Protein AF-A0A836QI42-F1 (afdb_monomer_lite)

Radius of gyration: 22.49 Å; chains: 1; bounding box: 57×51×59 Å

Secondary structure (DSSP, 8-state):
-PPPSS--HHHHHHHHHHS--HHHH--S-SEEEETTTTEEEESSEEEEES-EEEETTEEEE-SPEEEE-S--S--HHHHHHHTT--EEEES-TT-PSPPP-SEEEE--TT---TTSSS---EEEE--GGGTT---SSSEEEE-EEETTEEEEEEEEEE-TTBTT---EEEEEEEEE-TTSPTTEEEEEETTEEEEEEBT-BPPPEEEEEEEETTEEEEEEE-EEEEE-SSS-EEEE---EE-TTS-SS--EESTHHHHHHHHHS-----SSS-S-HHHHHHTSS-HHHHHHHHHHHHHHHHHHHHHHHHH-SSSEEEE---HHHHHHHHHHHHHTGGGSGGGTTS--GGGTTHHHHHHHHHHHHHHHHHTT--TT-------S-----------HHHHHHHH-

pLDDT: mean 91.89, std 7.25, range [52.75, 98.62]

Structure (mmCIF, N/CA/C/O backbone):
data_AF-A0A836QI42-F1
#
_entry.id   AF-A0A836QI42-F1
#
loop_
_atom_site.group_PDB
_atom_site.id
_atom_site.type_symbol
_atom_site.label_atom_id
_atom_site.label_alt_id
_atom_site.label_comp_id
_atom_site.label_asym_id
_atom_site.label_entity_id
_atom_site.label_seq_id
_atom_site.pdbx_PDB_ins_code
_atom_site.Cartn_x
_atom_site.Cartn_y
_atom_site.Cartn_z
_atom_site.occupancy
_atom_site.B_iso_or_equiv
_atom_site.auth_seq_id
_atom_site.auth_comp_id
_atom_site.auth_asym_id
_atom_site.auth_atom_id
_atom_site.pdbx_PDB_model_num
ATOM 1 N N . LEU A 1 1 ? -30.436 2.222 7.026 1.00 56.81 1 LEU A N 1
ATOM 2 C CA . LEU A 1 1 ? -29.187 2.966 7.313 1.00 56.81 1 LEU A CA 1
ATOM 3 C C . LEU A 1 1 ? -28.906 3.882 6.127 1.00 56.81 1 LEU A C 1
ATOM 5 O O . LEU A 1 1 ? -28.955 3.398 5.004 1.00 56.81 1 LEU A O 1
ATOM 9 N N . GLY A 1 2 ? -28.739 5.188 6.350 1.00 73.62 2 GLY A N 1
ATOM 10 C CA . GLY A 1 2 ? -28.409 6.154 5.291 1.00 73.62 2 GLY A CA 1
ATOM 11 C C . GLY A 1 2 ? -26.894 6.284 5.102 1.00 73.62 2 GLY A C 1
ATOM 12 O O . GLY A 1 2 ? -26.147 6.050 6.048 1.00 73.62 2 GLY A O 1
ATOM 13 N N . THR A 1 3 ? -26.448 6.642 3.895 1.00 83.25 3 THR A N 1
ATOM 14 C CA . THR A 1 3 ? -25.035 6.977 3.625 1.00 83.25 3 THR A CA 1
ATOM 15 C C . THR A 1 3 ? -24.657 8.335 4.235 1.00 83.25 3 THR A C 1
ATOM 17 O O . THR A 1 3 ? -25.535 9.121 4.607 1.00 83.25 3 THR A O 1
ATOM 20 N N . THR A 1 4 ? -23.360 8.627 4.352 1.00 89.19 4 THR A N 1
ATOM 21 C CA . THR A 1 4 ? -22.888 9.957 4.755 1.00 89.19 4 THR A CA 1
ATOM 22 C C . THR A 1 4 ? -23.186 10.998 3.677 1.00 89.19 4 THR A C 1
ATOM 24 O O . THR A 1 4 ? -23.300 10.686 2.495 1.00 89.19 4 THR A O 1
ATOM 27 N N . LEU A 1 5 ? -23.287 12.266 4.078 1.00 88.81 5 LEU A N 1
ATOM 28 C CA . LEU A 1 5 ? -23.373 13.399 3.157 1.00 88.81 5 LEU A CA 1
ATOM 29 C C . LEU A 1 5 ? -22.179 14.335 3.412 1.00 88.81 5 LEU A C 1
ATOM 31 O O . LEU A 1 5 ? -22.161 14.996 4.455 1.00 88.81 5 LEU A O 1
ATOM 35 N N . PRO A 1 6 ? -21.182 14.394 2.503 1.00 90.75 6 PRO A N 1
ATOM 36 C CA . PRO A 1 6 ? -21.132 13.730 1.191 1.00 90.75 6 PRO A CA 1
ATOM 37 C C . PRO A 1 6 ? -20.833 12.217 1.271 1.00 90.75 6 PRO A C 1
ATOM 39 O O . PRO A 1 6 ? -20.301 11.721 2.270 1.00 90.75 6 PRO A O 1
ATOM 42 N N . ALA A 1 7 ? -21.202 11.487 0.214 1.00 89.94 7 ALA A N 1
ATOM 43 C CA . ALA A 1 7 ? -21.076 10.030 0.107 1.00 89.94 7 ALA A CA 1
ATOM 44 C C . ALA A 1 7 ? -19.682 9.623 -0.405 1.00 89.94 7 ALA A C 1
ATOM 46 O O . ALA A 1 7 ? -19.547 9.019 -1.464 1.00 89.94 7 ALA A O 1
ATOM 47 N N . GLU A 1 8 ? -18.652 10.005 0.348 1.00 91.69 8 GLU A N 1
ATOM 48 C CA . GLU A 1 8 ? -17.238 9.815 0.009 1.00 91.69 8 GLU A CA 1
ATOM 49 C C . GLU A 1 8 ? -16.571 8.868 1.021 1.00 91.69 8 GLU A C 1
ATOM 51 O O . GLU A 1 8 ? -16.780 9.013 2.230 1.00 91.69 8 GLU A O 1
ATOM 56 N N . SER A 1 9 ? -15.705 7.953 0.567 1.00 92.25 9 SER A N 1
ATOM 57 C CA . SER A 1 9 ? -14.950 7.013 1.422 1.00 92.25 9 SER A CA 1
ATOM 58 C C . SER A 1 9 ? -14.289 7.667 2.653 1.00 92.25 9 SER A C 1
ATOM 60 O O . SER A 1 9 ? -14.527 7.216 3.776 1.00 92.25 9 SER A O 1
ATOM 62 N N . PRO A 1 10 ? -13.507 8.767 2.538 1.00 93.69 10 PRO A N 1
ATOM 63 C CA . PRO A 1 10 ? -12.852 9.391 3.697 1.00 93.69 10 PRO A CA 1
ATOM 64 C C . PRO A 1 10 ? -13.858 9.936 4.721 1.00 93.69 10 PRO A C 1
ATOM 66 O O . PRO A 1 10 ? -13.567 10.020 5.920 1.00 93.69 10 PRO A O 1
ATOM 69 N N . VAL A 1 11 ? -15.054 10.298 4.261 1.00 94.88 11 VAL A N 1
ATOM 70 C CA . VAL A 1 11 ? -16.138 10.836 5.080 1.00 94.88 11 VAL A CA 1
ATOM 71 C C . VAL A 1 11 ? -16.857 9.712 5.812 1.00 94.88 11 VAL A C 1
ATOM 73 O O . VAL A 1 11 ? -17.022 9.801 7.031 1.00 94.88 11 VAL A O 1
ATOM 76 N N . ALA A 1 12 ? -17.184 8.631 5.104 1.00 94.69 12 ALA A N 1
ATOM 77 C CA . ALA A 1 12 ? -17.751 7.414 5.671 1.00 94.69 12 ALA A CA 1
ATOM 78 C C . ALA A 1 12 ? -16.831 6.812 6.743 1.00 94.69 12 ALA A C 1
ATOM 80 O O . ALA A 1 12 ? -17.260 6.627 7.885 1.00 94.69 12 ALA A O 1
ATOM 81 N N . TRP A 1 13 ? -15.540 6.630 6.442 1.00 94.62 13 TRP A N 1
ATOM 82 C CA . TRP A 1 13 ? -14.564 6.140 7.418 1.00 94.62 13 TRP A CA 1
ATOM 83 C C . TRP A 1 13 ? -14.434 7.062 8.626 1.00 94.62 13 TRP A C 1
ATOM 85 O O . TRP A 1 13 ? -14.341 6.580 9.751 1.00 94.62 13 TRP A O 1
ATOM 95 N N . SER A 1 14 ? -14.428 8.382 8.442 1.00 94.81 14 SER A N 1
ATOM 96 C CA . SER A 1 14 ? -14.350 9.321 9.571 1.00 94.81 14 SER A CA 1
ATOM 97 C C . SER A 1 14 ? -15.607 9.303 10.438 1.00 94.81 14 SER A C 1
ATOM 99 O O . SER A 1 14 ? -15.508 9.392 11.665 1.00 94.81 14 SER A O 1
ATOM 101 N N . SER A 1 15 ? -16.779 9.175 9.815 1.00 94.94 15 SER A N 1
ATOM 102 C CA . SER A 1 15 ? -18.059 9.071 10.513 1.00 94.94 15 SER A CA 1
ATOM 103 C C . SER A 1 15 ? -18.142 7.771 11.311 1.00 94.94 15 SER A C 1
ATOM 105 O O . SER A 1 15 ? -18.472 7.819 12.491 1.00 94.94 15 SER A O 1
ATOM 107 N N . PHE A 1 16 ? -17.735 6.639 10.724 1.00 93.06 16 PHE A N 1
ATOM 108 C CA . PHE A 1 16 ? -17.611 5.356 11.427 1.00 93.06 16 PHE A CA 1
ATOM 109 C C . PHE A 1 16 ? -16.685 5.465 12.637 1.00 93.06 16 PHE A C 1
ATOM 111 O O . PHE A 1 16 ? -17.062 5.119 13.753 1.00 93.06 16 PHE A O 1
ATOM 118 N N . GLN A 1 17 ? -15.483 6.006 12.427 1.00 95.12 17 GLN A N 1
ATOM 119 C CA . GLN A 1 17 ? -14.483 6.098 13.483 1.00 95.12 17 GLN A CA 1
ATOM 120 C C . GLN A 1 17 ? -14.981 6.933 14.664 1.00 95.12 17 GLN A C 1
ATOM 122 O O . GLN A 1 17 ? -14.631 6.625 15.793 1.00 95.12 17 GLN A O 1
ATOM 127 N N . THR A 1 18 ? -15.781 7.977 14.432 1.00 95.62 18 THR A N 1
ATOM 128 C CA . THR A 1 18 ? -16.092 8.994 15.454 1.00 95.62 18 THR A CA 1
ATOM 129 C C . THR A 1 18 ? -17.544 9.009 15.928 1.00 95.62 18 THR A C 1
ATOM 131 O O . THR A 1 18 ? -17.863 9.741 16.865 1.00 95.62 18 THR A O 1
ATOM 134 N N . GLY A 1 19 ? -18.447 8.288 15.259 1.00 94.44 19 GLY A N 1
ATOM 135 C CA . GLY A 1 19 ? -19.896 8.391 15.470 1.00 94.44 19 GLY A CA 1
ATOM 136 C C . GLY A 1 19 ? -20.477 9.781 15.163 1.00 94.44 19 GLY A C 1
ATOM 137 O O . GLY A 1 19 ? -21.606 10.085 15.540 1.00 94.44 19 GLY A O 1
ATOM 138 N N . CYS A 1 20 ? -19.703 10.662 14.526 1.00 94.56 20 CYS A N 1
ATOM 139 C CA . CYS A 1 20 ? -20.063 12.052 14.273 1.00 94.56 20 CYS A CA 1
ATOM 140 C C . CYS A 1 20 ? -20.315 12.288 12.780 1.00 94.56 20 CYS A C 1
ATOM 142 O O . CYS A 1 20 ? -19.774 11.584 11.939 1.00 94.56 20 CYS A O 1
ATOM 144 N N . ASN A 1 21 ? -21.087 13.323 12.442 1.00 93.06 21 ASN A N 1
ATOM 145 C CA . ASN A 1 21 ? -21.260 13.750 11.051 1.00 93.06 21 ASN A CA 1
ATOM 146 C C . ASN A 1 21 ? -20.074 14.617 10.552 1.00 93.06 21 ASN A C 1
ATOM 148 O O . ASN A 1 21 ? -19.277 15.108 11.370 1.00 93.06 21 ASN A O 1
ATOM 152 N N . PRO A 1 22 ? -19.982 14.886 9.233 1.00 93.25 22 PRO A N 1
ATOM 153 C CA . PRO A 1 22 ? -18.850 15.600 8.630 1.00 93.25 22 PRO A CA 1
ATOM 154 C C . PRO A 1 22 ? -18.627 17.020 9.136 1.00 93.25 22 PRO A C 1
ATOM 156 O O . PRO A 1 22 ? -17.481 17.463 9.244 1.00 93.25 22 PRO A O 1
ATOM 159 N N . GLY A 1 23 ? -19.691 17.710 9.555 1.00 93.31 23 GLY A N 1
ATOM 160 C CA . GLY A 1 23 ? -19.591 19.029 10.179 1.00 93.31 23 GLY A CA 1
ATOM 161 C C . GLY A 1 23 ? -18.785 19.016 11.482 1.00 93.31 23 GLY A C 1
ATOM 162 O O . GLY A 1 23 ? -18.101 19.991 11.790 1.00 93.31 23 GLY A O 1
ATOM 163 N N . LYS A 1 24 ? -18.800 17.896 12.217 1.00 94.38 24 LYS A N 1
ATOM 164 C CA . LYS A 1 24 ? -18.097 17.744 13.497 1.00 94.38 24 LYS A CA 1
ATOM 165 C C . LYS A 1 24 ? -16.696 17.145 13.335 1.00 94.38 24 LYS A C 1
ATOM 167 O O . LYS A 1 24 ? -15.746 17.671 13.915 1.00 94.38 24 LYS A O 1
ATOM 172 N N . HIS A 1 25 ? -16.523 16.106 12.510 1.00 94.19 25 HIS A N 1
ATOM 173 C CA . HIS A 1 25 ? -15.196 15.501 12.306 1.00 94.19 25 HIS A CA 1
ATOM 174 C C . HIS A 1 25 ? -14.309 16.245 11.292 1.00 94.19 25 HIS A C 1
ATOM 176 O O . HIS A 1 25 ? -13.092 16.050 11.317 1.00 94.19 25 HIS A O 1
ATOM 182 N N . ARG A 1 26 ? -14.885 17.138 10.470 1.00 93.19 26 ARG A N 1
ATOM 183 C CA . ARG A 1 26 ? -14.218 18.039 9.502 1.00 93.19 26 ARG A CA 1
ATOM 184 C C . ARG A 1 26 ? -13.503 17.378 8.321 1.00 93.19 26 ARG A C 1
ATOM 186 O O . ARG A 1 26 ? -12.658 18.011 7.688 1.00 93.19 26 ARG A O 1
ATOM 193 N N . ILE A 1 27 ? -13.853 16.139 8.005 1.00 93.38 27 ILE A N 1
ATOM 194 C CA . ILE A 1 27 ? -13.372 15.466 6.795 1.00 93.38 27 ILE A CA 1
ATOM 195 C C . ILE A 1 27 ? -14.497 15.509 5.771 1.00 93.38 27 ILE A C 1
ATOM 197 O O . ILE A 1 27 ? -15.617 15.126 6.092 1.00 93.38 27 ILE A O 1
ATOM 201 N N . PHE A 1 28 ? -14.186 15.989 4.571 1.00 93.19 28 PHE A N 1
ATOM 202 C CA . PHE A 1 28 ? -15.134 16.106 3.458 1.00 93.19 28 PHE A CA 1
ATOM 203 C C . PHE A 1 28 ? -14.642 15.391 2.193 1.00 93.19 28 PHE A C 1
ATOM 205 O O . PHE A 1 28 ? -15.456 15.091 1.333 1.00 93.19 28 PHE A O 1
ATOM 212 N N . ASP A 1 29 ? -13.336 15.124 2.105 1.00 92.44 29 ASP A N 1
ATOM 213 C CA . ASP A 1 29 ? -12.632 14.474 0.997 1.00 92.44 29 ASP A CA 1
ATOM 214 C C . ASP A 1 29 ? -11.205 14.125 1.504 1.00 92.44 29 ASP A C 1
ATOM 216 O O . ASP A 1 29 ? -10.760 14.646 2.539 1.00 92.44 29 ASP A O 1
ATOM 220 N N . PHE A 1 30 ? -10.485 13.249 0.803 1.00 89.94 30 PHE A N 1
ATOM 221 C CA . PHE A 1 30 ? -9.047 13.040 0.950 1.00 89.94 30 PHE A CA 1
ATOM 222 C C . PHE A 1 30 ? -8.268 14.299 0.570 1.00 89.94 30 PHE A C 1
ATOM 224 O O . PHE A 1 30 ? -7.195 14.540 1.125 1.00 89.94 30 PHE A O 1
ATOM 231 N N . LEU A 1 31 ? -8.800 15.103 -0.355 1.00 89.94 31 LEU A N 1
ATOM 232 C CA . LEU A 1 31 ? -8.208 16.361 -0.789 1.00 89.94 31 LEU A CA 1
ATOM 233 C C . LEU A 1 31 ? -8.916 17.561 -0.158 1.00 89.94 31 LEU A C 1
ATOM 235 O O . LEU A 1 31 ? -10.125 17.729 -0.233 1.00 89.94 31 LEU A O 1
ATOM 239 N N . VAL A 1 32 ? -8.142 18.462 0.435 1.00 88.25 32 VAL A N 1
ATOM 240 C CA . VAL A 1 32 ? -8.625 19.743 0.951 1.00 88.25 32 VAL A CA 1
ATOM 241 C C . VAL A 1 32 ? -7.904 20.884 0.237 1.00 88.25 32 VAL A C 1
ATOM 243 O O . VAL A 1 32 ? -6.729 20.746 -0.105 1.00 88.25 32 VAL A O 1
ATOM 246 N N . PRO A 1 33 ? -8.552 22.038 0.008 1.00 86.62 33 PRO A N 1
ATOM 247 C CA . PRO A 1 33 ? -7.870 23.177 -0.588 1.00 86.62 33 PRO A CA 1
ATOM 248 C C . PRO A 1 33 ? -6.856 23.763 0.401 1.00 86.62 33 PRO A C 1
ATOM 250 O O . PRO A 1 33 ? -7.196 24.092 1.545 1.00 86.62 33 PRO A O 1
ATOM 253 N N . ASP A 1 34 ? -5.612 23.960 -0.035 1.00 85.12 34 ASP A N 1
ATOM 254 C CA . ASP A 1 34 ? -4.720 24.894 0.644 1.00 85.12 34 ASP A CA 1
ATOM 255 C C . ASP A 1 34 ? -5.186 26.317 0.323 1.00 85.12 34 ASP A C 1
ATOM 257 O O . ASP A 1 34 ? -4.945 26.838 -0.761 1.00 85.12 34 ASP A O 1
ATOM 261 N N . ARG A 1 35 ? -5.863 26.959 1.279 1.00 83.94 35 ARG A N 1
ATOM 262 C CA . ARG A 1 35 ? -6.456 28.294 1.096 1.00 83.94 35 ARG A CA 1
ATOM 263 C C . ARG A 1 35 ? -5.437 29.412 0.854 1.00 83.94 35 ARG A C 1
ATOM 265 O O . ARG A 1 35 ? -5.847 30.508 0.499 1.00 83.94 35 ARG A O 1
ATOM 272 N N . ARG A 1 36 ? -4.138 29.176 1.072 1.00 85.00 36 ARG A N 1
ATOM 273 C CA . ARG A 1 36 ? -3.096 30.181 0.807 1.00 85.00 36 ARG A CA 1
ATOM 274 C C . ARG A 1 36 ? -2.673 30.186 -0.654 1.00 85.00 36 ARG A C 1
ATOM 276 O O . ARG A 1 36 ? -2.422 31.248 -1.205 1.00 85.00 36 ARG A O 1
ATOM 283 N N . VAL A 1 37 ? -2.570 29.002 -1.256 1.00 87.62 37 VAL A N 1
ATOM 284 C CA . VAL A 1 37 ? -2.049 28.820 -2.624 1.00 87.62 37 VAL A CA 1
ATOM 285 C C . VAL A 1 37 ? -3.091 28.287 -3.607 1.00 87.62 37 VAL A C 1
ATOM 287 O O . VAL A 1 37 ? -2.788 28.128 -4.784 1.00 87.62 37 VAL A O 1
ATOM 290 N N . MET A 1 38 ? -4.306 28.005 -3.131 1.00 85.31 38 MET A N 1
ATOM 291 C CA . MET A 1 38 ? -5.441 27.471 -3.891 1.00 85.31 38 MET A CA 1
ATOM 292 C C . MET A 1 38 ? -5.117 26.179 -4.659 1.00 85.31 38 MET A C 1
ATOM 294 O O . MET A 1 38 ? -5.633 25.945 -5.748 1.00 85.31 38 MET A O 1
ATOM 298 N N . ARG A 1 39 ? -4.263 25.322 -4.084 1.00 86.62 39 ARG A N 1
ATOM 299 C CA . ARG A 1 39 ? -3.912 24.000 -4.630 1.00 86.62 39 ARG A CA 1
ATOM 300 C C . ARG A 1 39 ? -4.522 22.880 -3.784 1.00 86.62 39 ARG A C 1
ATOM 302 O O . ARG A 1 39 ? -4.663 23.067 -2.571 1.00 86.62 39 ARG A O 1
ATOM 309 N N . PRO A 1 40 ? -4.870 21.726 -4.381 1.00 86.31 40 PRO A N 1
ATOM 310 C CA . PRO A 1 40 ? -5.281 20.562 -3.609 1.00 86.31 40 PRO A CA 1
ATOM 311 C C . PRO A 1 40 ? -4.110 20.055 -2.759 1.00 86.31 40 PRO A C 1
ATOM 313 O O . PRO A 1 40 ? -2.959 20.051 -3.195 1.00 86.31 40 PRO A O 1
ATOM 316 N N . GLN A 1 41 ? -4.409 19.625 -1.540 1.00 85.81 41 GLN A N 1
ATOM 317 C CA . GLN A 1 41 ? -3.477 18.944 -0.643 1.00 85.81 41 GLN A CA 1
ATOM 318 C C . GLN A 1 41 ? -4.216 17.829 0.096 1.00 85.81 41 GLN A C 1
ATOM 320 O O . GLN A 1 41 ? -5.432 17.896 0.249 1.00 85.81 41 GLN A O 1
ATOM 325 N N . LEU A 1 42 ? -3.498 16.830 0.603 1.00 86.69 42 LEU A N 1
ATOM 326 C CA . LEU A 1 42 ? -4.114 15.772 1.405 1.00 86.69 42 LEU A CA 1
ATOM 327 C C . LEU A 1 42 ? -4.671 16.310 2.730 1.00 86.69 42 LEU A C 1
ATOM 329 O O . LEU A 1 42 ? -4.129 17.242 3.332 1.00 86.69 42 LEU A O 1
ATOM 333 N N . CYS A 1 43 ? -5.737 15.674 3.215 1.00 83.75 43 CYS A N 1
ATOM 334 C CA . CYS A 1 43 ? -6.339 15.965 4.511 1.00 83.75 43 CYS A CA 1
ATOM 335 C C . CYS A 1 43 ? -5.394 15.649 5.682 1.00 83.75 43 CYS A C 1
ATOM 337 O O . CYS A 1 43 ? -5.537 16.237 6.754 1.00 83.75 43 CYS A O 1
ATOM 339 N N . SER A 1 44 ? -4.402 14.780 5.470 1.00 83.25 44 SER A N 1
ATOM 340 C CA . SER A 1 44 ? -3.271 14.562 6.376 1.00 83.25 44 SER A CA 1
ATOM 341 C C . SER A 1 44 ? -2.021 15.255 5.835 1.00 83.25 44 SER A C 1
ATOM 343 O O . SER A 1 44 ? -1.679 15.117 4.663 1.00 83.25 44 SER A O 1
ATOM 345 N N . ARG A 1 45 ? -1.323 16.015 6.687 1.00 81.00 45 ARG A N 1
ATOM 346 C CA . ARG A 1 45 ? -0.170 16.839 6.289 1.00 81.00 45 ARG A CA 1
ATOM 347 C C . ARG A 1 45 ? 1.115 16.318 6.906 1.00 81.00 45 ARG A C 1
ATOM 349 O O . ARG A 1 45 ? 1.135 15.934 8.073 1.00 81.00 45 ARG A O 1
ATOM 356 N N . ILE A 1 46 ? 2.202 16.412 6.148 1.00 79.56 46 ILE A N 1
ATOM 357 C CA . ILE A 1 46 ? 3.570 16.256 6.645 1.00 79.56 46 ILE A CA 1
ATOM 358 C C . ILE A 1 46 ? 4.266 17.600 6.477 1.00 79.56 46 ILE A C 1
ATOM 360 O O . ILE A 1 46 ? 4.356 18.146 5.382 1.00 79.56 46 ILE A O 1
ATOM 364 N N . GLY A 1 47 ? 4.707 18.162 7.591 1.00 70.62 47 GLY A N 1
ATOM 365 C CA . GLY A 1 47 ? 5.472 19.392 7.661 1.00 70.62 47 GLY A CA 1
ATOM 366 C C . GLY A 1 47 ? 6.959 19.132 7.871 1.00 70.62 47 GLY A C 1
ATOM 367 O O . GLY A 1 47 ? 7.395 18.029 8.203 1.00 70.62 47 GLY A O 1
ATOM 368 N N . SER A 1 48 ? 7.742 20.195 7.726 1.00 67.94 48 SER A N 1
ATOM 369 C CA . SER A 1 48 ? 9.188 20.168 7.932 1.00 67.94 48 SER A CA 1
ATOM 370 C C . SER A 1 48 ? 9.583 19.743 9.357 1.00 67.94 48 SER A C 1
ATOM 372 O O . SER A 1 48 ? 8.825 19.966 10.310 1.00 67.94 48 SER A O 1
ATOM 374 N N . PRO A 1 49 ? 10.793 19.181 9.538 1.00 70.00 49 PRO A N 1
ATOM 375 C CA . PRO A 1 49 ? 11.377 18.958 10.856 1.00 70.00 49 PRO A CA 1
ATOM 376 C C . PRO A 1 49 ? 11.355 20.236 11.698 1.00 70.00 49 PRO A C 1
ATOM 378 O O . PRO A 1 49 ? 11.699 21.313 11.211 1.00 70.00 49 PRO A O 1
ATOM 381 N N . GLY A 1 50 ? 10.969 20.115 12.970 1.00 64.38 50 GLY A N 1
ATOM 382 C CA . GLY A 1 50 ? 10.793 21.277 13.849 1.00 64.38 50 GLY A CA 1
ATOM 383 C C . GLY A 1 50 ? 12.092 22.004 14.218 1.00 64.38 50 GLY A C 1
ATOM 384 O O . GLY A 1 50 ? 12.045 23.180 14.563 1.00 64.38 50 GLY A O 1
ATOM 385 N N . ARG A 1 51 ? 13.247 21.327 14.158 1.00 77.62 51 ARG A N 1
ATOM 386 C CA . ARG A 1 51 ? 14.574 21.906 14.424 1.00 77.62 51 ARG A CA 1
ATOM 387 C C . ARG A 1 51 ? 15.584 21.395 13.409 1.00 77.62 51 ARG A C 1
ATOM 389 O O . ARG A 1 51 ? 15.588 20.212 13.069 1.00 77.62 51 ARG A O 1
ATOM 396 N N . VAL A 1 52 ? 16.447 22.291 12.952 1.00 81.69 52 VAL A N 1
ATOM 397 C CA . VAL A 1 52 ? 17.463 22.017 11.938 1.00 81.69 52 VAL A CA 1
ATOM 398 C C . VAL A 1 52 ? 18.745 22.744 12.325 1.00 81.69 52 VAL A C 1
ATOM 400 O O . VAL A 1 52 ? 18.709 23.948 12.567 1.00 81.69 52 VAL A O 1
ATOM 403 N N . LEU A 1 53 ? 19.864 22.022 12.362 1.00 82.38 53 LEU A N 1
ATOM 404 C CA . LEU A 1 53 ? 21.194 22.600 12.521 1.00 82.38 53 LEU A CA 1
ATOM 405 C C . LEU A 1 53 ? 21.766 22.924 11.139 1.00 82.38 53 LEU A C 1
ATOM 407 O O . LEU A 1 53 ? 21.815 22.055 10.269 1.00 82.38 53 LEU A O 1
ATOM 411 N N . ARG A 1 54 ? 22.204 24.166 10.935 1.00 82.19 54 ARG A N 1
ATOM 412 C CA . ARG A 1 54 ? 22.915 24.580 9.720 1.00 82.19 54 ARG A CA 1
ATOM 413 C C . ARG A 1 54 ? 24.415 24.569 10.010 1.00 82.19 54 ARG A C 1
ATOM 415 O O . ARG A 1 54 ? 24.859 25.297 10.892 1.00 82.19 54 ARG A O 1
ATOM 422 N N . LEU A 1 55 ? 25.175 23.740 9.296 1.00 80.38 55 LEU A N 1
ATOM 423 C CA . LEU A 1 55 ? 26.632 23.649 9.413 1.00 80.38 55 LEU A CA 1
ATOM 424 C C . LEU A 1 55 ? 27.267 23.688 8.017 1.00 80.38 55 LEU A C 1
ATOM 426 O O . LEU A 1 55 ? 27.320 22.680 7.309 1.00 80.38 55 LEU A O 1
ATOM 430 N N . GLY A 1 56 ? 27.738 24.868 7.609 1.00 81.06 56 GLY A N 1
ATOM 431 C CA . GLY A 1 56 ? 28.217 25.101 6.245 1.00 81.06 56 GLY A CA 1
ATOM 432 C C . GLY A 1 56 ? 27.125 24.783 5.218 1.00 81.06 56 GLY A C 1
ATOM 433 O O . GLY A 1 56 ? 26.005 25.269 5.333 1.00 81.06 56 GLY A O 1
ATOM 434 N N . LYS A 1 57 ? 27.435 23.915 4.247 1.00 75.25 57 LYS A N 1
ATOM 435 C CA . LYS A 1 57 ? 26.473 23.431 3.236 1.00 75.25 57 LYS A CA 1
ATOM 436 C C . LYS A 1 57 ? 25.461 22.403 3.758 1.00 75.25 57 LYS A C 1
ATOM 438 O O . LYS A 1 57 ? 24.565 22.011 3.014 1.00 75.25 57 LYS A O 1
ATOM 443 N N . TYR A 1 58 ? 25.642 21.910 4.987 1.00 78.94 58 TYR A N 1
ATOM 444 C CA . TYR A 1 58 ? 24.804 20.858 5.547 1.00 78.94 58 TYR A CA 1
ATOM 445 C C . TYR A 1 58 ? 23.640 21.422 6.357 1.00 78.94 58 TYR A C 1
ATOM 447 O O . TYR A 1 58 ? 23.809 22.268 7.237 1.00 78.94 58 TYR A O 1
ATOM 455 N N . ARG A 1 59 ? 22.456 20.874 6.099 1.00 80.50 59 ARG A N 1
ATOM 456 C CA . ARG A 1 59 ? 21.210 21.145 6.808 1.00 80.50 59 ARG A CA 1
ATOM 457 C C . ARG A 1 59 ? 20.790 19.890 7.568 1.00 80.50 59 ARG A C 1
ATOM 459 O O . ARG A 1 59 ? 20.118 19.033 7.021 1.00 80.50 59 ARG A O 1
ATOM 466 N N . ILE A 1 60 ? 21.200 19.746 8.821 1.00 81.06 60 ILE A N 1
ATOM 467 C CA . ILE A 1 60 ? 21.000 18.511 9.592 1.00 81.06 60 ILE A CA 1
ATOM 468 C C . ILE A 1 60 ? 19.660 18.583 10.344 1.00 81.06 60 ILE A C 1
ATOM 470 O O . ILE A 1 60 ? 19.518 19.420 11.242 1.00 81.06 60 ILE A O 1
ATOM 474 N N . PRO A 1 61 ? 18.665 17.729 10.034 1.00 77.31 61 PRO A N 1
ATOM 475 C CA . PRO A 1 61 ? 17.426 17.668 10.802 1.00 77.31 61 PRO A CA 1
ATOM 476 C C . PRO A 1 61 ? 17.691 17.126 12.211 1.00 77.31 61 PRO A C 1
ATOM 478 O O . PRO A 1 61 ? 18.214 16.026 12.365 1.00 77.31 61 PRO A O 1
ATOM 481 N N . LEU A 1 62 ? 17.289 17.870 13.242 1.00 77.94 62 LEU A N 1
ATOM 482 C CA . LEU A 1 62 ? 17.435 17.471 14.650 1.00 77.94 62 LEU A CA 1
ATOM 483 C C . LEU A 1 62 ? 16.179 16.773 15.204 1.00 77.94 62 LEU A C 1
ATOM 485 O O . LEU A 1 62 ? 16.014 16.637 16.413 1.00 77.94 62 LEU A O 1
ATOM 489 N N . GLY A 1 63 ? 15.256 16.359 14.335 1.00 73.19 63 GLY A N 1
ATOM 490 C CA . GLY A 1 63 ? 14.016 15.699 14.726 1.00 73.19 63 GLY A CA 1
ATOM 491 C C . GLY A 1 63 ? 13.239 15.160 13.531 1.00 73.19 63 GLY A C 1
ATOM 492 O O . GLY A 1 63 ? 13.568 15.446 12.378 1.00 73.19 63 GLY A O 1
ATOM 493 N N . LYS A 1 64 ? 12.194 14.378 13.813 1.00 72.19 64 LYS A N 1
ATOM 494 C CA . LYS A 1 64 ? 11.303 13.843 12.779 1.00 72.19 64 LYS A CA 1
ATOM 495 C C . LYS A 1 64 ? 10.408 14.946 12.181 1.00 72.19 64 LYS A C 1
ATOM 497 O O . LYS A 1 64 ? 10.123 15.935 12.869 1.00 72.19 64 LYS A O 1
ATOM 502 N N . PRO A 1 65 ? 9.955 14.789 10.923 1.00 76.06 65 PRO A N 1
ATOM 503 C CA . PRO A 1 65 ? 8.906 15.623 10.341 1.00 76.06 65 PRO A CA 1
ATOM 504 C C . PRO A 1 65 ? 7.670 15.663 11.246 1.00 76.06 65 PRO A C 1
ATOM 506 O O . PRO A 1 65 ? 7.303 14.649 11.843 1.00 76.06 65 PRO A O 1
ATOM 509 N N . ARG A 1 66 ? 7.027 16.830 11.365 1.00 78.81 66 ARG A N 1
ATOM 510 C CA . ARG A 1 66 ? 5.755 16.945 12.094 1.00 78.81 66 ARG A CA 1
ATOM 511 C C . ARG A 1 66 ? 4.617 16.577 11.160 1.00 78.81 66 ARG A C 1
ATOM 513 O O . ARG A 1 66 ? 4.466 17.212 10.127 1.00 78.81 66 ARG A O 1
ATOM 520 N N . SER A 1 67 ? 3.794 15.615 11.535 1.00 83.25 67 SER A N 1
ATOM 521 C CA . SER A 1 67 ? 2.593 15.239 10.789 1.00 83.25 67 SER A CA 1
ATOM 522 C C . SER A 1 67 ? 1.330 15.659 11.538 1.00 83.25 67 SER A C 1
ATOM 524 O O . SER A 1 67 ? 1.324 15.690 12.768 1.00 83.25 67 SER A O 1
ATOM 526 N N . SER A 1 68 ? 0.254 15.972 10.818 1.00 83.88 68 SER A N 1
ATOM 527 C CA . SER A 1 68 ? -1.052 16.279 11.411 1.00 83.88 68 SER A CA 1
ATOM 528 C C . SER A 1 68 ? -2.198 15.654 10.622 1.00 83.88 68 SER A C 1
ATOM 530 O O . SER A 1 68 ? -2.141 15.564 9.397 1.00 83.88 68 SER A O 1
ATOM 532 N N . SER A 1 69 ? -3.242 15.233 11.339 1.00 85.25 69 SER A N 1
ATOM 533 C CA . SER A 1 69 ? -4.503 14.776 10.751 1.00 85.25 69 SER A CA 1
ATOM 534 C C . SER A 1 69 ? -5.471 15.948 10.585 1.00 85.25 69 SER A C 1
ATOM 536 O O . SER A 1 69 ? -5.503 16.877 11.402 1.00 85.25 69 SER A O 1
ATOM 538 N N . GLY A 1 70 ? -6.270 15.909 9.521 1.00 85.38 70 GLY A N 1
ATOM 539 C CA . GLY A 1 70 ? -7.362 16.850 9.287 1.00 85.38 70 GLY A CA 1
ATOM 540 C C . GLY A 1 70 ? -8.570 16.605 10.192 1.00 85.38 70 GLY A C 1
ATOM 541 O O . GLY A 1 70 ? -9.351 17.531 10.425 1.00 85.38 70 GLY A O 1
ATOM 542 N N . ARG A 1 71 ? -8.706 15.389 10.739 1.00 92.31 71 ARG A N 1
ATOM 543 C CA . ARG A 1 71 ? -9.838 15.000 11.582 1.00 92.31 71 ARG A CA 1
ATOM 544 C C . ARG A 1 71 ? -9.783 15.713 12.933 1.00 92.31 71 ARG A C 1
ATOM 546 O O . ARG A 1 71 ? -8.731 15.793 13.559 1.00 92.31 71 ARG A O 1
ATOM 553 N N . ARG A 1 72 ? -10.929 16.227 13.395 1.00 91.00 72 ARG A N 1
ATOM 554 C CA . ARG A 1 72 ? -11.067 16.971 14.670 1.00 91.00 72 ARG A CA 1
ATOM 555 C C . ARG A 1 72 ? -12.016 16.330 15.680 1.00 91.00 72 ARG A C 1
ATOM 557 O O . ARG A 1 72 ? -12.469 16.994 16.604 1.00 91.00 72 ARG A O 1
ATOM 564 N N . SER A 1 73 ? -12.342 15.058 15.495 1.00 93.62 73 SER A N 1
ATOM 565 C CA . SER A 1 73 ? -13.190 14.291 16.405 1.00 93.62 73 SER A CA 1
ATOM 566 C C . SER A 1 73 ? -12.469 13.046 16.886 1.00 93.62 73 SER A C 1
ATOM 568 O O . SER A 1 73 ? -11.607 12.507 16.191 1.00 93.62 73 SER A O 1
ATOM 570 N N . LYS A 1 74 ? -12.850 12.620 18.086 1.00 94.88 74 LYS A N 1
ATOM 571 C CA . LYS A 1 74 ? -12.255 11.502 18.795 1.00 94.88 74 LYS A CA 1
ATOM 572 C C . LYS A 1 74 ? -12.764 10.171 18.226 1.00 94.88 74 LYS A C 1
ATOM 574 O O . LYS A 1 74 ? -13.983 10.009 18.145 1.00 94.88 74 LYS A O 1
ATOM 579 N N . PRO A 1 75 ? -11.886 9.238 17.820 1.00 96.62 75 PRO A N 1
ATOM 580 C CA . PRO A 1 75 ? -12.322 7.925 17.382 1.00 96.62 75 PRO A CA 1
ATOM 581 C C . PRO A 1 75 ? -12.755 7.038 18.561 1.00 96.62 75 PRO A C 1
ATOM 583 O O . PRO A 1 75 ? -12.260 7.193 19.679 1.00 96.62 75 PRO A O 1
ATOM 586 N N . PHE A 1 76 ? -13.645 6.075 18.319 1.00 97.12 76 PHE A N 1
ATOM 587 C CA . PHE A 1 76 ? -14.241 5.258 19.376 1.00 97.12 76 PHE A CA 1
ATOM 588 C C . PHE A 1 76 ? -13.211 4.412 20.136 1.00 97.12 76 PHE A C 1
ATOM 590 O O . PHE A 1 76 ? -13.363 4.237 21.336 1.00 97.12 76 PHE A O 1
ATOM 597 N N . TRP A 1 77 ? -12.117 3.963 19.512 1.00 97.25 77 TRP A N 1
ATOM 598 C CA . TRP A 1 77 ? -11.059 3.222 20.220 1.00 97.25 77 TRP A CA 1
ATOM 599 C C . TRP A 1 77 ? -10.291 4.070 21.238 1.00 97.25 77 TRP A C 1
ATOM 601 O O . TRP A 1 77 ? -9.808 3.542 22.233 1.00 97.25 77 TRP A O 1
ATOM 611 N N . GLN A 1 78 ? -10.206 5.391 21.046 1.00 96.88 78 GLN A N 1
ATOM 612 C CA . GLN A 1 78 ? -9.698 6.272 22.100 1.00 96.88 78 GLN A CA 1
ATOM 613 C C . GLN A 1 78 ? -10.702 6.405 23.251 1.00 96.88 78 GLN A C 1
ATOM 615 O O . GLN A 1 78 ? -10.309 6.685 24.378 1.00 96.88 78 GLN A O 1
ATOM 620 N N . ILE A 1 79 ? -12.005 6.276 22.979 1.00 97.19 79 ILE A N 1
ATOM 621 C CA . ILE A 1 79 ? -13.031 6.247 24.028 1.00 97.19 79 ILE A CA 1
ATOM 622 C C . ILE A 1 79 ? -12.913 4.927 24.789 1.00 97.19 79 ILE A C 1
ATOM 624 O O . ILE A 1 79 ? -12.772 4.954 26.000 1.00 97.19 79 ILE A O 1
ATOM 628 N N . LEU A 1 80 ? -12.853 3.794 24.085 1.00 97.00 80 LEU A N 1
ATOM 629 C CA . LEU A 1 80 ? -12.621 2.473 24.676 1.00 97.00 80 LEU A CA 1
ATOM 630 C C . LEU A 1 80 ? -11.389 2.454 25.592 1.00 97.00 80 LEU A C 1
ATOM 632 O O . LEU A 1 80 ? -11.497 2.004 26.731 1.00 97.00 80 LEU A O 1
ATOM 636 N N . GLY A 1 81 ? -10.266 3.023 25.142 1.00 96.62 81 GLY A N 1
ATOM 637 C CA . GLY A 1 81 ? -9.049 3.134 25.950 1.00 96.62 81 GLY A CA 1
ATOM 638 C C . GLY A 1 81 ? -9.254 3.872 27.279 1.00 96.62 81 GLY A C 1
ATOM 639 O O . GLY A 1 81 ? -8.840 3.371 28.317 1.00 96.62 81 GLY A O 1
ATOM 640 N N . GLU A 1 82 ? -9.987 4.993 27.286 1.00 96.31 82 GLU A N 1
ATOM 641 C CA . GLU A 1 82 ? -10.311 5.730 28.525 1.00 96.31 82 GLU A CA 1
ATOM 642 C C . GLU A 1 82 ? -11.154 4.920 29.520 1.00 96.31 82 GLU A C 1
ATOM 644 O O . GLU A 1 82 ? -11.099 5.176 30.721 1.00 96.31 82 GLU A O 1
ATOM 649 N N . TYR A 1 83 ? -11.911 3.934 29.035 1.00 96.81 83 TYR A N 1
ATOM 650 C CA . TYR A 1 83 ? -12.669 2.990 29.861 1.00 96.81 83 TYR A CA 1
ATOM 651 C C . TYR A 1 83 ? -11.905 1.678 30.122 1.00 96.81 83 TYR A C 1
ATOM 653 O O . TYR A 1 83 ? -12.492 0.706 30.594 1.00 96.81 83 TYR A O 1
ATOM 661 N N . GLY A 1 84 ? -10.602 1.628 29.827 1.00 96.25 84 GLY A N 1
ATOM 662 C CA . GLY A 1 84 ? -9.747 0.466 30.078 1.00 96.25 84 GLY A CA 1
ATOM 663 C C . GLY A 1 84 ? -9.919 -0.685 29.081 1.00 96.25 84 GLY A C 1
ATOM 664 O O . GLY A 1 84 ? -9.483 -1.802 29.357 1.00 96.25 84 GLY A O 1
ATOM 665 N N . VAL A 1 85 ? -10.546 -0.442 27.927 1.00 96.94 85 VAL A N 1
ATOM 666 C CA . VAL A 1 85 ? -10.736 -1.440 26.866 1.00 96.94 85 VAL A CA 1
ATOM 667 C C . VAL A 1 85 ? -9.638 -1.284 25.813 1.00 96.94 85 VAL A C 1
ATOM 669 O O . VAL A 1 85 ? -9.649 -0.358 25.000 1.00 96.94 85 VAL A O 1
ATOM 672 N N . PHE A 1 86 ? -8.692 -2.224 25.810 1.00 97.69 86 PHE A N 1
ATOM 673 C CA . PHE A 1 86 ? -7.599 -2.264 24.838 1.00 97.69 86 PHE A CA 1
ATOM 674 C C . PHE A 1 86 ? -8.129 -2.446 23.409 1.00 97.69 86 PHE A C 1
ATOM 676 O O . PHE A 1 86 ? -9.056 -3.226 23.183 1.00 97.69 86 PHE A O 1
ATOM 683 N N . SER A 1 87 ? -7.534 -1.760 22.426 1.00 98.25 87 SER A N 1
ATOM 684 C CA . SER A 1 87 ? -7.885 -1.968 21.012 1.00 98.25 87 SER A CA 1
ATOM 685 C C . SER A 1 87 ? -6.669 -2.158 20.099 1.00 98.25 87 SER A C 1
ATOM 687 O O . SER A 1 87 ? -5.679 -1.433 20.206 1.00 98.25 87 SER A O 1
ATOM 689 N N . SER A 1 88 ? -6.788 -3.090 19.151 1.00 98.31 88 SER A N 1
ATOM 690 C CA . SER A 1 88 ? -5.852 -3.314 18.046 1.00 98.31 88 SER A CA 1
ATOM 691 C C . SER A 1 88 ? -6.446 -2.777 16.742 1.00 98.31 88 SER A C 1
ATOM 693 O O . SER A 1 88 ? -7.418 -3.324 16.226 1.00 98.31 88 SER A O 1
ATOM 695 N N . ILE A 1 89 ? -5.871 -1.700 16.205 1.00 98.38 89 ILE A N 1
ATOM 696 C CA . ILE A 1 89 ? -6.377 -0.974 15.033 1.00 98.38 89 ILE A CA 1
ATOM 697 C C . ILE A 1 89 ? -5.429 -1.169 13.850 1.00 98.38 89 ILE A C 1
ATOM 699 O O . ILE A 1 89 ? -4.318 -0.645 13.814 1.00 98.38 89 ILE A O 1
ATOM 703 N N . LEU A 1 90 ? -5.869 -1.910 12.845 1.00 97.69 90 LEU A N 1
ATOM 704 C CA . LEU A 1 90 ? -5.064 -2.272 11.689 1.00 97.69 90 LEU A CA 1
ATOM 705 C C . LEU A 1 90 ? -5.606 -1.593 10.439 1.00 97.69 90 LEU A C 1
ATOM 707 O O . LEU A 1 90 ? -6.668 -1.940 9.928 1.00 97.69 90 LEU A O 1
ATOM 711 N N . ARG A 1 91 ? -4.832 -0.637 9.916 1.00 95.69 91 ARG A N 1
ATOM 712 C CA . ARG A 1 91 ? -4.969 -0.115 8.548 1.00 95.69 91 ARG A CA 1
ATOM 713 C C . ARG A 1 91 ? -6.307 0.558 8.247 1.00 95.69 91 ARG A C 1
ATOM 715 O O . ARG A 1 91 ? -6.640 0.779 7.088 1.00 95.69 91 ARG A O 1
ATOM 722 N N . VAL A 1 92 ? -7.026 0.977 9.288 1.00 96.12 92 VAL A N 1
ATOM 723 C CA . VAL A 1 92 ? -8.234 1.794 9.153 1.00 96.12 92 VAL A CA 1
ATOM 724 C C . VAL A 1 92 ? -7.878 3.104 8.428 1.00 96.12 92 VAL A C 1
ATOM 726 O O . VAL A 1 92 ? -6.917 3.768 8.832 1.00 96.12 92 VAL A O 1
ATOM 729 N N . PRO A 1 93 ? -8.600 3.507 7.369 1.00 93.94 93 PRO A N 1
ATOM 730 C CA . PRO A 1 93 ? -8.316 4.744 6.644 1.00 93.94 93 PRO A CA 1
ATOM 731 C C . PRO A 1 93 ? -8.333 5.992 7.535 1.00 93.94 93 PRO A C 1
ATOM 733 O O . PRO A 1 93 ? -9.064 6.065 8.523 1.00 93.94 93 PRO A O 1
ATOM 736 N N . LEU A 1 94 ? -7.535 7.003 7.172 1.00 92.25 94 LEU A N 1
ATOM 737 C CA . LEU A 1 94 ? -7.403 8.273 7.907 1.00 92.25 94 LEU A CA 1
ATOM 738 C C . LEU A 1 94 ? -6.885 8.146 9.345 1.00 92.25 94 LEU A C 1
ATOM 740 O O . LEU A 1 94 ? -7.179 8.972 10.211 1.00 92.25 94 LEU A O 1
ATOM 744 N N . THR A 1 95 ? -6.054 7.137 9.581 1.00 94.12 95 THR A N 1
ATOM 745 C CA . THR A 1 95 ? -5.298 6.960 10.828 1.00 94.12 95 THR A CA 1
ATOM 746 C C . THR A 1 95 ? -3.839 7.403 10.712 1.00 94.12 95 THR A C 1
ATOM 748 O O . THR A 1 95 ? -3.066 7.185 11.639 1.00 94.12 95 THR A O 1
ATOM 751 N N . PHE A 1 96 ? -3.441 8.039 9.600 1.00 92.81 96 PHE A N 1
ATOM 752 C CA . PHE A 1 96 ? -2.144 8.707 9.482 1.00 92.81 96 PHE A CA 1
ATOM 753 C C . PHE A 1 96 ? -2.259 10.224 9.751 1.00 92.81 96 PHE A C 1
ATOM 755 O O . PHE A 1 96 ? -3.078 10.895 9.112 1.00 92.81 96 PHE A O 1
ATOM 762 N N . PRO A 1 97 ? -1.401 10.804 10.613 1.00 92.25 97 PRO A N 1
ATOM 763 C CA . PRO A 1 97 ? -0.464 10.107 11.496 1.00 92.25 97 PRO A CA 1
ATOM 764 C C . PRO A 1 97 ? -1.170 9.336 12.620 1.00 92.25 97 PRO A C 1
ATOM 766 O O . PRO A 1 97 ? -2.251 9.753 13.037 1.00 92.25 97 PRO A O 1
ATOM 769 N N . PRO A 1 98 ? -0.552 8.253 13.129 1.00 93.94 98 PRO A N 1
ATOM 770 C CA . PRO A 1 98 ? -1.124 7.444 14.197 1.00 93.94 98 PRO A CA 1
ATOM 771 C C . PRO A 1 98 ? -1.273 8.278 15.471 1.00 93.94 98 PRO A C 1
ATOM 773 O O . PRO A 1 98 ? -0.314 8.896 15.941 1.00 93.94 98 PRO A O 1
ATOM 776 N N . GLU A 1 99 ? -2.484 8.300 16.018 1.00 92.25 99 GLU A N 1
ATOM 777 C CA . GLU A 1 99 ? -2.798 9.002 17.261 1.00 92.25 99 GLU A CA 1
ATOM 778 C C . GLU A 1 99 ? -2.514 8.103 18.475 1.00 92.25 99 GLU A C 1
ATOM 780 O O . GLU A 1 99 ? -2.776 6.899 18.406 1.00 92.25 99 GLU A O 1
ATOM 785 N N . PRO A 1 100 ? -2.008 8.657 19.590 1.00 93.50 100 PRO A N 1
ATOM 786 C CA . PRO A 1 100 ? -1.794 7.889 20.808 1.00 93.50 100 PRO A CA 1
ATOM 787 C C . PRO A 1 100 ? -3.116 7.541 21.501 1.00 93.50 100 PRO A C 1
ATOM 789 O O . PRO A 1 100 ? -4.027 8.366 21.561 1.00 93.50 100 PRO A O 1
ATOM 792 N N . PHE A 1 101 ? -3.199 6.321 22.030 1.00 95.69 101 PHE A N 1
ATOM 793 C CA . PHE A 1 101 ? -4.293 5.806 22.863 1.00 95.69 101 PHE A CA 1
ATOM 794 C C . PHE A 1 101 ? -3.853 4.518 23.582 1.00 95.69 101 PHE A C 1
ATOM 796 O O . PHE A 1 101 ? -2.762 4.006 23.308 1.00 95.69 101 PHE A O 1
ATOM 803 N N . ASP A 1 102 ? -4.693 3.977 24.463 1.00 94.75 102 ASP A N 1
ATOM 804 C CA . ASP A 1 102 ? -4.428 2.716 25.168 1.00 94.75 102 ASP A CA 1
ATOM 805 C C . ASP A 1 102 ? -4.700 1.504 24.265 1.00 94.75 102 ASP A C 1
ATOM 807 O O . ASP A 1 102 ? -5.723 0.823 24.342 1.00 94.75 102 ASP A O 1
ATOM 811 N N . GLY A 1 103 ? -3.768 1.263 23.346 1.00 97.19 103 GLY A N 1
ATOM 812 C CA . GLY A 1 103 ? -3.837 0.179 22.378 1.00 97.19 103 GLY A CA 1
ATOM 813 C C . GLY A 1 103 ? -2.697 0.209 21.371 1.00 97.19 103 GLY A C 1
ATOM 814 O O . GLY A 1 103 ? -1.681 0.886 21.561 1.00 97.19 103 GLY A O 1
ATOM 815 N N . VAL A 1 104 ? -2.875 -0.533 20.280 1.00 98.31 104 VAL A N 1
ATOM 816 C CA . VAL A 1 104 ? -1.928 -0.588 19.163 1.00 98.31 104 VAL A CA 1
ATOM 817 C C . VAL A 1 104 ? -2.606 -0.175 17.863 1.00 98.31 104 VAL A C 1
ATOM 819 O O . VAL A 1 104 ? -3.761 -0.509 17.617 1.00 98.31 104 VAL A O 1
ATOM 822 N N . LEU A 1 105 ? -1.897 0.566 17.016 1.00 98.25 105 LEU A N 1
ATOM 823 C CA . LEU A 1 105 ? -2.390 1.048 15.735 1.00 98.25 105 LEU A CA 1
ATOM 824 C C . LEU A 1 105 ? -1.311 0.959 14.668 1.00 98.25 105 LEU A C 1
ATOM 826 O O . LEU A 1 105 ? -0.196 1.438 14.871 1.00 98.25 105 LEU A O 1
ATOM 830 N N . LEU A 1 106 ? -1.662 0.403 13.513 1.00 97.56 106 LEU A N 1
ATOM 831 C CA . LEU A 1 106 ? -0.907 0.508 12.268 1.00 97.56 106 LEU A CA 1
ATOM 832 C C . LEU A 1 106 ? -1.687 1.411 11.306 1.00 97.56 106 LEU A C 1
ATOM 834 O O . LEU A 1 106 ? -2.834 1.113 10.976 1.00 97.56 106 LEU A O 1
ATOM 838 N N . ALA A 1 107 ? -1.079 2.515 10.873 1.00 95.81 107 ALA A N 1
ATOM 839 C CA . ALA A 1 107 ? -1.754 3.539 10.081 1.00 95.81 107 ALA A CA 1
ATOM 840 C C . ALA A 1 107 ? -2.142 3.042 8.678 1.00 95.81 107 ALA A C 1
ATOM 842 O O . ALA A 1 107 ? -1.379 2.326 8.028 1.00 95.81 107 ALA A O 1
ATOM 843 N N . GLY A 1 108 ? -3.332 3.439 8.223 1.00 92.94 108 GLY A N 1
ATOM 844 C CA . GLY A 1 108 ? -3.884 3.143 6.898 1.00 92.94 108 GLY A CA 1
ATOM 845 C C . GLY A 1 108 ? -3.693 4.275 5.882 1.00 92.94 108 GLY A C 1
ATOM 846 O O . GLY A 1 108 ? -2.674 4.967 5.869 1.00 92.94 108 GLY A O 1
ATOM 847 N N . THR A 1 109 ? -4.697 4.460 5.021 1.00 87.38 109 THR A N 1
ATOM 848 C CA . THR A 1 109 ? -4.727 5.434 3.914 1.00 87.38 109 THR A CA 1
ATOM 849 C C . THR A 1 109 ? -4.280 6.847 4.325 1.00 87.38 109 THR A C 1
ATOM 851 O O . THR A 1 109 ? -4.531 7.283 5.452 1.00 87.38 109 THR A O 1
ATOM 854 N N . CYS A 1 110 ? -3.651 7.562 3.381 1.00 86.75 110 CYS A N 1
ATOM 855 C CA . CYS A 1 110 ? -2.933 8.845 3.521 1.00 86.75 110 CYS A CA 1
ATOM 856 C C . CYS A 1 110 ? -1.516 8.769 4.107 1.00 86.75 110 CYS A C 1
ATOM 858 O O . CYS A 1 110 ? -0.836 9.795 4.171 1.00 86.75 110 CYS A O 1
ATOM 860 N N . LEU A 1 111 ? -1.038 7.585 4.492 1.00 92.25 111 LEU A N 1
ATOM 861 C CA . LEU A 1 111 ? 0.388 7.345 4.707 1.00 92.25 111 LEU A CA 1
ATOM 862 C C . LEU A 1 111 ? 1.113 7.352 3.348 1.00 92.25 111 LEU A C 1
ATOM 864 O O . LEU A 1 111 ? 0.776 6.507 2.520 1.00 92.25 111 LEU A O 1
ATOM 868 N N . PRO A 1 112 ? 2.052 8.283 3.077 1.00 92.88 112 PRO A N 1
ATOM 869 C CA . PRO A 1 112 ? 2.784 8.316 1.809 1.00 92.88 112 PRO A CA 1
ATOM 870 C C . PRO A 1 112 ? 3.882 7.254 1.717 1.00 92.88 112 PRO A C 1
ATOM 872 O O . PRO A 1 112 ? 4.238 6.599 2.700 1.00 92.88 112 PRO A O 1
ATOM 875 N N . ASP A 1 113 ? 4.468 7.157 0.527 1.00 94.12 113 ASP A N 1
ATOM 876 C CA . ASP A 1 113 ? 5.695 6.404 0.289 1.00 94.12 113 ASP A CA 1
ATOM 877 C C . ASP A 1 113 ? 6.928 7.135 0.871 1.00 94.12 113 ASP A C 1
ATOM 879 O O . ASP A 1 113 ? 6.848 8.244 1.412 1.00 94.12 113 ASP A O 1
ATOM 883 N N . LEU A 1 114 ? 8.106 6.523 0.754 1.00 93.88 114 LEU A N 1
ATOM 884 C CA . LEU A 1 114 ? 9.368 7.092 1.226 1.00 93.88 114 LEU A CA 1
ATOM 885 C C . LEU A 1 114 ? 9.731 8.411 0.521 1.00 93.88 114 LEU A C 1
ATOM 887 O O . LEU A 1 114 ? 10.421 9.234 1.121 1.00 93.88 114 LEU A O 1
ATOM 891 N N . LYS A 1 115 ? 9.273 8.624 -0.718 1.00 91.06 115 LYS A N 1
ATOM 892 C CA . LYS A 1 115 ? 9.468 9.867 -1.482 1.00 91.06 115 LYS A CA 1
ATOM 893 C C . LYS A 1 115 ? 8.465 10.959 -1.093 1.00 91.06 115 LYS A C 1
ATOM 895 O O . LYS A 1 115 ? 8.629 12.100 -1.510 1.00 91.06 115 LYS A O 1
ATOM 900 N N . GLY A 1 116 ? 7.459 10.643 -0.277 1.00 89.31 116 GLY A N 1
ATOM 901 C CA . GLY A 1 116 ? 6.387 11.560 0.105 1.00 89.31 116 GLY A CA 1
ATOM 902 C C . GLY A 1 116 ? 5.220 11.605 -0.888 1.00 89.31 116 GLY A C 1
ATOM 903 O O . GLY A 1 116 ? 4.328 12.437 -0.726 1.00 89.31 116 GLY A O 1
ATOM 904 N N . SER A 1 117 ? 5.205 10.728 -1.895 1.00 89.94 117 SER A N 1
ATOM 905 C CA . SER A 1 117 ? 4.132 10.611 -2.884 1.00 89.94 117 SER A CA 1
ATOM 906 C C . SER A 1 117 ? 2.988 9.711 -2.379 1.00 89.94 117 SER A C 1
ATOM 908 O O . SER A 1 117 ? 3.072 9.115 -1.302 1.00 89.94 117 SER A O 1
ATOM 910 N N . GLN A 1 118 ? 1.905 9.596 -3.153 1.00 89.88 118 GLN A N 1
ATOM 911 C CA . GLN A 1 118 ? 0.812 8.640 -2.910 1.00 89.88 118 GLN A CA 1
ATOM 912 C C . GLN A 1 118 ? 0.924 7.399 -3.813 1.00 89.88 118 GLN A C 1
ATOM 914 O O . GLN A 1 118 ? -0.075 6.955 -4.367 1.00 89.88 118 GLN A O 1
ATOM 919 N N . GLY A 1 119 ? 2.135 6.853 -3.965 1.00 92.44 119 GLY A N 1
ATOM 920 C CA . GLY A 1 119 ? 2.356 5.603 -4.697 1.00 92.44 119 GLY A CA 1
ATOM 921 C C . GLY A 1 119 ? 2.998 5.769 -6.070 1.00 92.44 119 GLY A C 1
ATOM 922 O O . GLY A 1 119 ? 2.561 5.150 -7.032 1.00 92.44 119 GLY A O 1
ATOM 923 N N . THR A 1 120 ? 4.046 6.585 -6.181 1.00 94.62 120 THR A N 1
ATOM 924 C CA . THR A 1 120 ? 4.848 6.674 -7.404 1.00 94.62 120 THR A CA 1
ATOM 925 C C . THR A 1 120 ? 5.640 5.389 -7.614 1.00 94.62 120 THR A C 1
ATOM 927 O O . THR A 1 120 ? 6.542 5.066 -6.839 1.00 94.62 120 THR A O 1
ATOM 930 N N . TYR A 1 121 ? 5.315 4.673 -8.684 1.00 96.88 121 TYR A N 1
ATOM 931 C CA . TYR A 1 121 ? 6.034 3.485 -9.127 1.00 96.88 121 TYR A CA 1
ATOM 932 C C . TYR A 1 121 ? 7.112 3.827 -10.155 1.00 96.88 121 TYR A C 1
ATOM 934 O O . TYR A 1 121 ? 7.161 4.942 -10.683 1.00 96.88 121 TYR A O 1
ATOM 942 N N . PHE A 1 122 ? 7.968 2.854 -10.464 1.00 97.06 122 PHE A N 1
ATOM 943 C CA . PHE A 1 122 ? 9.040 3.034 -11.437 1.00 97.06 122 PHE A CA 1
ATOM 944 C C . PHE A 1 122 ? 8.932 2.015 -12.556 1.00 97.06 122 PHE A C 1
ATOM 946 O O . PHE A 1 122 ? 8.785 0.816 -12.315 1.00 97.06 122 PHE A O 1
ATOM 953 N N . TYR A 1 123 ? 9.050 2.508 -13.780 1.00 97.00 123 TYR A N 1
ATOM 954 C CA . TYR A 1 123 ? 9.066 1.701 -14.982 1.00 97.00 123 TYR A CA 1
ATOM 955 C C . TYR A 1 123 ? 10.390 1.883 -15.709 1.00 97.00 123 TYR A C 1
ATOM 957 O O . TYR A 1 123 ? 10.814 2.998 -16.004 1.00 97.00 123 TYR A O 1
ATOM 965 N N . TYR A 1 124 ? 11.047 0.772 -15.993 1.00 96.12 124 TYR A N 1
ATOM 966 C CA . TYR A 1 124 ? 12.347 0.727 -16.630 1.00 96.12 124 TYR A CA 1
ATOM 967 C C . TYR A 1 124 ? 12.233 -0.020 -17.942 1.00 96.12 124 TYR A C 1
ATOM 969 O O . TYR A 1 124 ? 11.748 -1.148 -17.961 1.00 96.12 124 TYR A O 1
ATOM 977 N N . THR A 1 125 ? 12.708 0.588 -19.025 1.00 94.38 125 THR A N 1
ATOM 978 C CA . THR A 1 125 ? 12.649 -0.027 -20.351 1.00 94.38 125 THR A CA 1
ATOM 979 C C . THR A 1 125 ? 13.927 0.220 -21.143 1.00 94.38 125 THR A C 1
ATOM 981 O O . THR A 1 125 ? 14.554 1.280 -21.039 1.00 94.38 125 THR A O 1
ATOM 984 N N . SER A 1 126 ? 14.333 -0.782 -21.923 1.00 93.19 126 SER A N 1
ATOM 985 C CA . SER A 1 126 ? 15.356 -0.647 -22.962 1.00 93.19 126 SER A CA 1
ATOM 986 C C . SER A 1 126 ? 14.757 -0.473 -24.363 1.00 93.19 126 SER A C 1
ATOM 988 O O . SER A 1 126 ? 15.509 -0.450 -25.336 1.00 93.19 126 SER A O 1
ATOM 990 N N . ASP A 1 127 ? 13.427 -0.423 -24.494 1.00 92.12 127 ASP A N 1
ATOM 991 C CA . ASP A 1 127 ? 12.749 -0.225 -25.775 1.00 92.12 127 ASP A CA 1
ATOM 992 C C . ASP A 1 127 ? 12.823 1.258 -26.181 1.00 92.12 127 ASP A C 1
ATOM 994 O O . ASP A 1 127 ? 12.233 2.111 -25.508 1.00 92.12 127 ASP A O 1
ATOM 998 N N . PRO A 1 128 ? 13.522 1.609 -27.277 1.00 87.38 128 PRO A N 1
ATOM 999 C CA . PRO A 1 128 ? 13.659 3.000 -27.695 1.00 87.38 128 PRO A CA 1
ATOM 1000 C C . PRO A 1 128 ? 12.324 3.634 -28.107 1.00 87.38 128 PRO A C 1
ATOM 1002 O O . PRO A 1 128 ? 12.210 4.857 -28.071 1.00 87.38 128 PRO A O 1
ATOM 1005 N N . ARG A 1 129 ? 11.314 2.831 -28.471 1.00 88.12 129 ARG A N 1
ATOM 1006 C CA . ARG A 1 129 ? 9.993 3.320 -28.901 1.00 88.12 129 ARG A CA 1
ATOM 1007 C C . ARG A 1 129 ? 9.162 3.864 -27.747 1.00 88.12 129 ARG A C 1
ATOM 1009 O O . ARG A 1 129 ? 8.225 4.617 -27.980 1.00 88.12 129 ARG A O 1
ATOM 1016 N N . GLU A 1 130 ? 9.493 3.493 -26.514 1.00 87.38 130 GLU A N 1
ATOM 1017 C CA . GLU A 1 130 ? 8.750 3.932 -25.335 1.00 87.38 130 GLU A CA 1
ATOM 1018 C C . GLU A 1 130 ? 9.364 5.155 -24.662 1.00 87.38 130 GLU A C 1
ATOM 1020 O O . GLU A 1 130 ? 8.774 5.665 -23.719 1.00 87.38 130 GLU A O 1
ATOM 1025 N N . ARG A 1 131 ? 10.520 5.651 -25.125 1.00 76.62 131 ARG A N 1
ATOM 1026 C CA . ARG A 1 131 ? 11.324 6.683 -24.444 1.00 76.62 131 ARG A CA 1
ATOM 1027 C C . ARG A 1 131 ? 10.552 7.951 -24.052 1.00 76.62 131 ARG A C 1
ATOM 1029 O O . ARG A 1 131 ? 10.889 8.542 -23.031 1.00 76.62 131 ARG A O 1
ATOM 1036 N N . ASP A 1 132 ? 9.526 8.308 -24.819 1.00 77.81 132 ASP A N 1
ATOM 1037 C CA . ASP A 1 132 ? 8.726 9.528 -24.646 1.00 77.81 132 ASP A CA 1
ATOM 1038 C C . ASP A 1 132 ? 7.309 9.253 -24.108 1.00 77.81 132 ASP A C 1
ATOM 1040 O O . ASP A 1 132 ? 6.414 10.090 -24.223 1.00 77.81 132 ASP A O 1
ATOM 1044 N N . ARG A 1 133 ? 7.064 8.067 -23.540 1.00 85.25 133 ARG A N 1
ATOM 1045 C CA . ARG A 1 133 ? 5.781 7.747 -22.908 1.00 85.25 133 ARG A CA 1
ATOM 1046 C C . ARG A 1 133 ? 5.599 8.603 -21.655 1.00 85.25 133 ARG A C 1
ATOM 1048 O O . ARG A 1 133 ? 6.322 8.462 -20.671 1.00 85.25 133 ARG A O 1
ATOM 1055 N N . GLU A 1 134 ? 4.593 9.468 -21.686 1.00 85.81 134 GLU A N 1
ATOM 1056 C CA . GLU A 1 134 ? 4.175 10.236 -20.517 1.00 85.81 134 GLU A CA 1
ATOM 1057 C C . GLU A 1 134 ? 3.388 9.340 -19.553 1.00 85.81 134 GLU A C 1
ATOM 1059 O O . GLU A 1 134 ? 2.360 8.759 -19.910 1.00 85.81 134 GLU A O 1
ATOM 1064 N N . LEU A 1 135 ? 3.876 9.237 -18.318 1.00 89.62 135 LEU A N 1
ATOM 1065 C CA . LEU A 1 135 ? 3.171 8.614 -17.201 1.00 89.62 135 LEU A CA 1
ATOM 1066 C C . LEU A 1 135 ? 2.662 9.719 -16.274 1.00 89.62 135 LEU A C 1
ATOM 1068 O O . LEU A 1 135 ? 3.362 10.698 -16.015 1.00 89.62 135 LEU A O 1
ATOM 1072 N N . THR A 1 136 ? 1.433 9.577 -15.783 1.00 86.75 136 THR A N 1
ATOM 1073 C CA . THR A 1 136 ? 0.813 10.552 -14.875 1.00 86.75 136 THR A CA 1
ATOM 1074 C C . THR A 1 136 ? 1.198 10.269 -13.425 1.00 86.75 136 THR A C 1
ATOM 1076 O O . THR A 1 136 ? 1.406 11.204 -12.654 1.00 86.75 136 THR A O 1
ATOM 1079 N N . SER A 1 137 ? 1.281 8.989 -13.042 1.00 88.94 137 SER A N 1
ATOM 1080 C CA . SER A 1 137 ? 1.553 8.569 -11.656 1.00 88.94 137 SER A CA 1
ATOM 1081 C C . SER A 1 137 ? 2.939 7.953 -11.460 1.00 88.94 137 SER A C 1
ATOM 1083 O O . SER A 1 137 ? 3.549 8.131 -10.402 1.00 88.94 137 SER A O 1
ATOM 1085 N N . GLY A 1 138 ? 3.414 7.201 -12.454 1.00 91.94 138 GLY A N 1
ATOM 1086 C CA . GLY A 1 138 ? 4.719 6.546 -12.426 1.00 91.94 138 GLY A CA 1
ATOM 1087 C C . GLY A 1 138 ? 5.851 7.412 -12.964 1.00 91.94 138 GLY A C 1
ATOM 1088 O O . GLY A 1 138 ? 5.637 8.457 -13.574 1.00 91.94 138 GLY A O 1
ATOM 1089 N N . VAL A 1 139 ? 7.080 6.936 -12.776 1.00 92.19 139 VAL A N 1
ATOM 1090 C CA . VAL A 1 139 ? 8.280 7.513 -13.392 1.00 92.19 139 VAL A CA 1
ATOM 1091 C C . VAL A 1 139 ? 8.889 6.491 -14.336 1.00 92.19 139 VAL A C 1
ATOM 1093 O O . VAL A 1 139 ? 9.240 5.385 -13.923 1.00 92.19 139 VAL A O 1
ATOM 1096 N N . GLN A 1 140 ? 9.052 6.881 -15.597 1.00 92.38 140 GLN A N 1
ATOM 1097 C CA . GLN A 1 140 ? 9.780 6.081 -16.568 1.00 92.38 140 GLN A CA 1
ATOM 1098 C C . GLN A 1 140 ? 11.266 6.448 -16.577 1.00 92.38 140 GLN A C 1
ATOM 1100 O O . GLN A 1 140 ? 11.633 7.620 -16.661 1.00 92.38 140 GLN A O 1
ATOM 1105 N N . LEU A 1 141 ? 12.129 5.436 -16.515 1.00 89.81 141 LEU A N 1
ATOM 1106 C CA . LEU A 1 141 ? 13.580 5.579 -16.466 1.00 89.81 141 LEU A CA 1
ATOM 1107 C C . LEU A 1 141 ? 14.248 4.641 -17.487 1.00 89.81 141 LEU A C 1
ATOM 1109 O O . LEU A 1 141 ? 13.785 3.522 -17.708 1.00 89.81 141 LEU A O 1
ATOM 1113 N N . PRO A 1 142 ? 15.348 5.059 -18.133 1.00 87.88 142 PRO A N 1
ATOM 1114 C CA . PRO A 1 142 ? 16.031 4.213 -19.103 1.00 87.88 142 PRO A CA 1
ATOM 1115 C C . PRO A 1 142 ? 16.831 3.096 -18.419 1.00 87.88 142 PRO A C 1
ATOM 1117 O O . PRO A 1 142 ? 17.440 3.304 -17.366 1.00 87.88 142 PRO A O 1
ATOM 1120 N N . LEU A 1 143 ? 16.909 1.934 -19.073 1.00 92.25 143 LEU A N 1
ATOM 1121 C CA . LEU A 1 143 ? 17.902 0.901 -18.765 1.00 92.25 143 LEU A CA 1
ATOM 1122 C C . LEU A 1 143 ? 19.132 1.054 -19.655 1.00 92.25 143 LEU A C 1
ATOM 1124 O O . LEU A 1 143 ? 19.033 1.102 -20.880 1.00 92.25 143 LEU A O 1
ATOM 1128 N N . GLN A 1 144 ? 20.312 1.083 -19.040 1.00 91.94 144 GLN A N 1
ATOM 1129 C CA . GLN A 1 144 ? 21.578 1.081 -19.765 1.00 91.94 144 GLN A CA 1
ATOM 1130 C C . GLN A 1 144 ? 21.963 -0.362 -20.081 1.00 91.94 144 GLN A C 1
ATOM 1132 O O . GLN A 1 144 ? 22.341 -1.113 -19.183 1.00 91.94 144 GLN A O 1
ATOM 1137 N N . LEU A 1 145 ? 21.856 -0.763 -21.348 1.00 92.25 145 LEU A N 1
ATOM 1138 C CA . LEU A 1 145 ? 22.239 -2.106 -21.781 1.00 92.25 145 LEU A CA 1
ATOM 1139 C C . LEU A 1 145 ? 23.740 -2.353 -21.565 1.00 92.25 145 LEU A C 1
ATOM 1141 O O . LEU A 1 145 ? 24.578 -1.484 -21.805 1.00 92.25 145 LEU A O 1
ATOM 1145 N N . THR A 1 146 ? 24.078 -3.562 -21.126 1.00 90.69 146 THR A N 1
ATOM 1146 C CA . THR A 1 146 ? 25.455 -4.041 -20.954 1.00 90.69 146 THR A CA 1
ATOM 1147 C C . THR A 1 146 ? 25.658 -5.339 -21.738 1.00 90.69 146 THR A C 1
ATOM 1149 O O . THR A 1 146 ? 24.701 -5.922 -22.241 1.00 90.69 146 THR A O 1
ATOM 1152 N N . LYS A 1 147 ? 26.902 -5.837 -21.838 1.00 84.38 147 LYS A N 1
ATOM 1153 C CA . LYS A 1 147 ? 27.225 -7.058 -22.610 1.00 84.38 147 LYS A CA 1
ATOM 1154 C C . LYS A 1 147 ? 26.464 -8.322 -22.163 1.00 84.38 147 LYS A C 1
ATOM 1156 O O . LYS A 1 147 ? 26.453 -9.288 -22.914 1.00 84.38 147 LYS A O 1
ATOM 1161 N N . GLY A 1 148 ? 25.855 -8.337 -20.974 1.00 84.94 148 GLY A N 1
ATOM 1162 C CA . GLY A 1 148 ? 25.142 -9.501 -20.429 1.00 84.94 148 GLY A CA 1
ATOM 1163 C C . GLY A 1 148 ? 23.807 -9.184 -19.751 1.00 84.94 148 GLY A C 1
ATOM 1164 O O . GLY A 1 148 ? 23.306 -10.024 -19.004 1.00 84.94 148 GLY A O 1
ATOM 1165 N N . GLY A 1 149 ? 23.246 -7.989 -19.964 1.00 91.62 149 GLY A N 1
ATOM 1166 C CA . GLY A 1 149 ? 22.000 -7.555 -19.331 1.00 91.62 149 GLY A CA 1
ATOM 1167 C C . GLY A 1 149 ? 21.846 -6.035 -19.338 1.00 91.62 149 GLY A C 1
ATOM 1168 O O . GLY A 1 149 ? 22.019 -5.406 -20.380 1.00 91.62 149 GLY A O 1
ATOM 1169 N N . ALA A 1 150 ? 21.548 -5.427 -18.189 1.00 95.06 150 ALA A N 1
ATOM 1170 C CA . ALA A 1 150 ? 21.367 -3.978 -18.076 1.00 95.06 150 ALA A CA 1
ATOM 1171 C C . ALA A 1 150 ? 21.738 -3.427 -16.694 1.00 95.06 150 ALA A C 1
ATOM 1173 O O . ALA A 1 150 ? 21.808 -4.160 -15.714 1.00 95.06 150 ALA A O 1
ATOM 1174 N N . ARG A 1 151 ? 21.941 -2.114 -16.608 1.00 96.12 151 ARG A N 1
ATOM 1175 C CA . ARG A 1 151 ? 22.097 -1.364 -15.361 1.00 96.12 151 ARG A CA 1
ATOM 1176 C C . ARG A 1 151 ? 21.019 -0.288 -15.272 1.00 96.12 151 ARG A C 1
ATOM 1178 O O . ARG A 1 151 ? 20.706 0.367 -16.266 1.00 96.12 151 ARG A O 1
ATOM 1185 N N . GLY A 1 152 ? 20.489 -0.088 -14.073 1.00 95.44 152 GLY A N 1
ATOM 1186 C CA . GLY A 1 152 ? 19.569 0.995 -13.752 1.00 95.44 152 GLY A CA 1
ATOM 1187 C C . GLY A 1 152 ? 19.955 1.69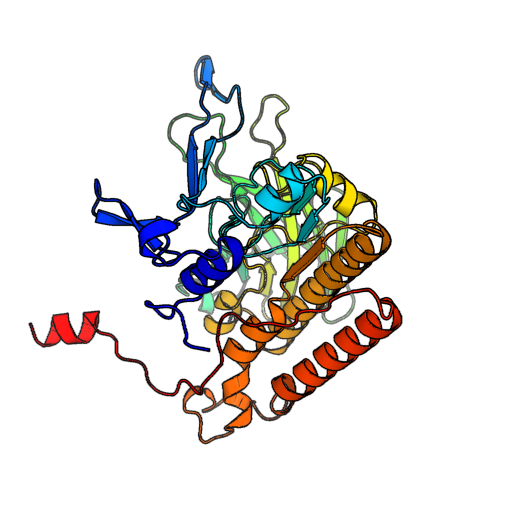2 -12.451 1.00 95.44 152 GLY A C 1
ATOM 1188 O O . GLY A 1 152 ? 20.788 1.211 -11.683 1.00 95.44 152 GLY A O 1
ATOM 1189 N N . SER A 1 153 ? 19.343 2.848 -12.214 1.00 95.50 153 SER A N 1
ATOM 1190 C CA . SER A 1 153 ? 19.466 3.581 -10.956 1.00 95.50 153 SER A CA 1
ATOM 1191 C C . SER A 1 153 ? 18.074 3.911 -10.445 1.00 95.50 153 SER A C 1
ATOM 1193 O O . SER A 1 153 ? 17.244 4.444 -11.187 1.00 95.50 153 SER A O 1
ATOM 1195 N N . LEU A 1 154 ? 17.800 3.543 -9.198 1.00 94.81 154 LEU A N 1
ATOM 1196 C CA . LEU A 1 154 ? 16.520 3.755 -8.542 1.00 94.81 154 LEU A CA 1
ATOM 1197 C C . LEU A 1 154 ? 16.538 5.040 -7.733 1.00 94.81 154 LEU A C 1
ATOM 1199 O O . LEU A 1 154 ? 17.322 5.178 -6.793 1.00 94.81 154 LEU A O 1
ATOM 1203 N N . SER A 1 155 ? 15.655 5.965 -8.110 1.00 93.12 155 SER A N 1
ATOM 1204 C CA . SER A 1 155 ? 15.450 7.226 -7.406 1.00 93.12 155 SER A CA 1
ATOM 1205 C C . SER A 1 155 ? 14.730 6.997 -6.075 1.00 93.12 155 SER A C 1
ATOM 1207 O O . SER A 1 155 ? 13.700 6.331 -5.997 1.00 93.12 155 SER A O 1
ATOM 1209 N N . GLY A 1 156 ? 15.290 7.570 -5.018 1.00 92.44 156 GLY A N 1
ATOM 1210 C CA . GLY A 1 156 ? 14.792 7.545 -3.654 1.00 92.44 156 GLY A CA 1
ATOM 1211 C C . GLY A 1 156 ? 14.292 8.909 -3.177 1.00 92.44 156 GLY A C 1
ATOM 1212 O O . GLY A 1 156 ? 13.925 9.761 -3.989 1.00 92.44 156 GLY A O 1
ATOM 1213 N N . PRO A 1 157 ? 14.239 9.127 -1.852 1.00 91.06 157 PRO A N 1
ATOM 1214 C CA . PRO A 1 157 ? 13.842 10.413 -1.290 1.00 91.06 157 PRO A CA 1
ATOM 1215 C C . PRO A 1 157 ? 14.887 11.503 -1.549 1.00 91.06 157 PRO A C 1
ATOM 1217 O O . PRO A 1 157 ? 16.072 11.219 -1.764 1.00 91.06 157 PRO A O 1
ATOM 1220 N N . ASP A 1 158 ? 14.454 12.756 -1.431 1.00 88.62 158 ASP A N 1
ATOM 1221 C CA . ASP A 1 158 ? 15.343 13.917 -1.421 1.00 88.62 158 ASP A CA 1
ATOM 1222 C C . ASP A 1 158 ? 16.398 13.811 -0.320 1.00 88.62 158 ASP A C 1
ATOM 1224 O O . ASP A 1 158 ? 16.130 13.341 0.792 1.00 88.62 158 ASP A O 1
ATOM 1228 N N . ASN A 1 159 ? 17.610 14.299 -0.599 1.00 86.88 159 ASN A N 1
ATOM 1229 C CA . ASN A 1 159 ? 18.650 14.379 0.416 1.00 86.88 159 ASN A CA 1
ATOM 1230 C C . ASN A 1 159 ? 18.293 15.443 1.476 1.00 86.88 159 ASN A C 1
ATOM 1232 O O . ASN A 1 159 ? 18.359 16.641 1.184 1.00 86.88 159 ASN A O 1
ATOM 1236 N N . PRO A 1 160 ? 18.005 15.053 2.736 1.00 80.38 160 PRO A N 1
ATOM 1237 C CA . PRO A 1 160 ? 17.605 16.008 3.764 1.00 80.38 160 PRO A CA 1
ATOM 1238 C C . PRO A 1 160 ? 18.746 16.931 4.214 1.00 80.38 160 PRO A C 1
ATOM 1240 O O . PRO A 1 160 ? 18.473 17.913 4.901 1.00 80.38 160 PRO A O 1
ATOM 1243 N N . LEU A 1 161 ? 20.002 16.614 3.862 1.00 82.06 161 LEU A N 1
ATOM 1244 C CA . LEU A 1 161 ? 21.206 17.304 4.325 1.00 82.06 161 LEU A CA 1
ATOM 1245 C C . LEU A 1 161 ? 21.625 18.510 3.481 1.00 82.06 161 LEU A C 1
ATOM 1247 O O . LEU A 1 161 ? 22.590 19.163 3.862 1.00 82.06 161 LEU A O 1
ATOM 1251 N N . VAL A 1 162 ? 20.969 18.820 2.362 1.00 76.19 162 VAL A N 1
ATOM 1252 C CA . VAL A 1 162 ? 21.416 19.877 1.433 1.00 76.19 162 VAL A CA 1
ATOM 1253 C C . VAL A 1 162 ? 20.337 20.959 1.297 1.00 76.19 162 VAL A C 1
ATOM 1255 O O . VAL A 1 162 ? 19.154 20.649 1.167 1.00 76.19 162 VAL A O 1
ATOM 1258 N N . GLU A 1 163 ? 20.726 22.237 1.357 1.00 60.44 163 GLU A N 1
ATOM 1259 C CA . GLU A 1 163 ? 19.834 23.374 1.071 1.00 60.44 163 GLU A CA 1
ATOM 1260 C C . GLU A 1 163 ? 19.656 23.501 -0.460 1.00 60.44 163 GLU A C 1
ATOM 1262 O O . GLU A 1 163 ? 20.626 23.349 -1.197 1.00 60.44 163 GLU A O 1
ATOM 1267 N N . ASN A 1 164 ? 18.426 23.732 -0.941 1.00 53.94 164 ASN A N 1
ATOM 1268 C CA . ASN A 1 164 ? 18.016 23.783 -2.365 1.00 53.94 164 ASN A CA 1
ATOM 1269 C C . ASN A 1 164 ? 17.775 22.449 -3.114 1.00 53.94 164 ASN A C 1
ATOM 1271 O O . ASN A 1 164 ? 17.820 22.426 -4.337 1.00 53.94 164 ASN A O 1
ATOM 1275 N N . GLY A 1 165 ? 17.435 21.358 -2.417 1.00 52.75 165 GLY A N 1
ATOM 1276 C CA . GLY A 1 165 ? 16.473 20.354 -2.923 1.00 52.75 165 GLY A CA 1
ATOM 1277 C C . GLY A 1 165 ? 16.699 19.706 -4.302 1.00 52.75 165 GLY A C 1
ATOM 1278 O O . GLY A 1 165 ? 15.720 19.429 -4.978 1.00 52.75 165 GLY A O 1
ATOM 1279 N N . GLN A 1 166 ? 17.935 19.462 -4.751 1.00 54.69 166 GLN A N 1
ATOM 1280 C CA . GLN A 1 166 ? 18.174 18.902 -6.099 1.00 54.69 166 GLN A CA 1
ATOM 1281 C C . GLN A 1 166 ? 19.126 17.706 -6.144 1.00 54.69 166 GLN A C 1
ATOM 1283 O O . GLN A 1 166 ? 19.856 17.503 -7.113 1.00 54.69 166 GLN A O 1
ATOM 1288 N N . ARG A 1 167 ? 19.132 16.867 -5.109 1.00 74.19 167 ARG A N 1
ATOM 1289 C CA . ARG A 1 167 ? 19.728 15.541 -5.279 1.00 74.19 167 ARG A CA 1
ATOM 1290 C C . ARG A 1 167 ? 18.897 14.496 -4.571 1.00 74.19 167 ARG A C 1
ATOM 1292 O O . ARG A 1 167 ? 19.083 14.247 -3.380 1.00 74.19 167 ARG A O 1
ATOM 1299 N N . GLU A 1 168 ? 17.987 13.904 -5.334 1.00 88.19 168 GLU A N 1
ATOM 1300 C CA . GLU A 1 168 ? 17.395 12.624 -4.978 1.00 88.19 168 GLU A CA 1
ATOM 1301 C C . GLU A 1 168 ? 18.526 11.633 -4.701 1.00 88.19 168 GLU A C 1
ATOM 1303 O O . GLU A 1 168 ? 19.546 11.584 -5.402 1.00 88.19 168 GLU A O 1
ATOM 1308 N N . LEU A 1 169 ? 18.381 10.876 -3.623 1.00 92.69 169 LEU A N 1
ATOM 1309 C CA . LEU A 1 169 ? 19.301 9.789 -3.339 1.00 92.69 169 LEU A CA 1
ATOM 1310 C C . LEU A 1 169 ? 19.014 8.655 -4.311 1.00 92.69 169 LEU A C 1
ATOM 1312 O O . LEU A 1 169 ? 17.855 8.359 -4.567 1.00 92.69 169 LEU A O 1
ATOM 1316 N N . THR A 1 170 ? 20.048 7.982 -4.798 1.00 94.31 170 THR A N 1
ATOM 1317 C CA . THR A 1 170 ? 19.872 6.856 -5.714 1.00 94.31 170 THR A CA 1
ATOM 1318 C C . THR A 1 170 ? 20.483 5.576 -5.168 1.00 94.31 170 THR A C 1
ATOM 1320 O O . THR A 1 170 ? 21.388 5.599 -4.325 1.00 94.31 170 THR A O 1
ATOM 1323 N N . VAL A 1 171 ? 19.960 4.446 -5.636 1.00 96.06 171 VAL A N 1
ATOM 1324 C CA . VAL A 1 171 ? 20.551 3.120 -5.452 1.00 96.06 171 VAL A CA 1
ATOM 1325 C C . VAL A 1 171 ? 20.680 2.470 -6.820 1.00 96.06 171 VAL A C 1
ATOM 1327 O O . VAL A 1 171 ? 19.685 2.279 -7.514 1.00 96.06 171 VAL A O 1
ATOM 1330 N N . ASP A 1 172 ? 21.905 2.122 -7.197 1.00 96.69 172 ASP A N 1
ATOM 1331 C CA . ASP A 1 172 ? 22.164 1.438 -8.459 1.00 96.69 172 ASP A CA 1
ATOM 1332 C C . ASP A 1 172 ? 21.849 -0.054 -8.348 1.00 96.69 172 ASP A C 1
ATOM 1334 O O . ASP A 1 172 ? 22.066 -0.682 -7.303 1.00 96.69 172 ASP A O 1
ATOM 1338 N N . PHE A 1 173 ? 21.363 -0.618 -9.449 1.00 97.44 173 PHE A N 1
ATOM 1339 C CA . PHE A 1 173 ? 21.106 -2.042 -9.593 1.00 97.44 173 PHE A CA 1
ATOM 1340 C C . PHE A 1 173 ? 21.557 -2.544 -10.965 1.00 97.44 173 PHE A C 1
ATOM 1342 O O . PHE A 1 173 ? 21.610 -1.794 -11.943 1.00 97.44 173 PHE A O 1
ATOM 1349 N N . GLU A 1 174 ? 21.862 -3.834 -11.040 1.00 97.06 174 GLU A N 1
ATOM 1350 C CA . GLU A 1 174 ? 22.220 -4.521 -12.279 1.00 97.06 174 GLU A CA 1
ATOM 1351 C C . GLU A 1 174 ? 21.289 -5.707 -12.506 1.00 97.06 174 GLU A C 1
ATOM 1353 O O . GLU A 1 174 ? 20.872 -6.369 -11.561 1.00 97.06 174 GLU A O 1
ATOM 1358 N N . LEU A 1 175 ? 20.959 -5.955 -13.767 1.00 96.69 175 LEU A N 1
ATOM 1359 C CA . LEU A 1 175 ? 20.250 -7.132 -14.240 1.00 96.69 175 LEU A CA 1
ATOM 1360 C C . LEU A 1 175 ? 21.222 -7.954 -15.081 1.00 96.69 175 LEU A C 1
ATOM 1362 O O . LEU A 1 175 ? 21.781 -7.436 -16.051 1.00 96.69 175 LEU A O 1
ATOM 1366 N N . HIS A 1 176 ? 21.390 -9.229 -14.746 1.00 94.88 176 HIS A N 1
ATOM 1367 C CA . HIS A 1 176 ? 22.203 -10.175 -15.504 1.00 94.88 176 HIS A CA 1
ATOM 1368 C C . HIS A 1 176 ? 21.301 -11.237 -16.140 1.00 94.88 176 HIS A C 1
ATOM 1370 O O . HIS A 1 176 ? 20.688 -12.058 -15.457 1.00 94.88 176 HIS A O 1
ATOM 1376 N N . LEU A 1 177 ? 21.217 -11.217 -17.469 1.00 90.88 177 LEU A N 1
ATOM 1377 C CA . LEU A 1 177 ? 20.484 -12.211 -18.257 1.00 90.88 177 LEU A CA 1
ATOM 1378 C C . LEU A 1 177 ? 21.361 -13.425 -18.569 1.00 90.88 177 LEU A C 1
ATOM 1380 O O . LEU A 1 177 ? 20.886 -14.557 -18.587 1.00 90.88 177 LEU A O 1
ATOM 1384 N N . ALA A 1 178 ? 22.656 -13.196 -18.801 1.00 81.69 178 ALA A N 1
ATOM 1385 C CA . ALA A 1 178 ? 23.604 -14.258 -19.106 1.00 81.69 178 ALA A CA 1
ATOM 1386 C C . ALA A 1 178 ? 23.726 -15.238 -17.925 1.00 81.69 178 ALA A C 1
ATOM 1388 O O . ALA A 1 178 ? 24.095 -14.841 -16.822 1.00 81.69 178 ALA A O 1
ATOM 1389 N N . GLY A 1 179 ? 23.425 -16.516 -18.170 1.00 78.31 179 GLY A N 1
ATOM 1390 C CA . GLY A 1 179 ? 23.460 -17.574 -17.153 1.00 78.31 179 GLY A CA 1
ATOM 1391 C C . GLY A 1 179 ? 22.176 -17.722 -16.327 1.00 78.31 179 GLY A C 1
ATOM 1392 O O . GLY A 1 179 ? 22.101 -18.638 -15.510 1.00 78.31 179 GLY A O 1
ATOM 1393 N N . SER A 1 180 ? 21.164 -16.879 -16.552 1.00 82.25 180 SER A N 1
ATOM 1394 C CA . SER A 1 180 ? 19.837 -17.051 -15.952 1.00 82.25 180 SER A CA 1
ATOM 1395 C C . SER A 1 180 ? 19.000 -18.072 -16.741 1.00 82.25 180 SER A C 1
ATOM 1397 O O . SER A 1 180 ? 19.200 -18.226 -17.950 1.00 82.25 180 SER A O 1
ATOM 1399 N N . PRO A 1 181 ? 18.040 -18.767 -16.097 1.00 85.75 181 PRO A N 1
ATOM 1400 C CA . PRO A 1 181 ? 17.035 -19.558 -16.803 1.00 85.75 181 PRO A CA 1
ATOM 1401 C C . PRO A 1 181 ? 16.293 -18.732 -17.863 1.00 85.75 181 PRO A C 1
ATOM 1403 O O . PRO A 1 181 ? 16.186 -17.509 -17.749 1.00 85.75 181 PRO A O 1
ATOM 1406 N N . ALA A 1 182 ? 15.737 -19.399 -18.876 1.00 85.44 182 ALA A N 1
ATOM 1407 C CA . ALA A 1 182 ? 14.915 -18.732 -19.883 1.00 85.44 182 ALA A CA 1
ATOM 1408 C C . ALA A 1 182 ? 13.766 -17.948 -19.217 1.00 85.44 182 ALA A C 1
ATOM 1410 O O . ALA A 1 182 ? 13.075 -18.476 -18.346 1.00 85.44 182 ALA A O 1
ATOM 1411 N N . GLY A 1 183 ? 13.584 -16.684 -19.612 1.00 86.50 183 GLY A N 1
ATOM 1412 C CA . GLY A 1 183 ? 12.576 -15.802 -19.014 1.00 86.50 183 GLY A CA 1
ATOM 1413 C C . GLY A 1 183 ? 12.913 -15.315 -17.599 1.00 86.50 183 GLY A C 1
ATOM 1414 O O . GLY A 1 183 ? 12.012 -14.925 -16.863 1.00 86.50 183 GLY A O 1
ATOM 1415 N N . ALA A 1 184 ? 14.183 -15.340 -17.191 1.00 94.50 184 ALA A N 1
ATOM 1416 C CA . ALA A 1 184 ? 14.613 -14.837 -15.892 1.00 94.50 184 ALA A CA 1
ATOM 1417 C C . ALA A 1 184 ? 15.823 -13.896 -15.999 1.00 94.50 184 ALA A C 1
ATOM 1419 O O . ALA A 1 184 ? 16.567 -13.909 -16.981 1.00 94.50 184 ALA A O 1
ATOM 1420 N N . ALA A 1 185 ? 16.024 -13.089 -14.959 1.00 96.25 185 ALA A N 1
ATOM 1421 C CA . ALA A 1 185 ? 17.178 -12.212 -14.799 1.00 96.25 185 ALA A CA 1
ATOM 1422 C C . ALA A 1 185 ? 17.662 -12.226 -13.343 1.00 96.25 185 ALA A C 1
ATOM 1424 O O . ALA A 1 185 ? 16.854 -12.173 -12.417 1.00 96.25 185 ALA A O 1
ATOM 1425 N N . GLU A 1 186 ? 18.973 -12.245 -13.117 1.00 97.19 186 GLU A N 1
ATOM 1426 C CA . GLU A 1 186 ? 19.541 -12.037 -11.783 1.00 97.19 186 GLU A CA 1
ATOM 1427 C C . GLU A 1 186 ? 19.637 -10.530 -11.499 1.00 97.19 186 GLU A C 1
ATOM 1429 O O . GLU A 1 186 ? 20.371 -9.806 -12.170 1.00 97.19 186 GLU A O 1
ATOM 1434 N N . LEU A 1 187 ? 18.896 -10.056 -10.500 1.00 97.81 187 LEU A N 1
ATOM 1435 C CA . LEU A 1 187 ? 18.974 -8.701 -9.966 1.00 97.81 187 LEU A CA 1
ATOM 1436 C C . LEU A 1 187 ? 20.080 -8.615 -8.916 1.00 97.81 187 LEU A C 1
ATOM 1438 O O . LEU A 1 187 ? 20.004 -9.277 -7.883 1.00 97.81 187 LEU A O 1
ATOM 1442 N N . SER A 1 188 ? 21.043 -7.724 -9.124 1.00 97.31 188 SER A N 1
ATOM 1443 C CA . SER A 1 188 ? 22.112 -7.403 -8.181 1.00 97.31 188 SER A CA 1
ATOM 1444 C C . SER A 1 188 ? 21.930 -5.998 -7.611 1.00 97.31 188 SER A C 1
ATOM 1446 O O .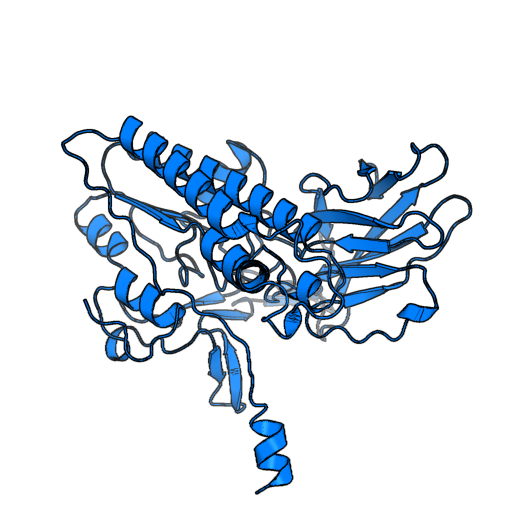 SER A 1 188 ? 21.883 -5.018 -8.353 1.00 97.31 188 SER A O 1
ATOM 1448 N N . ILE A 1 189 ? 21.901 -5.879 -6.279 1.00 97.00 189 ILE A N 1
ATOM 1449 C CA . ILE A 1 189 ? 21.951 -4.588 -5.572 1.00 97.00 189 ILE A CA 1
ATOM 1450 C C . ILE A 1 189 ? 23.055 -4.653 -4.518 1.00 97.00 189 ILE A C 1
ATOM 1452 O O . ILE A 1 189 ? 22.957 -5.343 -3.494 1.00 97.00 189 ILE A O 1
ATOM 1456 N N . GLY A 1 190 ? 24.147 -3.932 -4.767 1.00 92.62 190 GLY A N 1
ATOM 1457 C CA . GLY A 1 190 ? 25.359 -4.032 -3.959 1.00 92.62 190 GLY A CA 1
ATOM 1458 C C . GLY A 1 190 ? 25.948 -5.446 -4.005 1.00 92.62 190 GLY A C 1
ATOM 1459 O O . GLY A 1 190 ? 26.430 -5.885 -5.039 1.00 92.62 190 GLY A O 1
ATOM 1460 N N . ARG A 1 191 ? 25.942 -6.155 -2.869 1.00 92.81 191 ARG A N 1
ATOM 1461 C CA . ARG A 1 191 ? 26.459 -7.538 -2.758 1.00 92.81 191 ARG A CA 1
ATOM 1462 C C . ARG A 1 191 ? 25.366 -8.607 -2.747 1.00 92.81 191 ARG A C 1
ATOM 1464 O O . ARG A 1 191 ? 25.681 -9.786 -2.631 1.00 92.81 191 ARG A O 1
ATOM 1471 N N . ARG A 1 192 ? 24.097 -8.201 -2.766 1.00 97.06 192 ARG A N 1
ATOM 1472 C CA . ARG A 1 192 ? 22.954 -9.114 -2.692 1.00 97.06 192 ARG A CA 1
ATOM 1473 C C . ARG A 1 192 ? 22.403 -9.357 -4.086 1.00 97.06 192 ARG A C 1
ATOM 1475 O O . ARG A 1 192 ? 22.455 -8.455 -4.921 1.00 97.06 192 ARG A O 1
ATOM 1482 N N . ARG A 1 193 ? 21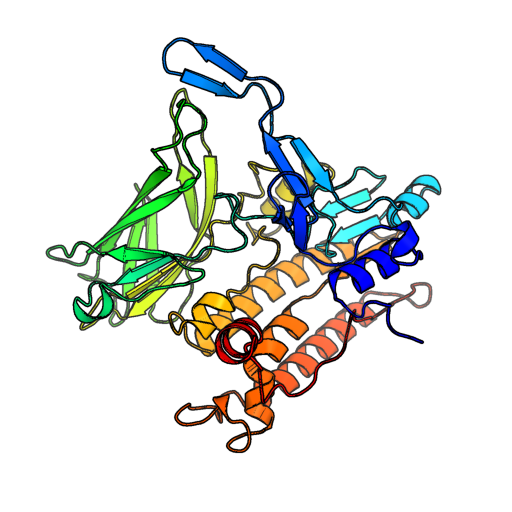.893 -10.567 -4.295 1.00 97.06 193 ARG A N 1
ATOM 1483 C CA . ARG A 1 193 ? 21.387 -11.047 -5.576 1.00 97.06 193 ARG A CA 1
ATOM 1484 C C . ARG A 1 193 ? 20.038 -11.723 -5.387 1.00 97.06 193 ARG A C 1
ATOM 1486 O O . ARG A 1 193 ? 19.834 -12.385 -4.369 1.00 97.06 193 ARG A O 1
ATOM 1493 N N . TRP A 1 194 ? 19.150 -11.553 -6.355 1.00 97.75 194 TRP A N 1
ATOM 1494 C CA . TRP A 1 194 ? 17.824 -12.162 -6.393 1.00 97.75 194 TRP A CA 1
ATOM 1495 C C . TRP A 1 194 ? 17.525 -12.635 -7.809 1.00 97.75 194 TRP A C 1
ATOM 1497 O O . TRP A 1 194 ? 17.835 -11.936 -8.768 1.00 97.75 194 TRP A O 1
ATOM 1507 N N . LEU A 1 195 ? 16.894 -13.796 -7.946 1.00 97.56 195 LEU A N 1
ATOM 1508 C CA . LEU A 1 195 ? 16.393 -14.251 -9.237 1.00 97.56 195 LEU A CA 1
ATOM 1509 C C . LEU A 1 195 ? 15.015 -13.627 -9.485 1.00 97.56 195 LEU A C 1
ATOM 1511 O O . LEU A 1 195 ? 14.096 -13.852 -8.701 1.00 97.56 195 LEU A O 1
ATOM 1515 N N . LEU A 1 196 ? 14.877 -12.865 -10.566 1.00 97.75 196 LEU A N 1
ATOM 1516 C CA . LEU A 1 196 ? 13.597 -12.364 -11.057 1.00 97.75 196 LEU A CA 1
ATOM 1517 C C . LEU A 1 196 ? 13.094 -13.292 -12.158 1.00 97.75 196 LEU A C 1
ATOM 1519 O O . LEU A 1 196 ? 13.798 -13.505 -13.146 1.00 97.75 196 LEU A O 1
ATOM 1523 N N . ARG A 1 197 ? 11.885 -13.828 -11.998 1.00 96.81 197 ARG A N 1
ATOM 1524 C CA . ARG A 1 197 ? 11.190 -14.593 -13.039 1.00 96.81 197 ARG A CA 1
ATOM 1525 C C . ARG A 1 197 ? 10.168 -13.695 -13.725 1.00 96.81 197 ARG A C 1
ATOM 1527 O O . ARG A 1 197 ? 9.612 -12.794 -13.099 1.00 96.81 197 ARG A O 1
ATOM 1534 N N . LEU A 1 198 ? 9.961 -13.916 -15.019 1.00 96.94 198 LEU A N 1
ATOM 1535 C CA . LEU A 1 198 ? 8.979 -13.181 -15.809 1.00 96.94 198 LEU A CA 1
ATOM 1536 C C . LEU A 1 198 ? 7.590 -13.274 -15.163 1.00 96.94 198 LEU A C 1
ATOM 1538 O O . LEU A 1 198 ? 7.118 -14.373 -14.889 1.00 96.94 198 LEU A O 1
ATOM 1542 N N . GLY A 1 199 ? 6.951 -12.127 -14.932 1.00 96.81 199 GLY A N 1
ATOM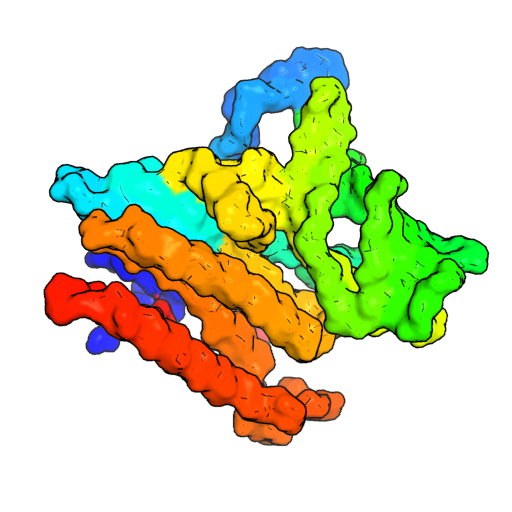 1543 C CA . GLY A 1 199 ? 5.602 -12.061 -14.363 1.00 96.81 199 GLY A CA 1
ATOM 1544 C C . GLY A 1 199 ? 5.507 -12.352 -12.859 1.00 96.81 199 GLY A C 1
ATOM 1545 O O . GLY A 1 199 ? 4.415 -12.276 -12.305 1.00 96.81 199 GLY A O 1
ATOM 1546 N N . GLU A 1 200 ? 6.621 -12.628 -12.173 1.00 97.62 200 GLU A N 1
ATOM 1547 C CA . GLU A 1 200 ? 6.634 -12.890 -10.732 1.00 97.62 200 GLU A CA 1
ATOM 1548 C C . GLU A 1 200 ? 7.280 -11.740 -9.954 1.00 97.62 200 GLU A C 1
ATOM 1550 O O . GLU A 1 200 ? 8.370 -11.256 -10.282 1.00 97.62 200 GLU A O 1
ATOM 1555 N N . TYR A 1 201 ? 6.620 -11.317 -8.875 1.00 98.44 201 TYR A N 1
ATOM 1556 C CA . TYR A 1 201 ? 7.190 -10.338 -7.962 1.00 98.44 201 TYR A CA 1
ATOM 1557 C C . TYR A 1 201 ? 8.333 -10.934 -7.143 1.00 98.44 201 TYR A C 1
ATOM 1559 O O . TYR A 1 201 ? 8.227 -12.019 -6.572 1.00 98.44 201 TYR A O 1
ATOM 1567 N N . SER A 1 202 ? 9.405 -10.161 -6.984 1.00 98.25 202 SER A N 1
ATOM 1568 C CA . SER A 1 202 ? 10.417 -10.451 -5.974 1.00 98.25 202 SER A CA 1
ATOM 1569 C C . SER A 1 202 ? 9.813 -10.411 -4.559 1.00 98.25 202 SER A C 1
ATOM 1571 O O . SER A 1 202 ? 8.825 -9.706 -4.318 1.00 98.25 202 SER A O 1
ATOM 1573 N N . PRO A 1 203 ? 10.477 -11.027 -3.563 1.00 97.25 203 PRO A N 1
ATOM 1574 C CA . PRO A 1 203 ? 10.256 -10.680 -2.161 1.00 97.25 203 PRO A CA 1
ATOM 1575 C C . PRO A 1 203 ? 10.455 -9.175 -1.919 1.00 97.25 203 PRO A C 1
ATOM 1577 O O . PRO A 1 203 ? 11.007 -8.462 -2.766 1.00 97.25 203 PRO A O 1
ATOM 1580 N N . TRP A 1 204 ? 10.064 -8.678 -0.745 1.00 97.62 204 TRP A N 1
ATOM 1581 C CA . TRP A 1 204 ? 10.397 -7.309 -0.351 1.00 97.62 204 TRP A CA 1
ATOM 1582 C C . TRP A 1 204 ? 11.917 -7.121 -0.279 1.00 97.62 204 TRP A C 1
ATOM 1584 O O . TRP A 1 204 ? 12.613 -7.741 0.527 1.00 97.62 204 TRP A O 1
ATOM 1594 N N . ILE A 1 205 ? 12.446 -6.222 -1.107 1.00 97.81 205 ILE A N 1
ATOM 1595 C CA . ILE A 1 205 ? 13.867 -5.888 -1.139 1.00 97.81 205 ILE A CA 1
ATOM 1596 C C . ILE A 1 205 ? 14.088 -4.591 -0.369 1.00 97.81 205 ILE A C 1
ATOM 1598 O O . ILE A 1 205 ? 13.563 -3.532 -0.711 1.00 97.81 205 ILE A O 1
ATOM 1602 N N . ARG A 1 206 ? 14.908 -4.671 0.683 1.00 96.94 206 ARG A N 1
ATOM 1603 C CA . ARG A 1 206 ? 15.276 -3.521 1.513 1.00 96.94 206 ARG A CA 1
ATOM 1604 C C . ARG A 1 206 ? 16.401 -2.715 0.871 1.00 96.94 206 ARG A C 1
ATOM 1606 O O . ARG A 1 206 ? 17.518 -3.209 0.708 1.00 96.94 206 ARG A O 1
ATOM 1613 N N . LEU A 1 207 ? 16.123 -1.445 0.602 1.00 96.62 207 LEU A N 1
ATOM 1614 C CA . LEU A 1 207 ? 17.054 -0.477 0.034 1.00 96.62 207 LEU A CA 1
ATOM 1615 C C . LEU A 1 207 ? 17.566 0.484 1.105 1.00 96.62 207 LEU A C 1
ATOM 1617 O O . LEU A 1 207 ? 16.852 0.839 2.044 1.00 96.62 207 LEU A O 1
ATOM 1621 N N . VAL A 1 208 ? 18.822 0.914 0.965 1.00 95.75 208 VAL A N 1
ATOM 1622 C CA . VAL A 1 208 ? 19.465 1.847 1.897 1.00 95.75 208 VAL A CA 1
ATOM 1623 C C . VAL A 1 208 ? 20.021 3.040 1.135 1.00 95.75 208 VAL A C 1
ATOM 1625 O O . VAL A 1 208 ? 21.065 2.946 0.492 1.00 95.75 208 VAL A O 1
ATOM 1628 N N . PHE A 1 209 ? 19.365 4.182 1.299 1.00 94.56 209 PHE A N 1
ATOM 1629 C CA . PHE A 1 209 ? 19.788 5.466 0.764 1.00 94.56 209 PHE A CA 1
ATOM 1630 C C . PHE A 1 209 ? 20.687 6.176 1.784 1.00 94.56 209 PHE A C 1
ATOM 1632 O O . PHE A 1 209 ? 20.372 6.253 2.977 1.00 94.56 209 PHE A O 1
ATOM 1639 N N . LYS A 1 210 ? 21.840 6.673 1.328 1.00 92.19 210 LYS A N 1
ATOM 1640 C CA . LYS A 1 210 ? 22.901 7.217 2.190 1.00 92.19 210 LYS A CA 1
ATOM 1641 C C . LYS A 1 210 ? 23.107 8.710 1.906 1.00 92.19 210 LYS A C 1
ATOM 1643 O O . LYS A 1 210 ? 23.953 9.045 1.082 1.00 92.19 210 LYS A O 1
ATOM 1648 N N . PRO A 1 211 ? 22.377 9.615 2.581 1.00 86.00 211 PRO A N 1
ATOM 1649 C CA . PRO A 1 211 ? 22.529 11.056 2.366 1.00 86.00 211 PRO A CA 1
ATOM 1650 C C . PRO A 1 211 ? 23.886 11.632 2.792 1.00 86.00 211 PRO A C 1
ATOM 1652 O O . PRO A 1 211 ? 24.269 12.695 2.307 1.00 86.00 211 PRO A O 1
ATOM 1655 N N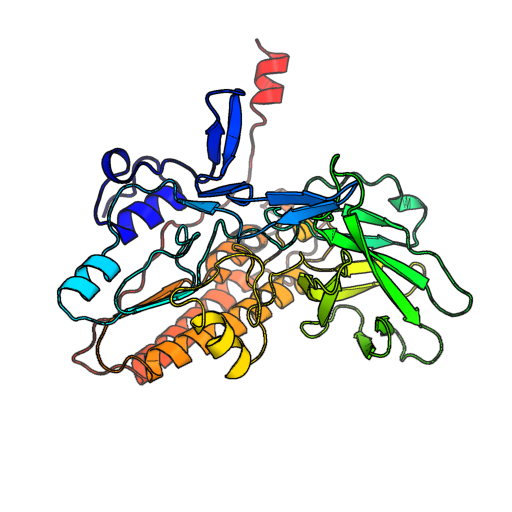 . GLY A 1 212 ? 24.609 10.946 3.684 1.00 85.81 212 GLY A N 1
ATOM 1656 C CA . GLY A 1 212 ? 25.885 11.388 4.256 1.00 85.81 212 GLY A CA 1
ATOM 1657 C C . GLY A 1 212 ? 25.869 11.353 5.787 1.00 85.81 212 GLY A C 1
ATOM 1658 O O . GLY A 1 212 ? 24.855 11.010 6.393 1.00 85.81 212 GLY A O 1
ATOM 1659 N N . LEU A 1 213 ? 27.004 11.680 6.420 1.00 83.50 213 LEU A N 1
ATOM 1660 C CA . LEU A 1 213 ? 27.145 11.806 7.886 1.00 83.50 213 LEU A CA 1
ATOM 1661 C C . LEU A 1 213 ? 26.650 10.582 8.693 1.00 83.50 213 LEU A C 1
ATOM 1663 O O . LEU A 1 213 ? 26.129 10.717 9.795 1.00 83.50 213 LEU A O 1
ATOM 1667 N N . GLY A 1 214 ? 26.756 9.374 8.129 1.00 84.94 214 GLY A N 1
ATOM 1668 C CA . GLY A 1 214 ? 26.296 8.134 8.770 1.00 84.94 214 GLY A CA 1
ATOM 1669 C C . GLY A 1 214 ? 24.773 7.926 8.798 1.00 84.94 214 GLY A C 1
ATOM 1670 O O . GLY A 1 214 ? 24.321 6.845 9.184 1.00 84.94 214 GLY A O 1
ATOM 1671 N N . ILE A 1 215 ? 23.979 8.902 8.342 1.00 85.94 215 ILE A N 1
ATOM 1672 C CA . ILE A 1 215 ? 22.520 8.798 8.240 1.00 85.94 215 ILE A CA 1
ATOM 1673 C C . ILE A 1 215 ? 22.156 7.776 7.157 1.00 85.94 215 ILE A C 1
ATOM 1675 O O . ILE A 1 215 ? 22.790 7.697 6.101 1.00 85.94 215 ILE A O 1
ATOM 1679 N N . LYS A 1 216 ? 21.123 6.975 7.429 1.00 91.12 216 LYS A N 1
ATOM 1680 C CA . LYS A 1 216 ? 20.594 5.954 6.519 1.00 91.12 216 LYS A CA 1
ATOM 1681 C C . LYS A 1 216 ? 19.080 6.087 6.451 1.00 91.12 216 LYS A C 1
ATOM 1683 O O . LYS A 1 216 ? 18.421 5.967 7.481 1.00 91.12 216 LYS A O 1
ATOM 1688 N N . LEU A 1 217 ? 18.552 6.281 5.250 1.00 92.12 217 LEU A N 1
ATOM 1689 C CA . LEU A 1 217 ? 17.125 6.186 4.962 1.00 92.12 217 LEU A CA 1
ATOM 1690 C C . LEU A 1 217 ? 16.859 4.812 4.353 1.00 92.12 217 LEU A C 1
ATOM 1692 O O . LEU A 1 217 ? 17.642 4.336 3.530 1.00 92.12 217 LEU A O 1
ATOM 1696 N N . ARG A 1 218 ? 15.803 4.142 4.808 1.00 95.25 218 ARG A N 1
ATOM 1697 C CA . ARG A 1 218 ? 15.495 2.767 4.416 1.00 95.25 218 ARG A CA 1
ATOM 1698 C C . ARG A 1 218 ? 14.101 2.697 3.826 1.00 95.25 218 ARG A C 1
ATOM 1700 O O . ARG A 1 218 ? 13.177 3.286 4.385 1.00 95.25 218 ARG A O 1
ATOM 1707 N N . GLY A 1 219 ? 13.980 1.959 2.734 1.00 96.69 219 GLY A N 1
ATOM 1708 C CA . GLY A 1 219 ? 12.699 1.654 2.115 1.00 96.69 219 GLY A CA 1
ATOM 1709 C C . GLY A 1 219 ? 12.640 0.217 1.634 1.00 96.69 219 GLY A C 1
ATOM 1710 O O . GLY A 1 219 ? 13.659 -0.481 1.634 1.00 96.69 219 GLY A O 1
ATOM 1711 N N . LEU A 1 220 ? 11.448 -0.209 1.239 1.00 97.44 220 LEU A N 1
ATOM 1712 C CA . LEU A 1 220 ? 11.199 -1.522 0.655 1.00 97.44 220 LEU A CA 1
ATOM 1713 C C . LEU A 1 220 ? 10.540 -1.349 -0.711 1.00 97.44 220 LEU A C 1
ATOM 1715 O O . LEU A 1 220 ? 9.723 -0.451 -0.899 1.00 97.44 220 LEU A O 1
ATOM 1719 N N . CYS A 1 221 ? 10.861 -2.227 -1.648 1.00 98.00 221 CYS A N 1
ATOM 1720 C CA . CYS A 1 221 ? 10.132 -2.355 -2.906 1.00 98.00 221 CYS A CA 1
ATOM 1721 C C . CYS A 1 221 ? 10.145 -3.807 -3.378 1.00 98.00 221 CYS A C 1
ATOM 1723 O O . CYS A 1 221 ? 10.992 -4.596 -2.948 1.00 98.00 221 CYS A O 1
ATOM 1725 N N . ARG A 1 222 ? 9.231 -4.146 -4.284 1.00 98.38 222 ARG A N 1
ATOM 1726 C CA . ARG A 1 222 ? 9.295 -5.370 -5.082 1.00 98.38 222 ARG A CA 1
ATOM 1727 C C . ARG A 1 222 ? 9.647 -5.021 -6.522 1.00 98.38 222 ARG A C 1
ATOM 1729 O O . ARG A 1 222 ? 9.276 -3.957 -7.014 1.00 98.38 222 ARG A O 1
ATOM 1736 N N . PHE A 1 223 ? 10.364 -5.926 -7.168 1.00 98.56 223 PHE A N 1
ATOM 1737 C CA . PHE A 1 223 ? 10.717 -5.870 -8.580 1.00 98.56 223 PHE A CA 1
ATOM 1738 C C . PHE A 1 223 ? 9.865 -6.890 -9.333 1.00 98.56 223 PHE A C 1
ATOM 1740 O O . PHE A 1 223 ? 9.618 -7.977 -8.815 1.00 98.56 223 PHE A O 1
ATOM 1747 N N . LEU A 1 224 ? 9.448 -6.550 -10.546 1.00 98.62 224 LEU A N 1
ATOM 1748 C CA . LEU A 1 224 ? 8.701 -7.419 -11.447 1.00 98.62 224 LEU A CA 1
ATOM 1749 C C . LEU A 1 224 ? 9.334 -7.343 -12.832 1.00 98.62 224 LEU A C 1
ATOM 1751 O O . LEU A 1 224 ? 9.331 -6.283 -13.465 1.00 98.62 224 LEU A O 1
ATOM 1755 N N . LEU A 1 225 ? 9.887 -8.461 -13.297 1.00 97.94 225 LEU A N 1
ATOM 1756 C CA . LEU A 1 225 ? 10.386 -8.570 -14.662 1.00 97.94 225 LEU A CA 1
ATOM 1757 C C . LEU A 1 225 ? 9.185 -8.716 -15.602 1.00 97.94 225 LEU A C 1
ATOM 1759 O O . LEU A 1 225 ? 8.467 -9.710 -15.532 1.00 97.94 225 LEU A O 1
ATOM 1763 N N . LEU A 1 226 ? 8.972 -7.719 -16.458 1.00 97.12 226 LEU A N 1
ATOM 1764 C CA . LEU A 1 226 ? 7.849 -7.668 -17.398 1.00 97.12 226 LEU A CA 1
ATOM 1765 C C . LEU A 1 226 ? 8.218 -8.251 -18.760 1.00 97.12 226 LEU A C 1
ATOM 1767 O O . LEU A 1 226 ? 7.388 -8.846 -19.434 1.00 97.12 226 LEU A O 1
ATOM 1771 N N . GLU A 1 227 ? 9.469 -8.066 -19.171 1.00 94.62 227 GLU A N 1
ATOM 1772 C CA . GLU A 1 227 ? 9.992 -8.573 -20.434 1.00 94.62 227 GLU A CA 1
ATOM 1773 C C . GLU A 1 227 ? 11.503 -8.764 -20.300 1.00 94.62 227 GLU A C 1
ATOM 1775 O O . GLU A 1 227 ? 12.195 -7.913 -19.733 1.00 94.62 227 GLU A O 1
ATOM 1780 N N . ALA A 1 228 ? 12.014 -9.884 -20.812 1.00 92.31 228 ALA A N 1
ATOM 1781 C CA . ALA A 1 228 ? 13.450 -10.168 -20.867 1.00 92.31 228 ALA A CA 1
ATOM 1782 C C . ALA A 1 228 ? 14.030 -10.054 -22.289 1.00 92.31 228 ALA A C 1
ATOM 1784 O O . ALA A 1 228 ? 15.238 -9.876 -22.446 1.00 92.31 228 ALA A O 1
ATOM 1785 N N . HIS A 1 229 ? 13.185 -10.197 -23.316 1.00 87.31 229 HIS A N 1
ATOM 1786 C CA . HIS A 1 229 ? 13.551 -10.177 -24.730 1.00 87.31 229 HIS A CA 1
ATOM 1787 C C . HIS A 1 229 ? 12.315 -9.850 -25.597 1.00 87.31 229 HIS A C 1
ATOM 1789 O O . HIS A 1 229 ? 11.248 -10.396 -25.308 1.00 87.31 229 HIS A O 1
ATOM 1795 N N . PRO A 1 230 ? 12.451 -9.090 -26.708 1.00 88.19 230 PRO A N 1
ATOM 1796 C CA . PRO A 1 230 ? 13.679 -8.461 -27.220 1.00 88.19 230 PRO A CA 1
ATOM 1797 C C . PRO A 1 230 ? 14.132 -7.235 -26.427 1.00 88.19 230 PRO A C 1
ATOM 1799 O O . PRO A 1 230 ? 15.293 -6.839 -26.539 1.00 88.19 230 PRO A O 1
ATOM 1802 N N . HIS A 1 231 ? 13.254 -6.647 -25.617 1.00 91.31 231 HIS A N 1
ATOM 1803 C CA . HIS A 1 231 ? 13.593 -5.522 -24.761 1.00 91.31 231 HIS A CA 1
ATOM 1804 C C . HIS A 1 231 ? 13.482 -5.918 -23.292 1.00 91.31 231 HIS A C 1
ATOM 1806 O O . HIS A 1 231 ? 12.688 -6.771 -22.906 1.00 91.31 231 HIS A O 1
ATOM 1812 N N . LEU A 1 232 ? 14.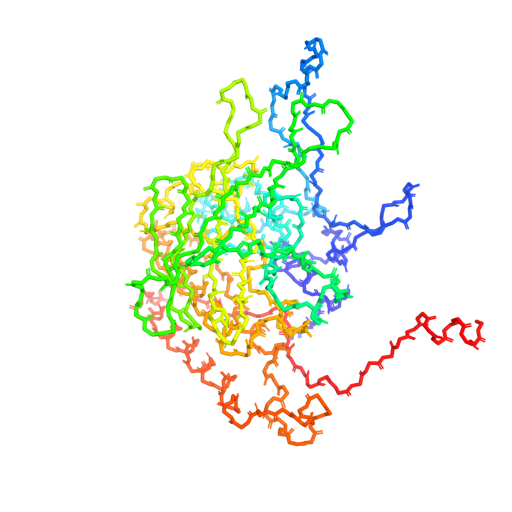303 -5.292 -22.454 1.00 93.88 232 LEU A N 1
ATOM 1813 C CA . LEU A 1 232 ? 14.172 -5.427 -21.014 1.00 93.88 232 LEU A CA 1
ATOM 1814 C C . LEU A 1 232 ? 13.131 -4.440 -20.520 1.00 93.88 232 LEU A C 1
ATOM 1816 O O . LEU A 1 232 ? 13.277 -3.236 -20.744 1.00 93.88 232 LEU A O 1
ATOM 1820 N N . ARG A 1 233 ? 12.121 -4.955 -19.820 1.00 95.81 233 ARG A N 1
ATOM 1821 C CA . ARG A 1 233 ? 11.104 -4.161 -19.134 1.00 95.81 233 ARG A CA 1
ATOM 1822 C C . ARG A 1 233 ? 10.991 -4.616 -17.693 1.00 95.81 233 ARG A C 1
ATOM 1824 O O . ARG A 1 233 ? 10.891 -5.809 -17.408 1.00 95.81 233 ARG A O 1
ATOM 1831 N N . LEU A 1 234 ? 11.025 -3.660 -16.780 1.00 97.56 234 LEU A N 1
ATOM 1832 C CA . LEU A 1 234 ? 11.052 -3.905 -15.348 1.00 97.56 234 LEU A CA 1
ATOM 1833 C C . LEU A 1 234 ? 10.139 -2.897 -14.656 1.00 97.56 234 LEU A C 1
ATOM 1835 O O . LEU A 1 234 ? 10.275 -1.689 -14.841 1.00 97.56 234 LEU A O 1
ATOM 1839 N N . TYR A 1 235 ? 9.235 -3.406 -13.833 1.00 98.31 235 TYR A N 1
ATOM 1840 C CA . TYR A 1 235 ? 8.425 -2.611 -12.924 1.00 98.31 235 TYR A CA 1
ATOM 1841 C C . TYR A 1 235 ? 8.989 -2.709 -11.507 1.00 98.31 235 TYR A C 1
ATOM 1843 O O . TYR A 1 235 ? 9.441 -3.771 -11.071 1.00 98.31 235 TYR A O 1
ATOM 1851 N N . ILE A 1 236 ? 8.956 -1.597 -10.779 1.00 98.38 236 ILE A N 1
ATOM 1852 C CA . ILE A 1 236 ? 9.295 -1.537 -9.360 1.00 98.38 236 ILE A CA 1
ATOM 1853 C C . ILE A 1 236 ? 8.157 -0.832 -8.632 1.00 98.38 236 ILE A C 1
ATOM 1855 O O . ILE A 1 236 ? 7.763 0.276 -9.005 1.00 98.38 236 ILE A O 1
ATOM 1859 N N . THR A 1 237 ? 7.658 -1.464 -7.569 1.00 98.31 237 THR A N 1
ATOM 1860 C CA . THR A 1 237 ? 6.593 -0.897 -6.732 1.00 98.31 237 THR A CA 1
ATOM 1861 C C . THR A 1 237 ? 7.014 0.441 -6.120 1.00 98.31 237 THR A C 1
ATOM 1863 O O . THR A 1 237 ? 8.213 0.668 -5.917 1.00 98.31 237 THR A O 1
ATOM 1866 N N . PRO A 1 238 ? 6.058 1.275 -5.676 1.00 97.44 238 PRO A N 1
ATOM 1867 C CA . PRO A 1 238 ? 6.376 2.430 -4.848 1.00 97.44 238 PRO A CA 1
ATOM 1868 C C . PRO A 1 238 ? 7.251 2.076 -3.639 1.00 97.44 238 PRO A C 1
ATOM 1870 O O . PRO A 1 238 ? 7.146 0.982 -3.068 1.00 97.44 238 PRO A O 1
ATOM 1873 N N . LEU A 1 239 ? 8.122 3.011 -3.249 1.00 97.12 239 LEU A N 1
ATOM 1874 C CA . LEU A 1 239 ? 9.070 2.817 -2.151 1.00 97.12 239 LEU A CA 1
ATOM 1875 C C . LEU A 1 239 ? 8.353 2.863 -0.800 1.00 97.12 239 LEU A C 1
ATOM 1877 O O . LEU A 1 239 ? 8.124 3.929 -0.237 1.00 97.12 239 LEU A O 1
ATOM 1881 N N . GLN A 1 240 ? 8.060 1.706 -0.230 1.00 97.38 240 GLN A N 1
ATOM 1882 C CA . GLN A 1 240 ? 7.489 1.589 1.106 1.00 97.38 240 GLN A CA 1
ATOM 1883 C C . GLN A 1 240 ? 8.465 2.138 2.159 1.00 97.38 240 GLN A C 1
ATOM 1885 O O . GLN A 1 240 ? 9.686 2.017 2.022 1.00 97.38 240 GLN A O 1
ATOM 1890 N N . LEU A 1 241 ? 7.944 2.688 3.254 1.00 96.38 241 LEU A N 1
ATOM 1891 C CA . LEU A 1 241 ? 8.734 2.956 4.457 1.00 96.38 241 LEU A CA 1
ATOM 1892 C C . LEU A 1 241 ? 9.140 1.628 5.108 1.00 96.38 241 LEU A C 1
ATOM 1894 O O . LEU A 1 241 ? 8.313 0.729 5.231 1.00 96.38 241 LEU A O 1
ATOM 1898 N N . ASP A 1 242 ? 10.387 1.515 5.569 1.00 96.69 242 ASP A N 1
ATOM 1899 C CA . ASP A 1 242 ? 10.855 0.332 6.305 1.00 96.69 242 ASP A CA 1
ATOM 1900 C C . ASP A 1 242 ? 10.167 0.236 7.686 1.00 96.69 242 ASP A C 1
ATOM 1902 O O . ASP A 1 242 ? 10.437 1.088 8.538 1.00 96.69 242 ASP A O 1
ATOM 1906 N N . PRO A 1 243 ? 9.325 -0.778 7.961 1.00 96.44 243 PRO A N 1
ATOM 1907 C CA . PRO A 1 243 ? 8.558 -0.869 9.202 1.00 96.44 243 PRO A CA 1
ATOM 1908 C C . PRO A 1 243 ? 9.422 -1.128 10.445 1.00 96.44 243 PRO A C 1
ATOM 1910 O O . PRO A 1 243 ? 9.011 -0.818 11.561 1.00 96.44 243 PRO A O 1
ATOM 1913 N N . GLU A 1 244 ? 10.652 -1.628 10.288 1.00 95.38 244 GLU A N 1
ATOM 1914 C CA . GLU A 1 244 ? 11.577 -1.774 11.418 1.00 95.38 244 GLU A CA 1
ATOM 1915 C C . GLU A 1 244 ? 12.223 -0.446 11.834 1.00 95.38 244 GLU A C 1
ATOM 1917 O O . GLU A 1 244 ? 12.647 -0.286 12.979 1.00 95.38 244 GLU A O 1
ATOM 1922 N N . ARG A 1 245 ? 12.375 0.499 10.897 1.00 92.56 245 ARG A N 1
ATOM 1923 C CA . ARG A 1 245 ? 12.995 1.814 11.139 1.00 92.56 245 ARG A CA 1
ATOM 1924 C C . ARG A 1 245 ? 12.360 2.888 10.250 1.00 92.56 245 ARG A C 1
ATOM 1926 O O . ARG A 1 245 ? 13.049 3.446 9.390 1.00 92.56 245 ARG A O 1
ATOM 1933 N N . PRO A 1 246 ? 11.072 3.202 10.452 1.00 92.00 246 PRO A N 1
ATOM 1934 C CA . PRO A 1 246 ? 10.335 4.022 9.507 1.00 92.00 246 PRO A CA 1
ATOM 1935 C C . PRO A 1 246 ? 10.751 5.493 9.609 1.00 92.00 246 PRO A C 1
ATOM 1937 O O . PRO A 1 246 ? 10.960 6.037 10.702 1.00 92.00 246 PRO A O 1
ATOM 1940 N N . ALA A 1 247 ? 10.859 6.154 8.452 1.00 88.56 247 ALA A N 1
ATOM 1941 C CA . ALA A 1 247 ? 11.193 7.579 8.369 1.00 88.56 247 ALA A CA 1
ATOM 1942 C C . ALA A 1 247 ? 10.058 8.484 8.894 1.00 88.56 247 ALA A C 1
ATOM 1944 O O . ALA A 1 247 ? 10.310 9.603 9.343 1.00 88.56 247 ALA A O 1
ATOM 1945 N N . LEU A 1 248 ? 8.823 7.971 8.894 1.00 90.12 248 LEU A N 1
ATOM 1946 C CA . LEU A 1 248 ? 7.611 8.613 9.406 1.00 90.12 248 LEU A CA 1
ATOM 1947 C C . LEU A 1 248 ? 6.967 7.745 10.502 1.00 90.12 248 LEU A C 1
ATOM 1949 O O . LEU A 1 248 ? 7.232 6.545 10.567 1.00 90.12 248 LEU A O 1
ATOM 1953 N N . PRO A 1 249 ? 6.149 8.314 11.403 1.00 91.44 249 PRO A N 1
ATOM 1954 C CA . PRO A 1 249 ? 5.408 7.517 12.375 1.00 91.44 249 PRO A CA 1
ATOM 1955 C C . PRO A 1 249 ? 4.298 6.735 11.662 1.00 91.44 249 PRO A C 1
ATOM 1957 O O . PRO A 1 249 ? 3.293 7.316 11.272 1.00 91.44 249 PRO A O 1
ATOM 1960 N N . ILE A 1 250 ? 4.483 5.426 11.485 1.00 95.06 250 ILE A N 1
ATOM 1961 C CA . ILE A 1 250 ? 3.487 4.556 10.831 1.00 95.06 250 ILE A CA 1
ATOM 1962 C C . ILE A 1 250 ? 2.643 3.752 11.823 1.00 95.06 250 ILE A C 1
ATOM 1964 O O . ILE A 1 250 ? 1.660 3.138 11.427 1.00 95.06 250 ILE A O 1
ATOM 1968 N N . SER A 1 251 ? 3.021 3.734 13.104 1.00 97.19 251 SER A N 1
ATOM 1969 C CA . SER A 1 251 ? 2.302 2.997 14.141 1.00 97.19 251 SER A CA 1
ATOM 1970 C C . SER A 1 251 ? 2.295 3.711 15.493 1.00 97.19 251 SER A C 1
ATOM 1972 O O . SER A 1 251 ? 3.186 4.516 15.783 1.00 97.19 251 SER A O 1
ATOM 1974 N N . HIS A 1 252 ? 1.321 3.360 16.334 1.00 97.06 252 HIS A N 1
ATOM 1975 C CA . HIS A 1 252 ? 1.288 3.652 17.768 1.00 97.06 252 HIS A CA 1
ATOM 1976 C C . HIS A 1 252 ? 1.192 2.336 18.563 1.00 97.06 252 HIS A C 1
ATOM 1978 O O . HIS A 1 252 ? 0.403 1.482 18.184 1.00 97.06 252 HIS A O 1
ATOM 1984 N N . PRO A 1 253 ? 1.986 2.138 19.627 1.00 97.00 253 PRO A N 1
ATOM 1985 C CA . PRO A 1 253 ? 3.251 2.823 19.848 1.00 97.00 253 PRO A CA 1
ATOM 1986 C C . PRO A 1 253 ? 4.180 2.640 18.634 1.00 97.00 253 PRO A C 1
ATOM 1988 O O . PRO A 1 253 ? 3.986 1.776 17.774 1.00 97.00 253 PRO A O 1
ATOM 1991 N N . SER A 1 254 ? 5.222 3.463 18.541 1.00 93.81 254 SER A N 1
ATOM 1992 C CA . SER A 1 254 ? 6.140 3.436 17.391 1.00 93.81 254 SER A CA 1
ATOM 1993 C C . SER A 1 254 ? 6.809 2.070 17.178 1.00 93.81 254 SER A C 1
ATOM 1995 O O . SER A 1 254 ? 7.109 1.711 16.044 1.00 93.81 254 SER A O 1
ATOM 1997 N N . ILE A 1 255 ? 6.987 1.290 18.248 1.00 95.88 255 ILE A N 1
ATOM 1998 C CA . ILE A 1 255 ? 7.577 -0.054 18.209 1.00 95.88 255 ILE A CA 1
ATOM 1999 C C . ILE A 1 255 ? 6.650 -1.113 17.593 1.00 95.88 255 ILE A C 1
ATOM 2001 O O . ILE A 1 255 ? 7.127 -2.170 17.191 1.00 95.88 255 ILE A O 1
ATOM 2005 N N . TYR A 1 256 ? 5.343 -0.849 17.485 1.00 97.50 256 TYR A N 1
ATOM 2006 C CA . TYR A 1 256 ? 4.374 -1.839 17.012 1.00 97.50 256 TYR A CA 1
ATOM 2007 C C . TYR A 1 256 ? 4.642 -2.286 15.566 1.00 97.50 256 TYR A C 1
ATOM 2009 O O . TYR A 1 256 ? 4.621 -3.477 15.271 1.00 97.50 256 TYR A O 1
ATOM 2017 N N . SER A 1 257 ? 5.012 -1.357 14.679 1.00 96.94 257 SER A N 1
ATOM 2018 C CA . SER A 1 257 ? 5.431 -1.687 13.307 1.00 96.94 257 SER A CA 1
ATOM 2019 C C . SER A 1 257 ? 6.679 -2.573 13.256 1.00 96.94 257 SER A C 1
ATOM 2021 O O . SER A 1 257 ? 6.733 -3.517 12.472 1.00 96.94 257 SER A O 1
ATOM 2023 N N . THR A 1 258 ? 7.658 -2.329 14.133 1.00 96.94 258 THR A N 1
ATOM 2024 C CA . THR A 1 258 ? 8.848 -3.187 14.265 1.00 96.94 258 THR A CA 1
ATOM 2025 C C . THR A 1 258 ? 8.489 -4.570 14.786 1.00 96.94 258 THR A C 1
ATOM 2027 O O . THR A 1 258 ? 9.061 -5.560 14.342 1.00 96.94 258 THR A O 1
ATOM 2030 N N . TYR A 1 259 ? 7.555 -4.643 15.730 1.00 97.06 259 TYR A N 1
ATOM 2031 C CA . TYR A 1 259 ? 7.051 -5.902 16.251 1.00 97.06 259 TYR A CA 1
ATOM 2032 C C . TYR A 1 259 ? 6.394 -6.742 15.140 1.00 97.06 259 TYR A C 1
ATOM 2034 O O . TYR A 1 259 ? 6.783 -7.895 14.971 1.00 97.06 259 TYR A O 1
ATOM 2042 N N . LEU A 1 260 ? 5.500 -6.154 14.333 1.00 96.56 260 LEU A N 1
ATOM 2043 C CA . LEU A 1 260 ? 4.858 -6.843 13.204 1.00 96.56 260 LEU A CA 1
ATOM 2044 C C . LEU A 1 260 ? 5.888 -7.320 12.170 1.00 96.56 260 LEU A C 1
ATOM 2046 O O . LEU A 1 260 ? 5.846 -8.467 11.737 1.00 96.56 260 LEU A O 1
ATOM 2050 N N . ALA A 1 261 ? 6.862 -6.468 11.836 1.00 95.94 261 ALA A N 1
ATOM 2051 C CA . ALA A 1 261 ? 7.903 -6.808 10.868 1.00 95.94 261 ALA A CA 1
ATOM 2052 C C . ALA A 1 261 ? 8.805 -7.965 11.333 1.00 95.94 261 ALA A C 1
ATOM 2054 O O . ALA A 1 261 ? 9.315 -8.724 10.518 1.00 95.94 261 ALA A O 1
ATOM 2055 N N . LYS A 1 262 ? 9.025 -8.094 12.648 1.00 94.38 262 LYS A N 1
ATOM 2056 C CA . LYS A 1 262 ? 9.852 -9.161 13.227 1.00 94.38 262 LYS A CA 1
ATOM 2057 C C . LYS A 1 262 ? 9.100 -10.466 13.465 1.00 94.38 262 LYS A C 1
ATOM 2059 O O . LYS A 1 262 ? 9.747 -11.504 13.549 1.00 94.38 262 LYS A O 1
ATOM 2064 N N . SER A 1 263 ? 7.783 -10.419 13.658 1.00 89.81 263 SER A N 1
ATOM 2065 C CA . SER A 1 263 ? 6.984 -11.608 13.973 1.00 89.81 263 SER A CA 1
ATOM 2066 C C . SER A 1 263 ? 6.556 -12.399 12.737 1.00 89.81 263 SER A C 1
ATOM 2068 O O . SER A 1 263 ? 6.224 -13.574 12.875 1.00 89.81 263 SER A O 1
ATOM 2070 N N . ARG A 1 264 ? 6.548 -11.774 11.554 1.00 81.56 264 ARG A N 1
ATOM 2071 C CA . ARG A 1 264 ? 6.141 -12.391 10.284 1.00 81.56 264 ARG A CA 1
ATOM 2072 C C . ARG A 1 264 ? 7.229 -12.187 9.231 1.00 81.56 264 ARG A C 1
ATOM 2074 O O . ARG A 1 264 ? 8.116 -13.021 9.101 1.00 81.56 264 ARG A O 1
ATOM 2081 N N . ASP A 1 265 ? 7.181 -11.050 8.552 1.00 88.25 265 ASP A N 1
ATOM 2082 C CA . ASP A 1 265 ? 8.196 -10.512 7.651 1.00 88.25 265 ASP A CA 1
ATOM 2083 C C . ASP A 1 265 ? 7.904 -9.007 7.474 1.00 88.25 265 ASP A C 1
ATOM 2085 O O . ASP A 1 265 ? 6.915 -8.474 7.995 1.00 88.25 265 ASP A O 1
ATOM 2089 N N . VAL A 1 266 ? 8.754 -8.293 6.745 1.00 95.12 266 VAL A N 1
ATOM 2090 C CA . VAL A 1 266 ? 8.465 -6.926 6.308 1.00 95.12 266 VAL A CA 1
ATOM 2091 C C . VAL A 1 266 ? 7.229 -6.875 5.399 1.00 95.12 266 VAL A C 1
ATOM 2093 O O . VAL A 1 266 ? 6.910 -7.833 4.703 1.00 95.12 266 VAL A O 1
ATOM 2096 N N . PHE A 1 267 ? 6.543 -5.732 5.390 1.00 96.50 267 PHE A N 1
ATOM 2097 C CA . PHE A 1 267 ? 5.228 -5.574 4.764 1.00 96.50 267 PHE A CA 1
ATOM 2098 C C . PHE A 1 267 ? 5.053 -4.197 4.109 1.00 96.50 267 PHE A C 1
ATOM 2100 O O . PHE A 1 267 ? 5.815 -3.261 4.386 1.00 96.50 267 PHE A O 1
ATOM 2107 N N . ALA A 1 268 ? 4.026 -4.057 3.267 1.00 96.69 268 ALA A N 1
ATOM 2108 C CA . ALA A 1 268 ? 3.658 -2.792 2.635 1.00 96.69 268 ALA A CA 1
ATOM 2109 C C . ALA A 1 268 ? 3.171 -1.750 3.659 1.00 96.69 268 ALA A C 1
ATOM 2111 O O . ALA A 1 268 ? 2.246 -1.990 4.435 1.00 96.69 268 ALA A O 1
ATOM 2112 N N . THR A 1 269 ? 3.752 -0.549 3.640 1.00 96.62 269 THR A N 1
ATOM 2113 C CA . THR A 1 269 ? 3.411 0.529 4.586 1.00 96.62 269 THR A CA 1
ATOM 2114 C C . THR A 1 269 ? 2.619 1.669 3.955 1.00 96.62 269 THR A C 1
ATOM 2116 O O . THR A 1 269 ? 1.844 2.313 4.652 1.00 96.62 269 THR A O 1
ATOM 2119 N N . LEU A 1 270 ? 2.736 1.892 2.648 1.00 95.31 270 LEU A N 1
ATOM 2120 C CA . LEU A 1 270 ? 1.981 2.872 1.874 1.00 95.31 270 LEU A CA 1
ATOM 2121 C C . LEU A 1 270 ? 0.475 2.694 2.099 1.00 95.31 270 LEU A C 1
ATOM 2123 O O . LEU A 1 270 ? -0.031 1.573 2.202 1.00 95.31 270 LEU A O 1
ATOM 2127 N N . GLY A 1 271 ? -0.247 3.810 2.204 1.00 91.88 271 GLY A N 1
ATOM 2128 C CA . GLY A 1 271 ? -1.673 3.811 2.522 1.00 91.88 271 GLY A CA 1
ATOM 2129 C C . GLY A 1 271 ? -2.547 3.075 1.499 1.00 91.88 271 GLY A C 1
ATOM 2130 O O . GLY A 1 271 ? -3.571 2.528 1.889 1.00 91.88 271 GLY A O 1
ATOM 2131 N N . VAL A 1 272 ? -2.122 3.045 0.234 1.00 91.31 272 VAL A N 1
ATOM 2132 C CA . VAL A 1 272 ? -2.697 2.256 -0.867 1.00 91.31 272 VAL A CA 1
ATOM 2133 C C . VAL A 1 272 ? -1.520 1.650 -1.623 1.00 91.31 272 VAL A C 1
ATOM 2135 O O . VAL A 1 272 ? -0.778 2.387 -2.266 1.00 91.31 272 VAL A O 1
ATOM 2138 N N . ALA A 1 273 ? -1.278 0.352 -1.462 1.00 93.19 273 ALA A N 1
ATOM 2139 C CA . ALA A 1 273 ? -0.057 -0.284 -1.962 1.00 93.19 273 ALA A CA 1
ATOM 2140 C C . ALA A 1 273 ? -0.260 -1.006 -3.303 1.00 93.19 273 ALA A C 1
ATOM 2142 O O . ALA A 1 273 ? 0.711 -1.228 -4.024 1.00 93.19 273 ALA A O 1
ATOM 2143 N N . GLU A 1 274 ? -1.508 -1.331 -3.631 1.00 95.38 274 GLU A N 1
ATOM 2144 C CA . GLU A 1 274 ? -1.964 -1.890 -4.895 1.00 95.38 274 GLU A CA 1
ATOM 2145 C C . GLU A 1 274 ? -1.980 -0.800 -5.969 1.00 95.38 274 GLU A C 1
ATOM 2147 O O . GLU A 1 274 ? -2.710 0.193 -5.885 1.00 95.38 274 GLU A O 1
ATOM 2152 N N . ASP A 1 275 ? -1.175 -0.985 -7.003 1.00 95.06 275 ASP A N 1
ATOM 2153 C CA . ASP A 1 275 ? -0.849 0.036 -7.981 1.00 95.06 275 ASP A CA 1
ATOM 2154 C C . ASP A 1 275 ? -1.842 0.051 -9.143 1.00 95.06 275 ASP A C 1
ATOM 2156 O O . ASP A 1 275 ? -1.586 -0.397 -10.264 1.00 95.06 275 ASP A O 1
ATOM 2160 N N . THR A 1 276 ? -3.019 0.606 -8.864 1.00 94.75 276 THR A N 1
ATOM 2161 C CA . THR A 1 276 ? -4.052 0.809 -9.885 1.00 94.75 276 THR A CA 1
ATOM 2162 C C . THR A 1 276 ? -3.575 1.735 -11.001 1.00 94.75 276 THR A C 1
ATOM 2164 O O . THR A 1 276 ? -4.078 1.660 -12.120 1.00 94.75 276 THR A O 1
ATOM 2167 N N . SER A 1 277 ? -2.623 2.629 -10.714 1.00 94.88 277 SER A N 1
ATOM 2168 C CA . SER A 1 277 ? -2.098 3.560 -11.709 1.00 94.88 277 SER A CA 1
ATOM 2169 C C . SER A 1 277 ? -1.221 2.849 -12.728 1.00 94.88 277 SER A C 1
ATOM 2171 O O . SER A 1 277 ? -1.442 3.043 -13.919 1.00 94.88 277 SER A O 1
ATOM 2173 N N . ALA A 1 278 ? -0.304 1.978 -12.302 1.00 96.56 278 ALA A N 1
ATOM 2174 C CA . ALA A 1 278 ? 0.505 1.181 -13.220 1.00 96.56 278 ALA A CA 1
ATOM 2175 C C . ALA A 1 278 ? -0.352 0.291 -14.130 1.00 96.56 278 ALA A C 1
ATOM 2177 O O . ALA A 1 278 ? -0.041 0.160 -15.314 1.00 96.56 278 ALA A O 1
ATOM 2178 N N . LEU A 1 279 ? -1.453 -0.273 -13.616 1.00 95.69 279 LEU A N 1
ATOM 2179 C CA . LEU A 1 279 ? -2.401 -1.034 -14.435 1.00 95.69 279 LEU A CA 1
ATOM 2180 C C . LEU A 1 279 ? -3.128 -0.135 -15.448 1.00 95.69 279 LEU A C 1
ATOM 2182 O O . LEU A 1 279 ? -3.167 -0.436 -16.641 1.00 95.69 279 LEU A O 1
ATOM 2186 N N . ASN A 1 280 ? -3.692 0.988 -14.995 1.00 93.06 280 ASN A N 1
ATOM 2187 C CA . ASN A 1 280 ? -4.423 1.917 -15.865 1.00 93.06 280 ASN A CA 1
ATOM 2188 C C . ASN A 1 280 ? -3.530 2.539 -16.941 1.00 93.06 280 ASN A C 1
ATOM 2190 O O . ASN A 1 280 ? -3.979 2.769 -18.064 1.00 93.06 280 ASN A O 1
ATOM 2194 N N . GLU A 1 281 ? -2.270 2.798 -16.600 1.00 93.88 281 GLU A N 1
ATOM 2195 C CA . GLU A 1 281 ? -1.271 3.322 -17.520 1.00 93.88 281 GLU A CA 1
ATOM 2196 C C . GLU A 1 281 ? -0.723 2.229 -18.441 1.00 93.88 281 GLU A C 1
ATOM 2198 O O . GLU A 1 281 ? -0.107 2.583 -19.439 1.00 93.88 281 GLU A O 1
ATOM 2203 N N . GLY A 1 282 ? -0.993 0.940 -18.186 1.00 93.50 282 GLY A N 1
ATOM 2204 C CA . GLY A 1 282 ? -0.589 -0.199 -19.019 1.00 93.50 282 GLY A CA 1
ATOM 2205 C C . GLY A 1 282 ? 0.884 -0.577 -18.863 1.00 93.50 282 GLY A C 1
ATOM 2206 O O . GLY A 1 282 ? 1.539 -0.924 -19.846 1.00 93.50 282 GLY A O 1
ATOM 2207 N N . VAL A 1 283 ? 1.443 -0.385 -17.669 1.00 96.19 283 VAL A N 1
ATOM 2208 C CA . VAL A 1 283 ? 2.813 -0.788 -17.317 1.00 96.19 283 VAL A CA 1
ATOM 2209 C C . VAL A 1 283 ? 2.834 -2.212 -16.773 1.00 96.19 283 VAL A C 1
ATOM 2211 O O . VAL A 1 283 ? 3.710 -2.988 -17.138 1.00 96.19 283 VAL A O 1
ATOM 2214 N N . ILE A 1 284 ? 1.862 -2.553 -15.929 1.00 97.38 284 ILE A N 1
ATOM 2215 C CA . ILE A 1 284 ? 1.608 -3.925 -15.483 1.00 97.38 284 ILE A CA 1
ATOM 2216 C C . ILE A 1 284 ? 0.289 -4.410 -16.083 1.00 97.38 284 ILE A C 1
ATOM 2218 O O . ILE A 1 284 ? -0.590 -3.598 -16.386 1.00 97.38 284 ILE A O 1
ATOM 2222 N N . ASP A 1 285 ? 0.157 -5.721 -16.256 1.00 95.75 285 ASP A N 1
ATOM 2223 C CA . ASP A 1 285 ? -1.085 -6.341 -16.707 1.00 95.75 285 ASP A CA 1
ATOM 2224 C C . ASP A 1 285 ? -2.022 -6.676 -15.535 1.00 95.75 285 ASP A C 1
ATOM 2226 O O . ASP A 1 285 ? -1.712 -6.480 -14.352 1.00 95.75 285 ASP A O 1
ATOM 2230 N N . GLU A 1 286 ? -3.217 -7.152 -15.878 1.00 96.00 286 GLU A N 1
ATOM 2231 C CA . GLU A 1 286 ? -4.237 -7.554 -14.920 1.00 96.00 286 GLU A CA 1
ATOM 2232 C C . GLU A 1 286 ? -3.772 -8.666 -13.954 1.00 96.00 286 GLU A C 1
ATOM 2234 O O . GLU A 1 286 ? -4.158 -8.644 -12.784 1.00 96.00 286 GLU A O 1
ATOM 2239 N N . ASP A 1 287 ? -2.941 -9.613 -14.399 1.00 96.62 287 ASP A N 1
ATOM 2240 C CA . ASP A 1 287 ? -2.466 -10.717 -13.553 1.00 96.62 287 ASP A CA 1
ATOM 2241 C C . ASP A 1 287 ? -1.431 -10.241 -12.535 1.00 96.62 287 ASP A C 1
ATOM 2243 O O . ASP A 1 287 ? -1.514 -10.590 -11.356 1.00 96.62 287 ASP A O 1
ATOM 2247 N N . ALA A 1 288 ? -0.484 -9.408 -12.968 1.00 97.88 288 ALA A N 1
ATOM 2248 C CA . ALA A 1 288 ? 0.486 -8.770 -12.095 1.00 97.88 288 ALA A CA 1
ATOM 2249 C C . ALA A 1 288 ? -0.229 -7.930 -11.029 1.00 97.88 288 ALA A C 1
ATOM 2251 O O . ALA A 1 288 ? 0.058 -8.054 -9.839 1.00 97.88 288 ALA A O 1
ATOM 2252 N N . PHE A 1 289 ? -1.230 -7.137 -11.414 1.00 98.19 289 PHE A N 1
ATOM 2253 C CA . PHE A 1 289 ? -2.008 -6.374 -10.440 1.00 98.19 289 PHE A CA 1
ATOM 2254 C C . PHE A 1 289 ? -2.757 -7.279 -9.441 1.00 98.19 289 PHE A C 1
ATOM 2256 O O . PHE A 1 289 ? -2.748 -7.003 -8.239 1.00 98.19 289 PHE A O 1
ATOM 2263 N N . LEU A 1 290 ? -3.371 -8.380 -9.895 1.00 98.00 290 LEU A N 1
ATOM 2264 C CA . LEU A 1 290 ? -4.034 -9.336 -8.997 1.00 98.00 290 LEU A CA 1
ATOM 2265 C C . LEU A 1 290 ? -3.050 -10.023 -8.050 1.00 98.00 290 LEU A C 1
ATOM 2267 O O . LEU A 1 290 ? -3.337 -10.131 -6.858 1.00 98.00 290 LEU A O 1
ATOM 2271 N N . SER A 1 291 ? -1.882 -10.432 -8.548 1.00 98.06 291 SER A N 1
ATOM 2272 C CA . SER A 1 291 ? -0.806 -10.990 -7.725 1.00 98.06 291 SER A CA 1
ATOM 2273 C C . SER A 1 291 ? -0.378 -10.002 -6.639 1.00 98.06 291 SER A C 1
ATOM 2275 O O . SER A 1 291 ? -0.269 -10.369 -5.470 1.00 98.06 291 SER A O 1
ATOM 2277 N N . GLN A 1 292 ? -0.225 -8.723 -6.990 1.00 97.88 292 GLN A N 1
ATOM 2278 C CA . GLN A 1 292 ? 0.105 -7.678 -6.026 1.00 97.88 292 GLN A CA 1
ATOM 2279 C C . GLN A 1 292 ? -0.980 -7.518 -4.950 1.00 97.88 292 GLN A C 1
ATOM 2281 O O . GLN A 1 292 ? -0.644 -7.455 -3.766 1.00 97.88 292 GLN A O 1
ATOM 2286 N N . CYS A 1 293 ? -2.259 -7.498 -5.341 1.00 98.31 293 CYS A N 1
ATOM 2287 C CA . CYS A 1 293 ? -3.386 -7.437 -4.406 1.00 98.31 293 CYS A CA 1
ATOM 2288 C C . CYS A 1 293 ? -3.385 -8.626 -3.435 1.00 98.31 293 CYS A C 1
ATOM 2290 O O . CYS A 1 293 ? -3.566 -8.434 -2.235 1.00 98.31 293 CYS A O 1
ATOM 2292 N N . GLN A 1 294 ? -3.154 -9.842 -3.939 1.00 98.12 294 GLN A N 1
ATOM 2293 C CA . GLN A 1 294 ? -3.134 -11.053 -3.114 1.00 98.12 294 GLN A CA 1
ATOM 2294 C C . GLN A 1 294 ? -1.967 -11.050 -2.124 1.00 98.12 294 GLN A C 1
ATOM 2296 O O . GLN A 1 294 ? -2.182 -11.278 -0.937 1.00 98.12 294 GLN A O 1
ATOM 2301 N N . LEU A 1 295 ? -0.762 -10.659 -2.555 1.00 97.38 295 LEU A N 1
ATOM 2302 C CA . LEU A 1 295 ? 0.386 -10.537 -1.651 1.00 97.38 295 LEU A CA 1
ATOM 2303 C C . LEU A 1 295 ? 0.123 -9.550 -0.497 1.00 97.38 295 LEU A C 1
ATOM 2305 O O . LEU A 1 295 ? 0.549 -9.783 0.631 1.00 97.38 295 LEU A O 1
ATOM 2309 N N . ILE A 1 296 ? -0.570 -8.435 -0.759 1.00 96.69 296 ILE A N 1
ATOM 2310 C CA . ILE A 1 296 ? -0.912 -7.449 0.283 1.00 96.69 296 ILE A CA 1
ATOM 2311 C C . ILE A 1 296 ? -2.058 -7.954 1.174 1.00 96.69 296 ILE A C 1
ATOM 2313 O O . ILE A 1 296 ? -2.047 -7.723 2.388 1.00 96.69 296 ILE A O 1
ATOM 2317 N N . HIS A 1 297 ? -3.029 -8.667 0.601 1.00 97.56 297 HIS A N 1
ATOM 2318 C CA . HIS A 1 297 ? -4.105 -9.306 1.352 1.00 97.56 297 HIS A CA 1
ATOM 2319 C C . HIS A 1 297 ? -3.569 -10.352 2.335 1.00 97.56 297 HIS A C 1
ATOM 2321 O O . HIS A 1 297 ? -3.933 -10.310 3.509 1.00 97.56 297 HIS A O 1
ATOM 2327 N N . GLU A 1 298 ? -2.642 -11.207 1.902 1.00 96.88 298 GLU A N 1
ATOM 2328 C CA . GLU A 1 298 ? -1.966 -12.191 2.755 1.00 96.88 298 GLU A CA 1
ATOM 2329 C C . GLU A 1 298 ? -1.231 -11.519 3.926 1.00 96.88 298 GLU A C 1
ATOM 2331 O O . GLU A 1 298 ? -1.379 -11.934 5.078 1.00 96.88 298 GLU A O 1
ATOM 2336 N N . GLU A 1 299 ? -0.490 -10.433 3.666 1.00 96.00 299 GLU A N 1
ATOM 2337 C CA . GLU A 1 299 ? 0.160 -9.636 4.717 1.00 96.00 299 GLU A CA 1
ATOM 2338 C C . GLU A 1 299 ? -0.867 -9.109 5.734 1.00 96.00 299 GLU A C 1
ATOM 2340 O O . GLU A 1 299 ? -0.666 -9.212 6.949 1.00 96.00 299 GLU A O 1
ATOM 2345 N N . ARG A 1 300 ? -1.994 -8.562 5.255 1.00 95.62 300 ARG A N 1
ATOM 2346 C CA . ARG A 1 300 ? -3.060 -8.017 6.110 1.00 95.62 300 ARG A CA 1
ATOM 2347 C C . ARG A 1 300 ? -3.738 -9.107 6.936 1.00 95.62 300 ARG A C 1
ATOM 2349 O O . ARG A 1 300 ? -3.988 -8.899 8.123 1.00 95.62 300 ARG A O 1
ATOM 2356 N N . GLU A 1 301 ? -4.020 -10.251 6.334 1.00 97.31 301 GLU A N 1
ATOM 2357 C CA . GLU A 1 301 ? -4.661 -11.379 6.995 1.00 97.31 301 GLU A CA 1
ATOM 2358 C C . GLU A 1 301 ? -3.792 -11.926 8.134 1.00 97.31 301 GLU A C 1
ATOM 2360 O O . GLU A 1 301 ? -4.267 -12.113 9.257 1.00 97.31 301 GLU A O 1
ATOM 2365 N N . GLN A 1 302 ? -2.490 -12.095 7.886 1.00 96.56 302 GLN A N 1
ATOM 2366 C CA . GLN A 1 302 ? -1.548 -12.535 8.913 1.00 96.56 302 GLN A CA 1
ATOM 2367 C C . GLN A 1 302 ? -1.506 -11.573 10.106 1.00 96.56 302 GLN A C 1
ATOM 2369 O O . GLN A 1 302 ? -1.488 -12.025 11.255 1.00 96.56 302 GLN A O 1
ATOM 2374 N N . MET A 1 303 ? -1.515 -10.258 9.855 1.00 97.00 303 MET A N 1
ATOM 2375 C CA . MET A 1 303 ? -1.575 -9.240 10.914 1.00 97.00 303 MET A CA 1
ATOM 2376 C C . MET A 1 303 ? -2.899 -9.281 11.674 1.00 97.00 303 MET A C 1
ATOM 2378 O O . MET A 1 303 ? -2.910 -9.132 12.894 1.00 97.00 303 MET A O 1
ATOM 2382 N N . PHE A 1 304 ? -4.009 -9.488 10.968 1.00 97.56 304 PHE A N 1
ATOM 2383 C CA . PHE A 1 304 ? -5.331 -9.559 11.571 1.00 97.56 304 PHE A CA 1
ATOM 2384 C C . PHE A 1 304 ? -5.445 -10.734 12.544 1.00 97.56 304 PHE A C 1
ATOM 2386 O O . PHE A 1 304 ? -5.792 -10.524 13.706 1.00 97.56 304 PHE A O 1
ATOM 2393 N N . PHE A 1 305 ? -5.062 -11.944 12.129 1.00 97.25 305 PHE A N 1
ATOM 2394 C CA . PHE A 1 305 ? -5.072 -13.097 13.032 1.00 97.25 305 PHE A CA 1
ATOM 2395 C C . PHE A 1 305 ? -4.029 -12.978 14.152 1.00 97.25 305 PHE A C 1
ATOM 2397 O O . PHE A 1 305 ? -4.251 -13.488 15.250 1.00 97.25 305 PHE A O 1
ATOM 2404 N N . ASP A 1 306 ? -2.903 -12.292 13.931 1.00 96.44 306 ASP A N 1
ATOM 2405 C CA . ASP A 1 306 ? -1.970 -11.959 15.015 1.00 96.44 306 ASP A CA 1
ATOM 2406 C C . ASP A 1 306 ? -2.631 -11.076 16.082 1.00 96.44 306 ASP A C 1
ATOM 2408 O O . ASP A 1 306 ? -2.538 -11.375 17.273 1.00 96.44 306 ASP A O 1
ATOM 2412 N N . ALA A 1 307 ? -3.335 -10.025 15.652 1.00 96.94 307 ALA A N 1
ATOM 2413 C CA . ALA A 1 307 ? -4.052 -9.116 16.538 1.00 96.94 307 ALA A CA 1
ATOM 2414 C C . ALA A 1 307 ? -5.216 -9.806 17.258 1.00 96.94 307 ALA A C 1
ATOM 2416 O O . ALA A 1 307 ? -5.379 -9.587 18.458 1.00 96.94 307 ALA A O 1
ATOM 2417 N N . LEU A 1 308 ? -5.968 -10.668 16.566 1.00 95.75 308 LEU A N 1
ATOM 2418 C CA . LEU A 1 308 ? -7.052 -11.459 17.151 1.00 95.75 308 LEU A CA 1
ATOM 2419 C C . LEU A 1 308 ? -6.527 -12.374 18.267 1.00 95.75 308 LEU A C 1
ATOM 2421 O O . LEU A 1 308 ? -7.017 -12.333 19.388 1.00 95.75 308 LEU A O 1
ATOM 2425 N N . ASN A 1 309 ? -5.437 -13.104 18.012 1.00 94.38 309 ASN A N 1
ATOM 2426 C CA . ASN A 1 309 ? -4.819 -13.984 19.010 1.00 94.38 309 ASN A CA 1
ATOM 2427 C C . ASN A 1 309 ? -4.231 -13.231 20.220 1.00 94.38 309 ASN A C 1
ATOM 2429 O O . ASN A 1 309 ? -4.137 -13.795 21.308 1.00 94.38 309 ASN A O 1
ATOM 2433 N N . LYS A 1 310 ? -3.785 -11.983 20.036 1.00 94.75 310 LYS A N 1
ATOM 2434 C CA . LYS A 1 310 ? -3.116 -11.183 21.083 1.00 94.75 310 LYS A CA 1
ATOM 2435 C C . LYS A 1 310 ? -4.038 -10.207 21.801 1.00 94.75 310 LYS A C 1
ATOM 2437 O O . LYS A 1 310 ? -3.601 -9.565 22.753 1.00 94.75 310 LYS A O 1
ATOM 2442 N N . THR A 1 311 ? -5.299 -10.133 21.388 1.00 94.56 311 THR A N 1
ATOM 2443 C CA . THR A 1 311 ? -6.323 -9.281 22.000 1.00 94.56 311 THR A CA 1
ATOM 2444 C C . THR A 1 311 ? -7.466 -10.151 22.538 1.00 94.56 311 THR A C 1
ATOM 2446 O O . THR A 1 311 ? -8.576 -10.063 22.029 1.00 94.56 311 THR A O 1
ATOM 2449 N N . PRO A 1 312 ? -7.232 -10.993 23.568 1.00 90.31 312 PRO A N 1
ATOM 2450 C CA . PRO A 1 312 ? -8.265 -11.890 24.102 1.00 90.31 312 PRO A CA 1
ATOM 2451 C C . PRO A 1 312 ? -9.400 -11.141 24.816 1.00 90.31 312 PRO A C 1
ATOM 2453 O O . PRO A 1 312 ? -10.458 -11.700 25.072 1.00 90.31 312 PRO A O 1
ATOM 2456 N N . ARG A 1 313 ? -9.164 -9.884 25.210 1.00 92.75 313 ARG A N 1
ATOM 2457 C CA . ARG A 1 313 ? -10.167 -8.972 25.765 1.00 92.75 313 ARG A CA 1
ATOM 2458 C C . ARG A 1 313 ? -9.912 -7.590 25.185 1.00 92.75 313 ARG A C 1
ATOM 2460 O O . ARG A 1 313 ? -8.834 -7.036 25.398 1.00 92.75 313 ARG A O 1
ATOM 2467 N N . GLY A 1 314 ? -10.879 -7.041 24.460 1.00 95.56 314 GLY A N 1
ATOM 2468 C CA . GLY A 1 314 ? -10.729 -5.745 23.808 1.00 95.56 314 GLY A CA 1
ATOM 2469 C C . GLY A 1 314 ? -11.478 -5.663 22.487 1.00 95.56 314 GLY A C 1
ATOM 2470 O O . GLY A 1 314 ? -12.443 -6.386 22.268 1.00 95.56 314 GLY A O 1
ATOM 2471 N N . ALA A 1 315 ? -11.010 -4.783 21.605 1.00 97.19 315 ALA A N 1
ATOM 2472 C CA . ALA A 1 315 ? -11.518 -4.655 20.245 1.00 97.19 315 ALA A CA 1
ATOM 2473 C C . ALA A 1 315 ? -10.402 -4.875 19.217 1.00 97.19 315 ALA A C 1
ATOM 2475 O O . ALA A 1 315 ? -9.295 -4.357 19.365 1.00 97.19 315 ALA A O 1
ATOM 2476 N N . VAL A 1 316 ? -10.706 -5.586 18.133 1.00 98.06 316 VAL A N 1
ATOM 2477 C CA . VAL A 1 316 ? -9.834 -5.684 16.957 1.00 98.06 316 VAL A CA 1
ATOM 2478 C C . VAL A 1 316 ? -10.579 -5.095 15.771 1.00 98.06 316 VAL A C 1
ATOM 2480 O O . VAL A 1 316 ? -11.693 -5.504 15.462 1.00 98.06 316 VAL A O 1
ATOM 2483 N N . VAL A 1 317 ? -9.969 -4.115 15.109 1.00 97.94 317 VAL A N 1
ATOM 2484 C CA . VAL A 1 317 ? -10.538 -3.456 13.930 1.00 97.94 317 VAL A CA 1
ATOM 2485 C C . VAL A 1 317 ? -9.518 -3.548 12.813 1.00 97.94 317 VAL A C 1
ATOM 2487 O O . VAL A 1 317 ? -8.405 -3.045 12.951 1.00 97.94 317 VAL A O 1
ATOM 2490 N N . CYS A 1 318 ? -9.890 -4.177 11.705 1.00 97.44 318 CYS A N 1
ATOM 2491 C CA . CYS A 1 318 ? -9.021 -4.352 10.549 1.00 97.44 318 CYS A CA 1
ATOM 2492 C C . CYS A 1 318 ? -9.782 -4.022 9.269 1.00 97.44 318 CYS A C 1
ATOM 2494 O O . CYS A 1 318 ? -10.942 -4.403 9.127 1.00 97.44 318 CYS A O 1
ATOM 2496 N N . VAL A 1 319 ? -9.129 -3.319 8.344 1.00 96.75 319 VAL A N 1
ATOM 2497 C CA . VAL A 1 319 ? -9.687 -3.030 7.018 1.00 96.75 319 VAL A CA 1
ATOM 2498 C C . VAL A 1 319 ? -8.950 -3.840 5.956 1.00 96.75 319 VAL A C 1
ATOM 2500 O O . VAL A 1 319 ? -7.728 -3.733 5.809 1.00 96.75 319 VAL A O 1
ATOM 2503 N N . PHE A 1 320 ? -9.728 -4.621 5.206 1.00 96.31 320 PHE A N 1
ATOM 2504 C CA . PHE A 1 320 ? -9.302 -5.348 4.014 1.00 96.31 320 PHE A CA 1
ATOM 2505 C C . PHE A 1 320 ? -9.733 -4.572 2.764 1.00 96.31 320 PHE A C 1
ATOM 2507 O O . PHE A 1 320 ? -10.907 -4.532 2.406 1.00 96.31 320 PHE A O 1
ATOM 2514 N N . ASP A 1 321 ? -8.761 -3.952 2.107 1.00 93.88 321 ASP A N 1
ATOM 2515 C CA . ASP A 1 321 ? -8.897 -3.077 0.940 1.00 93.88 321 ASP A CA 1
ATOM 2516 C C . ASP A 1 321 ? -9.009 -3.835 -0.394 1.00 93.88 321 ASP A C 1
ATOM 2518 O O . ASP A 1 321 ? -9.482 -3.268 -1.378 1.00 93.88 321 ASP A O 1
ATOM 2522 N N . ILE A 1 322 ? -8.655 -5.125 -0.436 1.00 96.75 322 ILE A N 1
ATOM 2523 C CA . ILE A 1 322 ? -8.660 -5.928 -1.672 1.00 96.75 322 ILE A CA 1
ATOM 2524 C C . ILE A 1 322 ? -10.014 -5.919 -2.401 1.00 96.75 322 ILE A C 1
ATOM 2526 O O . ILE A 1 322 ? -10.050 -5.829 -3.629 1.00 96.75 322 ILE A O 1
ATOM 2530 N N . THR A 1 323 ? -11.129 -5.954 -1.661 1.00 96.06 323 THR A N 1
ATOM 2531 C CA . THR A 1 323 ? -12.485 -5.942 -2.242 1.00 96.06 323 THR A CA 1
ATOM 2532 C C . THR A 1 323 ? -12.747 -4.679 -3.043 1.00 96.06 323 THR A C 1
ATOM 2534 O O . THR A 1 323 ? -13.368 -4.735 -4.100 1.00 96.06 323 THR A O 1
ATOM 2537 N N . ASP A 1 324 ? -12.228 -3.550 -2.586 1.00 95.44 324 ASP A N 1
ATOM 2538 C CA . ASP A 1 324 ? -12.348 -2.272 -3.261 1.00 95.44 324 ASP A CA 1
ATOM 2539 C C . ASP A 1 324 ? -11.397 -2.189 -4.470 1.00 95.44 324 ASP A C 1
ATOM 2541 O O . ASP A 1 324 ? -11.832 -1.920 -5.595 1.00 95.44 324 ASP A O 1
ATOM 2545 N N . ARG A 1 325 ? -10.114 -2.529 -4.275 1.00 95.25 325 ARG A N 1
ATOM 2546 C CA . ARG A 1 325 ? -9.078 -2.469 -5.325 1.00 95.25 325 ARG A CA 1
ATOM 2547 C C . ARG A 1 325 ? -9.426 -3.341 -6.532 1.00 95.25 325 ARG A C 1
ATOM 2549 O O . ARG A 1 325 ? -9.366 -2.887 -7.677 1.00 95.25 325 ARG A O 1
ATOM 2556 N N . VAL A 1 326 ? -9.827 -4.585 -6.276 1.00 97.12 326 VAL A N 1
ATOM 2557 C CA . VAL A 1 326 ? -10.171 -5.546 -7.326 1.00 97.12 326 VAL A CA 1
ATOM 2558 C C . VAL A 1 326 ? -11.478 -5.159 -8.008 1.00 97.12 326 VAL A C 1
ATOM 2560 O O . VAL A 1 326 ? -11.546 -5.203 -9.233 1.00 97.12 326 VAL A O 1
ATOM 2563 N N . GLN A 1 327 ? -12.510 -4.722 -7.280 1.00 96.19 327 GLN A N 1
ATOM 2564 C CA . GLN A 1 327 ? -13.758 -4.305 -7.926 1.00 96.19 327 GLN A CA 1
ATOM 2565 C C . GLN A 1 327 ? -13.560 -3.082 -8.822 1.00 96.19 327 GLN A C 1
ATOM 2567 O O . GLN A 1 327 ? -14.063 -3.081 -9.947 1.00 96.19 327 GLN A O 1
ATOM 2572 N N . HIS A 1 328 ? -12.777 -2.084 -8.398 1.00 94.50 328 HIS A N 1
ATOM 2573 C CA . HIS A 1 328 ? -12.467 -0.931 -9.244 1.00 94.50 328 HIS A CA 1
ATOM 2574 C C . HIS A 1 328 ? -11.904 -1.336 -10.609 1.00 94.50 328 HIS A C 1
ATOM 2576 O O . HIS A 1 328 ? -12.299 -0.768 -11.629 1.00 94.50 328 HIS A O 1
ATOM 2582 N N . MET A 1 329 ? -11.002 -2.318 -10.635 1.00 94.75 329 MET A N 1
ATOM 2583 C CA . MET A 1 329 ? -10.319 -2.723 -11.861 1.00 94.75 329 MET A CA 1
ATOM 2584 C C . MET A 1 329 ? -11.104 -3.790 -12.639 1.00 94.75 329 MET A C 1
ATOM 2586 O O . MET A 1 329 ? -11.184 -3.715 -13.863 1.00 94.75 329 MET A O 1
ATOM 2590 N N . PHE A 1 330 ? -11.752 -4.750 -11.972 1.00 95.94 330 PHE A N 1
ATOM 2591 C CA . PHE A 1 330 ? -12.299 -5.970 -12.588 1.00 95.94 330 PHE A CA 1
ATOM 2592 C C . PHE A 1 330 ? -13.817 -6.037 -12.704 1.00 95.94 330 PHE A C 1
ATOM 2594 O O . PHE A 1 330 ? -14.314 -6.893 -13.436 1.00 95.94 330 PHE A O 1
ATOM 2601 N N . LEU A 1 331 ? -14.577 -5.121 -12.096 1.00 95.19 331 LEU A N 1
ATOM 2602 C CA . LEU A 1 331 ? -16.040 -5.130 -12.228 1.00 95.19 331 LEU A CA 1
ATOM 2603 C C . LEU A 1 331 ? -16.489 -5.037 -13.701 1.00 95.19 331 LEU A C 1
ATOM 2605 O O . LEU A 1 331 ? -17.484 -5.653 -14.092 1.00 95.19 331 LEU A O 1
ATOM 2609 N N . ARG A 1 332 ? -15.700 -4.362 -14.553 1.00 94.62 332 ARG A N 1
ATOM 2610 C CA . ARG A 1 332 ? -15.902 -4.315 -16.014 1.00 94.62 332 ARG A CA 1
ATOM 2611 C C . ARG A 1 332 ? -15.944 -5.704 -16.668 1.00 94.62 332 ARG A C 1
ATOM 2613 O O . ARG A 1 332 ? -16.688 -5.885 -17.629 1.00 94.62 332 ARG A O 1
ATOM 2620 N N . CYS A 1 333 ? -15.192 -6.691 -16.171 1.00 95.06 333 CYS A N 1
ATOM 2621 C CA . CYS A 1 333 ? -15.102 -8.032 -16.767 1.00 95.06 333 CYS A CA 1
ATOM 2622 C C . CYS A 1 333 ? -16.416 -8.814 -16.649 1.00 95.06 333 CYS A C 1
ATOM 2624 O O . CYS A 1 333 ? -16.716 -9.654 -17.496 1.00 95.06 333 CYS A O 1
ATOM 2626 N N . MET A 1 334 ? -17.241 -8.506 -15.643 1.00 93.88 334 MET A N 1
ATOM 2627 C CA . MET A 1 334 ? -18.553 -9.138 -15.465 1.00 93.88 334 MET A CA 1
ATOM 2628 C C . MET A 1 334 ? -19.555 -8.718 -16.552 1.00 93.88 334 MET A C 1
ATOM 2630 O O . MET A 1 334 ? -20.426 -9.500 -16.939 1.00 93.88 334 MET A O 1
ATOM 2634 N N . ASP A 1 335 ? -19.415 -7.501 -17.086 1.00 92.44 335 ASP A N 1
ATOM 2635 C CA . ASP A 1 335 ? -20.268 -6.969 -18.154 1.00 92.44 335 ASP A CA 1
ATOM 2636 C C . ASP A 1 335 ? -19.862 -7.455 -19.558 1.00 92.44 335 ASP A C 1
ATOM 2638 O O . ASP A 1 335 ? -20.632 -7.280 -20.512 1.00 92.44 335 ASP A O 1
ATOM 2642 N N . GLY A 1 336 ? -18.694 -8.096 -19.677 1.00 91.19 336 GLY A N 1
ATOM 2643 C CA . GLY A 1 336 ? -18.136 -8.607 -20.929 1.00 91.19 336 GLY A CA 1
ATOM 2644 C C . GLY A 1 336 ? -18.018 -7.527 -22.005 1.00 91.19 336 GLY A C 1
ATOM 2645 O O . GLY A 1 336 ? -17.721 -6.369 -21.707 1.00 91.19 336 GLY A O 1
ATOM 2646 N N . ASP A 1 337 ? -18.326 -7.869 -23.254 1.00 90.94 337 ASP A N 1
ATOM 2647 C CA . ASP A 1 337 ? -18.219 -6.945 -24.397 1.00 90.94 337 ASP A CA 1
ATOM 2648 C C . ASP A 1 337 ? -19.161 -5.730 -24.323 1.00 90.94 337 ASP A C 1
ATOM 2650 O O . ASP A 1 337 ? -19.001 -4.756 -25.062 1.00 90.94 337 ASP A O 1
ATOM 2654 N N . ARG A 1 338 ? -20.142 -5.739 -23.409 1.00 91.38 338 ARG A N 1
ATOM 2655 C CA . ARG A 1 338 ? -21.041 -4.593 -23.195 1.00 91.38 338 ARG A CA 1
ATOM 2656 C C . ARG A 1 338 ? -20.335 -3.423 -22.509 1.00 91.38 338 ARG A C 1
ATOM 2658 O O . ARG A 1 338 ? -20.823 -2.293 -22.599 1.00 91.38 338 ARG A O 1
ATOM 2665 N N . HIS A 1 339 ? -19.223 -3.667 -21.812 1.00 94.00 339 HIS A N 1
ATOM 2666 C CA . HIS A 1 339 ? -18.464 -2.614 -21.150 1.00 94.00 339 HIS A CA 1
ATOM 2667 C C . HIS A 1 339 ? -17.482 -1.948 -22.133 1.00 94.00 339 HIS A C 1
ATOM 2669 O O . HIS A 1 339 ? -16.614 -2.630 -22.677 1.00 94.00 339 HIS A O 1
ATOM 2675 N N . PRO A 1 340 ? -17.531 -0.616 -22.340 1.00 92.81 340 PRO A N 1
ATOM 2676 C CA . PRO A 1 340 ? -16.670 0.056 -23.319 1.00 92.81 340 PRO A CA 1
ATOM 2677 C C . PRO A 1 340 ? -15.167 -0.157 -23.096 1.00 92.81 340 PRO A C 1
ATOM 2679 O O . PRO A 1 340 ? -14.421 -0.262 -24.065 1.00 92.81 340 PRO A O 1
ATOM 2682 N N . ALA A 1 341 ? -14.732 -0.256 -21.835 1.00 90.19 341 ALA A N 1
ATOM 2683 C CA . ALA A 1 341 ? -13.325 -0.469 -21.481 1.00 90.19 341 ALA A CA 1
ATOM 2684 C C . ALA A 1 341 ? -12.774 -1.859 -21.861 1.00 90.19 341 ALA A C 1
ATOM 2686 O O . ALA A 1 341 ? -11.562 -2.041 -21.845 1.00 90.19 341 ALA A O 1
ATOM 2687 N N . ASN A 1 342 ? -13.635 -2.821 -22.216 1.00 92.69 342 ASN A N 1
ATOM 2688 C CA . ASN A 1 342 ? -13.219 -4.176 -22.595 1.00 92.69 342 ASN A CA 1
ATOM 2689 C C . ASN A 1 342 ? -12.940 -4.321 -24.100 1.00 92.69 342 ASN A C 1
ATOM 2691 O O . ASN A 1 342 ? -12.492 -5.373 -24.548 1.00 92.69 342 ASN A O 1
ATOM 2695 N N . ARG A 1 343 ? -13.203 -3.283 -24.905 1.00 90.56 343 ARG A N 1
ATOM 2696 C CA . ARG A 1 343 ? -12.974 -3.327 -26.356 1.00 90.56 343 ARG A CA 1
ATOM 2697 C C . ARG A 1 343 ? -11.497 -3.573 -26.658 1.00 90.56 343 ARG A C 1
ATOM 2699 O O . ARG A 1 343 ? -10.652 -2.772 -26.269 1.00 90.56 343 ARG A O 1
ATOM 2706 N N . GLY A 1 344 ? -11.214 -4.656 -27.380 1.00 87.25 344 GLY A N 1
ATOM 2707 C CA . GLY A 1 344 ? -9.852 -5.036 -27.759 1.00 87.25 344 GLY A CA 1
ATOM 2708 C C . GLY A 1 344 ? -8.995 -5.565 -26.605 1.00 87.25 344 GLY A C 1
ATOM 2709 O O . GLY A 1 344 ? -7.779 -5.610 -26.750 1.00 87.25 344 GLY A O 1
ATOM 2710 N N . ARG A 1 345 ? -9.602 -5.942 -25.470 1.00 87.62 345 ARG A N 1
ATOM 2711 C CA . ARG A 1 345 ? -8.915 -6.555 -24.324 1.00 87.62 345 ARG A CA 1
ATOM 2712 C C . ARG A 1 345 ? -9.428 -7.969 -24.077 1.00 87.62 345 ARG A C 1
ATOM 2714 O O . ARG A 1 345 ? -10.609 -8.243 -24.280 1.00 87.62 345 ARG A O 1
ATOM 2721 N N . GLU A 1 346 ? -8.557 -8.839 -23.581 1.00 89.50 346 GLU A N 1
ATOM 2722 C CA . GLU A 1 346 ? -8.939 -10.166 -23.104 1.00 89.50 346 GLU A CA 1
ATOM 2723 C C . GLU A 1 346 ? -9.525 -10.047 -21.690 1.00 89.50 346 GLU A C 1
ATOM 2725 O O . GLU A 1 346 ? -8.806 -9.893 -20.710 1.00 89.50 346 GLU A O 1
ATOM 2730 N N . TRP A 1 347 ? -10.853 -10.064 -21.573 1.00 92.88 347 TRP A N 1
ATOM 2731 C CA . TRP A 1 347 ? -11.549 -9.920 -20.287 1.00 92.88 347 TRP A CA 1
ATOM 2732 C C . TRP A 1 347 ? -12.095 -11.251 -19.757 1.00 92.88 347 TRP A C 1
ATOM 2734 O O . TRP A 1 347 ? -12.448 -11.352 -18.580 1.00 92.88 347 TRP A O 1
ATOM 2744 N N . GLN A 1 348 ? -12.198 -12.265 -20.622 1.00 95.12 348 GLN A N 1
ATOM 2745 C CA . GLN A 1 348 ? -12.831 -13.553 -20.344 1.00 95.12 348 GLN A CA 1
ATOM 2746 C C . GLN A 1 348 ? -12.114 -14.283 -19.209 1.00 95.12 348 GLN A C 1
ATOM 2748 O O . GLN A 1 348 ? -12.774 -14.811 -18.313 1.00 95.12 348 GLN A O 1
ATOM 2753 N N . ARG A 1 349 ? -10.777 -14.237 -19.210 1.00 95.00 349 ARG A N 1
ATOM 2754 C CA . ARG A 1 349 ? -9.932 -14.842 -18.178 1.00 95.00 349 ARG A CA 1
ATOM 2755 C C . ARG A 1 349 ? -10.221 -14.300 -16.778 1.00 95.00 349 ARG A C 1
ATOM 2757 O O . ARG A 1 349 ? -10.195 -15.056 -15.814 1.00 95.00 349 ARG A O 1
ATOM 2764 N N . HIS A 1 350 ? -10.569 -13.018 -16.662 1.00 96.25 350 HIS A N 1
ATOM 2765 C CA . HIS A 1 350 ? -10.830 -12.362 -15.376 1.00 96.25 350 HIS A CA 1
ATOM 2766 C C . HIS A 1 350 ? -12.320 -12.215 -15.044 1.00 96.25 350 HIS A C 1
ATOM 2768 O O . HIS A 1 350 ? -12.680 -11.537 -14.082 1.00 96.25 350 HIS A O 1
ATOM 2774 N N . ARG A 1 351 ? -13.216 -12.848 -15.815 1.00 96.00 351 ARG A N 1
ATOM 2775 C CA . ARG A 1 351 ? -14.679 -12.739 -15.651 1.00 96.00 351 ARG A CA 1
ATOM 2776 C C . ARG A 1 351 ? -15.160 -13.090 -14.241 1.00 96.00 351 ARG A C 1
ATOM 2778 O O . ARG A 1 351 ? -16.135 -12.507 -13.770 1.00 96.00 351 ARG A O 1
ATOM 2785 N N . HIS A 1 352 ? -14.502 -14.049 -13.595 1.00 97.00 352 HIS A N 1
ATOM 2786 C CA . HIS A 1 352 ? -14.908 -14.584 -12.296 1.00 97.00 352 HIS A CA 1
ATOM 2787 C C . HIS A 1 352 ? -14.170 -13.969 -11.106 1.00 97.00 352 HIS A C 1
ATOM 2789 O O . HIS A 1 352 ? -14.614 -14.158 -9.981 1.00 97.00 352 HIS A O 1
ATOM 2795 N N . VAL A 1 353 ? -13.147 -13.143 -11.342 1.00 97.56 353 VAL A N 1
ATOM 2796 C CA . VAL A 1 353 ? -12.261 -12.593 -10.301 1.00 97.56 353 VAL A CA 1
ATOM 2797 C C . VAL A 1 353 ? -13.020 -11.925 -9.154 1.00 97.56 353 VAL A C 1
ATOM 2799 O O . VAL A 1 353 ? -12.721 -12.179 -7.995 1.00 97.56 353 VAL A O 1
ATOM 2802 N N . VAL A 1 354 ? -14.035 -11.104 -9.449 1.00 97.25 354 VAL A N 1
ATOM 2803 C CA . VAL A 1 354 ? -14.824 -10.436 -8.396 1.00 97.25 354 VAL A CA 1
ATOM 2804 C C . VAL A 1 354 ? -15.634 -11.445 -7.581 1.00 97.25 354 VAL A C 1
ATOM 2806 O O . VAL A 1 354 ? -15.683 -11.342 -6.361 1.00 97.25 354 VAL A O 1
ATOM 2809 N N . ARG A 1 355 ? -16.255 -12.435 -8.234 1.00 97.38 355 ARG A N 1
ATOM 2810 C CA . ARG A 1 355 ? -17.014 -13.489 -7.543 1.00 97.38 355 ARG A CA 1
ATOM 2811 C C . ARG A 1 355 ? -16.087 -14.315 -6.654 1.00 97.38 355 ARG A C 1
ATOM 2813 O O . ARG A 1 355 ? -16.398 -14.517 -5.489 1.00 97.38 355 ARG A O 1
ATOM 2820 N N . ASP A 1 356 ? -14.972 -14.766 -7.213 1.00 98.19 356 ASP A N 1
ATOM 2821 C CA . ASP A 1 356 ? -14.026 -15.643 -6.528 1.00 98.19 356 ASP A CA 1
ATOM 2822 C C . ASP A 1 356 ? -13.375 -14.910 -5.341 1.00 98.19 356 ASP A C 1
ATOM 2824 O O . ASP A 1 356 ? -13.187 -15.502 -4.282 1.00 98.19 356 ASP A O 1
ATOM 2828 N N . LEU A 1 357 ? -13.158 -13.594 -5.455 1.00 98.12 357 LEU A N 1
ATOM 2829 C CA . LEU A 1 357 ? -12.753 -12.754 -4.327 1.00 98.12 357 LEU A CA 1
ATOM 2830 C C . LEU A 1 357 ? -13.799 -12.728 -3.205 1.00 98.12 357 LEU A C 1
ATOM 2832 O O . LEU A 1 357 ? -13.438 -12.804 -2.037 1.00 98.12 357 LEU A O 1
ATOM 2836 N N . TYR A 1 358 ? -15.093 -12.624 -3.516 1.00 97.88 358 TYR A N 1
ATOM 2837 C CA . TYR A 1 358 ? -16.125 -12.686 -2.475 1.00 97.88 358 TYR A CA 1
ATOM 2838 C C . TYR A 1 358 ? -16.189 -14.063 -1.804 1.00 97.88 358 TYR A C 1
ATOM 2840 O O . TYR A 1 358 ? -16.402 -14.114 -0.597 1.00 97.88 358 TYR A O 1
ATOM 2848 N N . CYS A 1 359 ? -15.937 -15.153 -2.538 1.00 98.56 359 CYS A N 1
ATOM 2849 C CA . CYS A 1 359 ? -15.764 -16.480 -1.939 1.00 98.56 359 CYS A CA 1
ATOM 2850 C C . CYS A 1 359 ? -14.553 -16.517 -0.989 1.00 98.56 359 CYS A C 1
ATOM 2852 O O . CYS A 1 359 ? -14.689 -16.971 0.139 1.00 98.56 359 CYS A O 1
ATOM 2854 N N . GLN A 1 360 ? -13.407 -15.949 -1.383 1.00 98.31 360 GLN A N 1
ATOM 2855 C CA . GLN A 1 360 ? -12.227 -15.832 -0.512 1.00 98.31 360 GLN A CA 1
ATOM 2856 C C . GLN A 1 360 ? -12.525 -15.031 0.771 1.00 98.31 360 GLN A C 1
ATOM 2858 O O . GLN A 1 360 ? -12.089 -15.397 1.863 1.00 98.31 360 GLN A O 1
ATOM 2863 N N . MET A 1 361 ? -13.285 -13.936 0.665 1.00 98.25 361 MET A N 1
ATOM 2864 C CA . MET A 1 361 ? -13.675 -13.136 1.832 1.00 98.25 361 MET A CA 1
ATOM 2865 C C . MET A 1 361 ? -14.673 -13.867 2.744 1.00 98.25 361 MET A C 1
ATOM 2867 O O . MET A 1 361 ? -14.621 -13.680 3.959 1.00 98.25 361 MET A O 1
ATOM 2871 N N . ASP A 1 362 ? -15.556 -14.696 2.182 1.00 98.50 362 ASP A N 1
ATOM 2872 C CA . ASP A 1 362 ? -16.465 -15.571 2.935 1.00 98.50 362 ASP A CA 1
ATOM 2873 C C . ASP A 1 362 ? -15.691 -16.661 3.698 1.00 98.50 362 ASP A C 1
ATOM 2875 O O . ASP A 1 362 ? -15.909 -16.864 4.890 1.00 98.50 362 ASP A O 1
ATOM 2879 N N . GLU A 1 363 ? -14.684 -17.273 3.071 1.00 98.44 363 GLU A N 1
ATOM 2880 C CA . GLU A 1 363 ? -13.775 -18.222 3.733 1.00 98.44 363 GLU A CA 1
ATOM 2881 C C . GLU A 1 363 ? -12.968 -17.567 4.865 1.00 98.44 363 GLU A C 1
ATOM 2883 O O . GLU A 1 363 ? -12.771 -18.159 5.931 1.00 98.44 363 GLU A O 1
ATOM 2888 N N . LEU A 1 364 ? -12.498 -16.329 4.669 1.00 98.19 364 LEU A N 1
ATOM 2889 C CA . LEU A 1 364 ? -11.874 -15.547 5.736 1.00 98.19 364 LEU A CA 1
ATOM 2890 C C . LEU A 1 364 ? -12.851 -15.337 6.899 1.00 98.19 364 LEU A C 1
ATOM 2892 O O . LEU A 1 364 ? -12.465 -15.562 8.044 1.00 98.19 364 LEU A O 1
ATOM 2896 N N . LEU A 1 365 ? -14.099 -14.955 6.614 1.00 97.56 365 LEU A N 1
ATOM 2897 C CA . LEU A 1 365 ? -15.141 -14.780 7.626 1.00 97.56 365 LEU A CA 1
ATOM 2898 C C . LEU A 1 365 ? -15.403 -16.078 8.402 1.00 97.56 365 LEU A C 1
ATOM 2900 O O . LEU A 1 365 ? -15.449 -16.035 9.630 1.00 97.56 365 LEU A O 1
ATOM 2904 N N . GLY A 1 366 ? -15.491 -17.222 7.717 1.00 97.88 366 GLY A N 1
ATOM 2905 C CA . GLY A 1 366 ? -15.616 -18.539 8.349 1.00 97.88 366 GLY A CA 1
ATOM 2906 C C . GLY A 1 366 ? -14.496 -18.808 9.358 1.00 97.88 366 GLY A C 1
ATOM 2907 O O . GLY A 1 366 ? -14.762 -19.129 10.512 1.00 97.88 366 GLY A O 1
ATOM 2908 N N . ARG A 1 367 ? -13.240 -18.537 8.982 1.00 97.69 367 ARG A N 1
ATOM 2909 C CA . ARG A 1 367 ? -12.088 -18.684 9.893 1.00 97.69 367 ARG A CA 1
ATOM 2910 C C . ARG A 1 367 ? -12.091 -17.701 11.064 1.00 97.69 367 ARG A C 1
ATOM 2912 O O . ARG A 1 367 ? -11.472 -17.986 12.089 1.00 97.69 367 ARG A O 1
ATOM 2919 N N . VAL A 1 368 ? -12.731 -16.535 10.926 1.00 97.00 368 VAL A N 1
ATOM 2920 C CA . VAL A 1 368 ? -12.959 -15.629 12.065 1.00 97.00 368 VAL A CA 1
ATOM 2921 C C . VAL A 1 368 ? -13.997 -16.225 13.005 1.00 97.00 368 VAL A C 1
ATOM 2923 O O . VAL A 1 368 ? -13.749 -16.258 14.206 1.00 97.00 368 VAL A O 1
ATOM 2926 N N . LEU A 1 369 ? -15.116 -16.715 12.464 1.00 96.00 369 LEU A N 1
ATOM 2927 C CA . LEU A 1 369 ? -16.194 -17.343 13.233 1.00 96.00 369 LEU A CA 1
ATOM 2928 C C . LEU A 1 369 ? -15.695 -18.555 14.027 1.00 96.00 369 LEU A C 1
ATOM 2930 O O . LEU A 1 369 ? -16.030 -18.679 15.196 1.00 96.00 369 LEU A O 1
ATOM 2934 N N . ASP A 1 370 ? -14.805 -19.368 13.454 1.00 95.38 370 ASP A N 1
ATOM 2935 C CA . ASP A 1 370 ? -14.171 -20.499 14.152 1.00 95.38 370 ASP A CA 1
ATOM 2936 C C . ASP A 1 370 ? -13.281 -20.077 15.336 1.00 95.38 370 ASP A C 1
ATOM 2938 O O . ASP A 1 370 ? -12.896 -20.899 16.174 1.00 95.38 370 ASP A O 1
ATOM 2942 N N . ARG A 1 371 ? -12.877 -18.802 15.382 1.00 92.12 371 ARG A N 1
ATOM 2943 C CA . ARG A 1 371 ? -11.957 -18.271 16.389 1.00 92.12 371 ARG A CA 1
ATOM 2944 C C . ARG A 1 371 ? -12.654 -17.487 17.488 1.00 92.12 371 ARG A C 1
ATOM 2946 O O . ARG A 1 371 ? -12.036 -17.317 18.540 1.00 92.12 371 ARG A O 1
ATOM 2953 N N . ILE A 1 372 ? -13.873 -17.021 17.232 1.00 91.94 372 ILE A N 1
ATOM 2954 C CA . ILE A 1 372 ? -14.656 -16.250 18.188 1.00 91.94 372 ILE A CA 1
ATOM 2955 C C . ILE A 1 372 ? -15.714 -17.118 18.881 1.00 91.94 372 ILE A C 1
ATOM 2957 O O . ILE A 1 372 ? -16.193 -18.096 18.315 1.00 91.94 372 ILE A O 1
ATOM 2961 N N . GLY A 1 373 ? -16.046 -16.789 20.126 1.00 88.12 373 GLY A N 1
ATOM 2962 C CA . GLY A 1 373 ? -17.079 -17.452 20.921 1.00 88.12 373 GLY A CA 1
ATOM 2963 C C . GLY A 1 373 ? -18.419 -16.714 20.914 1.00 88.12 373 GLY A C 1
ATOM 2964 O O . GLY A 1 373 ? -18.542 -15.609 20.389 1.00 88.12 373 GLY A O 1
ATOM 2965 N N . ASP A 1 374 ? -19.418 -17.305 21.572 1.00 89.88 374 ASP A N 1
ATOM 2966 C CA . ASP A 1 374 ? -20.790 -16.771 21.631 1.00 89.88 374 ASP A CA 1
ATOM 2967 C C . ASP A 1 374 ? -20.904 -15.407 22.347 1.00 89.88 374 ASP A C 1
ATOM 2969 O O . ASP A 1 374 ? -21.863 -14.667 22.129 1.00 89.88 374 ASP A O 1
ATOM 2973 N N . ASP A 1 375 ? -19.920 -15.055 23.182 1.00 90.75 375 ASP A N 1
ATOM 2974 C CA . ASP A 1 375 ? -19.869 -13.792 23.935 1.00 90.75 375 ASP A CA 1
ATOM 2975 C C . ASP A 1 375 ? -19.179 -12.642 23.168 1.00 90.75 375 ASP A C 1
ATOM 2977 O O . ASP A 1 375 ? -19.041 -11.529 23.687 1.00 90.75 375 ASP A O 1
ATOM 2981 N N . GLU A 1 376 ? -18.715 -12.885 21.940 1.00 93.88 376 GLU A N 1
ATOM 2982 C CA . GLU A 1 376 ? -17.983 -11.909 21.132 1.00 93.88 376 GLU A CA 1
ATOM 2983 C C . GLU A 1 376 ? -18.857 -11.325 20.013 1.00 93.88 376 GLU A C 1
ATOM 2985 O O . GLU A 1 376 ? -19.627 -12.012 19.346 1.00 93.88 376 GLU A O 1
ATOM 2990 N N . LEU A 1 377 ? -18.727 -10.016 19.776 1.00 94.56 377 LEU A N 1
ATOM 2991 C CA . LEU A 1 377 ? -19.466 -9.318 18.725 1.00 94.56 377 LEU A CA 1
ATOM 2992 C C . LEU A 1 377 ? -18.605 -9.163 17.470 1.00 94.56 377 LEU A C 1
ATOM 2994 O O . LEU A 1 377 ? -17.639 -8.397 17.462 1.00 94.56 377 LEU A O 1
ATOM 2998 N N . LEU A 1 378 ? -19.026 -9.800 16.378 1.00 96.06 378 LEU A N 1
ATOM 2999 C CA . LEU A 1 378 ? -18.465 -9.565 15.052 1.00 96.06 378 LEU A CA 1
ATOM 3000 C C . LEU A 1 378 ? -19.294 -8.540 14.275 1.00 96.06 378 LEU A C 1
ATOM 3002 O O . LEU A 1 378 ? -20.493 -8.707 14.063 1.00 96.06 378 LEU A O 1
ATOM 3006 N N . MET A 1 379 ? -18.628 -7.489 13.800 1.00 95.69 379 MET A N 1
ATOM 3007 C CA . MET A 1 379 ? -19.210 -6.504 12.893 1.00 95.69 379 MET A CA 1
ATOM 3008 C C . MET A 1 379 ? -18.457 -6.518 11.566 1.00 95.69 379 MET A C 1
ATOM 3010 O O . MET A 1 379 ? -17.269 -6.205 11.517 1.00 95.69 379 MET A O 1
ATOM 3014 N N . VAL A 1 380 ? -19.171 -6.833 10.485 1.00 95.69 380 VAL A N 1
ATOM 3015 C CA . VAL A 1 380 ? -18.680 -6.698 9.109 1.00 95.69 380 VAL A CA 1
ATOM 3016 C C . VAL A 1 380 ? -19.385 -5.510 8.474 1.00 95.69 380 VAL A C 1
ATOM 3018 O O . VAL A 1 380 ? -20.612 -5.417 8.494 1.00 95.69 380 VAL A O 1
ATOM 3021 N N . MET A 1 381 ? -18.612 -4.581 7.923 1.00 92.69 381 MET A N 1
ATOM 3022 C CA . MET A 1 381 ? -19.153 -3.379 7.302 1.00 92.69 381 MET A CA 1
ATOM 3023 C C . MET A 1 381 ? -18.318 -2.932 6.109 1.00 92.69 381 MET A C 1
ATOM 3025 O O . MET A 1 381 ? -17.174 -3.344 5.935 1.00 92.69 381 MET A O 1
ATOM 3029 N N . SER A 1 382 ? -18.902 -2.041 5.316 1.00 92.25 382 SER A N 1
ATOM 3030 C CA . SER A 1 382 ? -18.256 -1.370 4.197 1.00 92.25 382 SER A CA 1
ATOM 3031 C C . SER A 1 382 ? -18.608 0.115 4.239 1.00 92.25 382 SER A C 1
ATOM 3033 O O . SER A 1 382 ? -19.672 0.498 4.731 1.00 92.25 382 SER A O 1
ATOM 3035 N N . ASP A 1 383 ? -17.701 0.955 3.757 1.00 91.62 383 ASP A N 1
ATOM 3036 C CA . ASP A 1 383 ? -17.906 2.389 3.594 1.00 91.62 383 ASP A CA 1
ATOM 3037 C C . ASP A 1 383 ? -18.805 2.726 2.395 1.00 91.62 383 ASP A C 1
ATOM 3039 O O . ASP A 1 383 ? -19.529 3.723 2.449 1.00 91.62 383 ASP A O 1
ATOM 3043 N N . HIS A 1 384 ? -18.812 1.895 1.345 1.00 92.50 384 HIS A N 1
ATOM 3044 C CA . HIS A 1 384 ? -19.664 2.076 0.168 1.00 92.50 384 HIS A CA 1
ATOM 3045 C C . HIS A 1 384 ? -19.814 0.816 -0.704 1.00 92.50 384 HIS A C 1
ATOM 3047 O O . HIS A 1 384 ? -19.007 -0.105 -0.688 1.00 92.50 384 HIS A O 1
ATOM 3053 N N . GLY A 1 385 ? -20.856 0.805 -1.541 1.00 91.56 385 GLY A N 1
ATOM 3054 C CA . GLY A 1 385 ? -21.042 -0.219 -2.574 1.00 91.56 385 GLY A CA 1
ATOM 3055 C C . GLY A 1 385 ? -20.303 0.088 -3.882 1.00 91.56 385 GLY A C 1
ATOM 3056 O O . GLY A 1 385 ? -19.623 1.102 -4.013 1.00 91.56 385 GLY A O 1
ATOM 3057 N N . PHE A 1 386 ? -20.509 -0.770 -4.882 1.00 92.56 386 PHE A N 1
ATOM 3058 C CA . PHE A 1 386 ? -19.958 -0.622 -6.231 1.00 92.56 386 PHE A CA 1
ATOM 3059 C C . PHE A 1 386 ? -21.050 -0.571 -7.301 1.00 92.56 386 PHE A C 1
ATOM 3061 O O . PHE A 1 386 ? -22.131 -1.147 -7.159 1.00 92.56 386 PHE A O 1
ATOM 3068 N N . LYS A 1 387 ? -20.754 0.108 -8.414 1.00 91.62 387 LYS A N 1
ATOM 3069 C CA . LYS A 1 387 ? -21.592 0.123 -9.618 1.00 91.62 387 LYS A CA 1
ATOM 3070 C C . LYS A 1 387 ? -20.727 0.224 -10.869 1.00 91.62 387 LYS A C 1
ATOM 3072 O O . LYS A 1 387 ? -19.666 0.838 -10.850 1.00 91.62 387 LYS A O 1
ATOM 3077 N N . GLN A 1 388 ? -21.221 -0.338 -11.972 1.00 90.69 388 GLN A N 1
ATOM 3078 C CA . GLN A 1 388 ? -20.589 -0.217 -13.285 1.00 90.69 388 GLN A CA 1
ATOM 3079 C C . GLN A 1 388 ? -20.388 1.253 -13.680 1.00 90.69 388 GLN A C 1
ATOM 3081 O O . GLN A 1 388 ? -21.336 2.045 -13.681 1.00 90.69 388 GLN A O 1
ATOM 3086 N N . PHE A 1 389 ? -19.165 1.588 -14.088 1.00 88.12 389 PHE A N 1
ATOM 3087 C CA . PHE A 1 389 ? -18.773 2.919 -14.542 1.00 88.12 389 PHE A CA 1
ATOM 3088 C C . PHE A 1 389 ? -18.450 2.890 -16.040 1.00 88.12 389 PHE A C 1
ATOM 3090 O O . PHE A 1 389 ? -17.359 2.519 -16.460 1.00 88.12 389 PHE A O 1
ATOM 3097 N N . ARG A 1 390 ? -19.423 3.282 -16.872 1.00 90.19 390 ARG A N 1
ATOM 3098 C CA . ARG A 1 390 ? -19.310 3.172 -18.341 1.00 90.19 390 ARG A CA 1
ATOM 3099 C C . ARG A 1 390 ? -19.033 4.494 -19.057 1.00 90.19 390 ARG A C 1
ATOM 3101 O O . ARG A 1 390 ? -18.764 4.483 -20.257 1.00 90.19 390 ARG A O 1
ATOM 3108 N N . ARG A 1 391 ? -19.193 5.633 -18.378 1.00 89.56 391 ARG A N 1
ATOM 3109 C CA . ARG A 1 391 ? -19.106 6.974 -18.977 1.00 89.56 391 ARG A CA 1
ATOM 3110 C C . ARG A 1 391 ? -18.503 7.954 -17.980 1.00 89.56 391 ARG A C 1
ATOM 3112 O O . ARG A 1 391 ? -18.970 8.023 -16.851 1.00 89.56 391 ARG A O 1
ATOM 3119 N N . GLY A 1 392 ? -17.541 8.747 -18.437 1.00 90.06 392 GLY A N 1
ATOM 3120 C CA . GLY A 1 392 ? -17.008 9.899 -17.716 1.00 90.06 392 GLY A CA 1
ATOM 3121 C C . GLY A 1 392 ? -17.253 11.190 -18.495 1.00 90.06 392 GLY A C 1
ATOM 3122 O O . GLY A 1 392 ? -17.365 11.170 -19.721 1.00 90.06 392 GLY A O 1
ATOM 3123 N N . VAL A 1 393 ? -17.326 12.315 -17.785 1.00 90.31 393 VAL A N 1
ATOM 3124 C CA . VAL A 1 393 ? -17.391 13.656 -18.380 1.00 90.31 393 VAL A CA 1
ATOM 3125 C C . VAL A 1 393 ? -16.164 14.431 -17.925 1.00 90.31 393 VAL A C 1
ATOM 3127 O O . VAL A 1 393 ? -15.938 14.599 -16.731 1.00 90.31 393 VAL A O 1
ATOM 3130 N N . ASN A 1 394 ? -15.372 14.929 -18.874 1.00 93.19 394 ASN A N 1
ATOM 3131 C CA . ASN A 1 394 ? -14.266 15.827 -18.561 1.00 93.19 394 ASN A CA 1
ATOM 3132 C C . ASN A 1 394 ? -14.802 17.261 -18.461 1.00 93.19 394 ASN A C 1
ATOM 3134 O O . ASN A 1 394 ? -14.905 17.969 -19.467 1.00 93.19 394 ASN A O 1
ATOM 3138 N N . LEU A 1 395 ? -15.171 17.665 -17.243 1.00 92.06 395 LEU A N 1
ATOM 3139 C CA . LEU A 1 395 ? -15.758 18.981 -16.976 1.00 92.06 395 LEU A CA 1
ATOM 3140 C C . LEU A 1 395 ? -14.826 20.124 -17.385 1.00 92.06 395 LEU A C 1
ATOM 3142 O O . LEU A 1 395 ? -15.290 21.081 -17.989 1.00 92.06 395 LEU A O 1
ATOM 3146 N N . ASN A 1 396 ? -13.515 19.997 -17.163 1.00 91.75 396 ASN A N 1
ATOM 3147 C CA . ASN A 1 396 ? -12.543 21.023 -17.558 1.00 91.75 396 ASN A CA 1
ATOM 3148 C C . ASN A 1 396 ? -12.536 21.251 -19.074 1.00 91.75 396 ASN A C 1
ATOM 3150 O O . ASN A 1 396 ? -12.505 22.385 -19.540 1.00 91.75 396 ASN A O 1
ATOM 3154 N N . THR A 1 397 ? -12.599 20.171 -19.855 1.00 94.31 397 THR A N 1
ATOM 3155 C CA . THR A 1 397 ? -12.689 20.250 -21.317 1.00 94.31 397 THR A CA 1
ATOM 3156 C C . THR A 1 397 ? -14.029 20.827 -21.755 1.00 94.31 397 THR A C 1
ATOM 3158 O O . THR A 1 397 ? -14.065 21.609 -22.703 1.00 94.31 397 THR A O 1
ATOM 3161 N N . TRP A 1 398 ? -15.126 20.454 -21.087 1.00 94.69 398 TRP A N 1
ATOM 3162 C CA . TRP A 1 398 ? -16.450 20.997 -21.382 1.00 94.69 398 TRP A CA 1
ATOM 3163 C C . TRP A 1 398 ? -16.513 22.504 -21.103 1.00 94.69 398 TRP A C 1
ATOM 3165 O O . TRP A 1 398 ? -16.829 23.249 -22.024 1.00 94.69 398 TRP A O 1
ATOM 3175 N N . LEU A 1 399 ? -16.106 22.951 -19.909 1.00 95.25 399 LEU A N 1
ATOM 3176 C CA . LEU A 1 399 ? -16.033 24.366 -19.519 1.00 95.25 399 LEU A CA 1
ATOM 3177 C C . LEU A 1 399 ? -15.117 25.150 -20.462 1.00 95.25 399 LEU A C 1
ATOM 3179 O O . LEU A 1 399 ? -15.540 26.122 -21.073 1.00 95.25 399 LEU A O 1
ATOM 3183 N N . ARG A 1 400 ? -13.899 24.657 -20.727 1.00 94.69 400 ARG A N 1
ATOM 3184 C CA . ARG A 1 400 ? -12.981 25.285 -21.695 1.00 94.69 400 ARG A CA 1
ATOM 3185 C C . ARG A 1 400 ? -13.617 25.482 -23.078 1.00 94.69 400 ARG A C 1
ATOM 3187 O O . ARG A 1 400 ? -13.278 26.436 -23.770 1.00 94.69 400 ARG A O 1
ATOM 3194 N N . ARG A 1 401 ? -14.486 24.563 -23.513 1.00 95.31 401 ARG A N 1
ATOM 3195 C CA . ARG A 1 401 ? -15.166 24.624 -24.818 1.00 95.31 401 ARG A CA 1
ATOM 3196 C C . ARG A 1 401 ? -16.464 25.435 -24.800 1.00 95.31 401 ARG A C 1
ATOM 3198 O O . ARG A 1 401 ? -16.920 25.801 -25.881 1.00 95.31 401 ARG A O 1
ATOM 3205 N N . LYS A 1 402 ? -17.102 25.628 -23.642 1.00 92.44 402 LYS A N 1
ATOM 3206 C CA . LYS A 1 402 ? -18.469 26.169 -23.530 1.00 92.44 402 LYS A CA 1
ATOM 3207 C C . LYS A 1 402 ? -18.592 27.481 -22.752 1.00 92.44 402 LYS A C 1
ATOM 3209 O O . LYS A 1 402 ? -19.604 28.142 -22.958 1.00 92.44 402 LYS A O 1
ATOM 3214 N N . GLY A 1 403 ? -17.588 27.876 -21.970 1.00 70.38 403 GLY A N 1
ATOM 3215 C CA . GLY A 1 403 ? -17.631 29.053 -21.095 1.00 70.38 403 GLY A CA 1
ATOM 3216 C C . GLY A 1 403 ? -18.195 28.683 -19.740 1.00 70.38 403 GLY A C 1
ATOM 3217 O O . GLY A 1 403 ? -19.277 29.214 -19.414 1.00 70.38 403 GLY A O 1
#

Sequence (403 aa):
LGTTLPAESPVAWSSFQTGCNPGKHRIFDFLVPDRRVMRPQLCSRIGSPGRVLRLGKYRIPLGKPRSSSGRRSKPFWQILGEYGVFSSILRVPLTFPPEPFDGVLLAGTCLPDLKGSQGTYFYYTSDPRERDRELTSGVQLPLQLTKGGARGSLSGPDNPLVENGQRELTVDFELHLAGSPAGAAELSIGRRRWLLRLGEYSPWIRLVFKPGLGIKLRGLCRFLLLEAHPHLRLYITPLQLDPERPALPISHPSIYSTYLAKSRDVFATLGVAEDTSALNEGVIDEDAFLSQCQLIHEEREQMFFDALNKTPRGAVVCVFDITDRVQHMFLRCMDGDRHPANRGREWQRHRHVVRDLYCQMDELLGRVLDRIGDDELLMVMSDHGFKQFRRGVNLNTWLRRKG

Foldseek 3Di:
DDAAVVLELLQLLQCQFFVDHCVQFVDDYQWDAPPVVRDTDGQKDWADQPDWDDDPQWTHRPGATDIDHNTDGHGVQQVCQVVVFEEAAAQRARCPVPDDGRYKYFHAAPFAAQQNHQKAKEKEKCDPVCPPPDAPRYDYDYWDDDPFFTKDKDFGHFQNTGPPTPDGFIWIKTWGNPPAPPQWTWIDTPHDIDIAHALDKDDWDKDWGDSDPPDTFIWTWIKHFPDRPPMTMIIIIGTAAWLLDGSHQRMVVSCVSNVLCVVPHTAHRRNDRQCPRCPVSVSDDPSSSVNRLVRNQVSQLVVQVVSLVVCVTHYYHGDRCSLVSCCVPQVQLCVPPVAPVCVPHDSVVSNCVNVVVVVVVVVSVVVVVVSDDPPDDDDDDDSDDDDDDRDDDPVVVVVVVPD